Protein 2NM1 (pdb70)

B-factor: mean 44.45, std 19.65, range [18.78, 128.47]

Organism: Clostridium botulinum (NCBI:txid1491)

Foldseek 3Di:
DLLLPQWQFWWFDDDQDTFTPNVLGKDKDAFPLWDADNVQKIKFAQDPRRKMKIQGRVVDDFDQFAQFKKKKWKKFFFADDPVCVVQQQAWKKWFKDFDDCLFEWTWIDRRQKIKIKGAFPVRDIDMKIDGFAFADQDGLHHRAIWMWMWTDDCFWIFIAILLHTDIIDGDVVGDHGDHRGMMMGHIGTPDDNGGMMMMGTIIMGSHGDDSVSSNVVSQVSLDDQAAAFSRSHFDFAFAWWFKAFLQQRQWGWAQDDPAQFTFIDGFDKDDPDDPRHIYTDGPDHWIKGWAFVVSPGHGAFGKIWIWTDDDPAIWTWKDFQDDPDQKDTIGIGHDDDDDGIFGIWTKHDLASGRDNWIWTWTDPDSPDPDTDFTWFKDKAWPADPPGIDIGITGMGGNVVVVQSPDPPGDSNDRRIMHIHHDDPSYDDDD/DPCVVVVVVVVCVVVVD

Secondary structure (DSSP, 8-state):
-GGGTTEEEEEEE-SSSEEE-SSS--EEEE-TT-EE-TTSEEEE-SSTT--EEEE--TT----SSS--EEEEEEEEPPPPPGGGHHHHHH-EEEEEEEEETTEEEEEEEETTEEEEEEE-TT--EEEEEEE--SSSSS-SSTTS-EEEEEEE-SSEEEEEETTEEEEEEE-TT-------S-EEEEEEES--TT--EEEEEEEEESS---HHHHHHHHHHHH--SB-B-TTSSBP-TT-EEEEEETTSTTEEEEEPTTSSSEEEEEPPB--S--TT---B-SS-SPPEEEEE------BTT-EEEEEEEETTEEEEEEEETT--SSEEEPEEEES---SSEE--EEEE---SS--S-BEEEEES-SSS--EEEEEEEEEEE---SSS--EEEEEEEESHHHHHTTSSS--TT-TT-EEEE---TT-----/--THHHHHHHHHHHHH-

CATH classification: 2.60.120.200 (+1 more: 2.80.10.50)

Nearest PDB structures (foldseek):
  2nm1-assembly1_A  TM=1.002E+00  e=5.262E-87  Clostridium botulinum
  6g5k-assembly2_B  TM=9.980E-01  e=2.219E-78  Clostridium botulinum
  5vmr-assembly1_A  TM=9.948E-01  e=4.485E-78  Clostridium botulinum
  6g5k-assembly1_A  TM=9.969E-01  e=3.031E-77  Clostridium botulinum
  6uc6-assembly2_B  TM=9.987E-01  e=1.023E-75  Clostridium botulinum

InterPro domains:
  IPR000395 Botulinum/Tetanus toxin, catalytic chain [PF01742] (3-417)
  IPR000395 Botulinum/Tetanus toxin, catalytic chain [PR00760] (7-23)
  IPR000395 Botulinum/Tetanus toxin, catalytic chain [PR00760] (34-50)
  IPR000395 Botulinum/Tetanus toxin, catalytic chain [PR00760] (73-89)
  IPR000395 Botulinum/Tetanus toxin, catalytic chain [PR00760] (98-120)
  IPR000395 Botulinum/Tetanus toxin, catalytic chain [PR00760] (220-232)
  IPR000395 Botulinum/Tetanus toxin, catalytic chain [PR00760] (265-281)
  IPR011065 Kunitz inhibitor STI-like superfamily [SSF50386] (1082-1291)
  IPR012500 Clostridium neurotoxin, translocation [PF07952] (536-842)
  IPR012928 Clostridium neurotoxin, receptor binding N-terminal [PF07953] (872-1066)
  IPR013104 Clostridium neurotoxin, receptor-binding C-terminal [PF07951] (1075-1291)
  IPR013320 Concanavalin A-like lectin/glucanase domain superfamily [SSF49899] (860-1066)
  IPR036248 Clostridium neurotoxin, translocation domain [G3DSA:1.20.1120.10] (441-856)
  IPR036248 Clostridium neurotoxin, translocation domain [SSF58091] (536-861)

Radius of gyration: 25.24 Å; Cα contacts (8 Å, |Δi|>4): 1074; chains: 2; bounding box: 46×74×64 Å

GO terms:
  GO:0008270 zinc ion binding (F, IDA)
  GO:0005576 extracellular region (C, EXP)
  GO:0004222 metalloendopeptidase activity (F, EXP)
  GO:0008320 transmembrane protein transporter activity (F, EXP)
  GO:0005515 protein binding (F, IPI)

Solvent-accessible surface area: 20984 Å² total; per-residue (Å²): 122,83,22,89,77,75,18,3,1,11,2,56,61,108,119,110,65,8,66,9,96,17,72,102,64,14,117,26,64,34,77,141,18,13,99,26,31,105,84,28,14,3,24,0,35,41,58,83,66,0,51,0,69,0,32,16,42,110,131,22,144,50,62,116,128,54,25,25,2,0,0,0,0,19,0,12,2,14,12,4,85,23,143,21,13,86,95,33,45,119,35,71,15,21,0,0,46,0,69,84,118,124,0,0,2,53,0,0,0,73,3,16,53,4,13,2,11,1,34,2,93,109,49,98,65,63,49,4,81,17,87,8,73,15,124,85,35,18,10,117,55,7,0,7,14,2,0,0,0,2,0,0,29,96,59,26,2,35,2,12,4,48,3,135,78,66,25,73,32,68,5,133,84,22,169,109,13,31,7,38,8,72,0,41,0,52,7,80,46,108,40,85,212,77,36,14,0,27,0,34,39,0,2,4,1,45,28,59,7,62,76,76,18,0,66,64,3,34,82,83,26,16,160,13,94,48,6,41,1,3,1,9,25,12,0,43,2,59,75,92,1,16,5,11,1,30,33,52,96,36,21,36,5,87,33,44,172,118,15,2,0,0,27,14,59,97,3,62,73,24,96,89,152,23,133,102,3,30,6,35,25,3,33,36,22,25,92,1,9,0,68,99,49,135,122,67,48,0,82,66,86,33,52,0,37,0,0,0,71,17,161,164,87,40,20,23,0,2,1,44,54,138,22,202,106,86,27,8,16,0,0,0,0,10,80,29,140,36,121,56,10,22,35,6,0,13,0,26,40,51,13,130,85,42,32,44,8,2,0,0,1,0,13,91,48,63,150,33,130,74,77,21,0,0,0,0,20,48,142,8,129,67,78,36,182,128,162,93,116,87,52,46,0,0,0,1,5,70,110,24,32,92,22,9,153,152,139,124,16,53,91,150,11,11,0,1,2,16,0,0,6,139,27,108,2,11,41,30,75,152,212,84,73,12,47,120,16,33,88,89,0,40,85,23,27,123,177

Structure (mmCIF, N/CA/C/O backbone):
data_2NM1
#
_entry.id   2NM1
#
_cell.length_a   55.820
_cell.length_b   97.520
_cell.length_c   113.570
_cell.angle_alpha   90.00
_cell.angle_beta   90.00
_cell.angle_gamma   90.00
#
_symmetry.space_group_name_H-M   'P 21 21 21'
#
loop_
_entity.id
_entity.type
_entity.pdbx_description
1 polymer 'Botulinum neurotoxin type B'
2 polymer Synaptotagmin-2
3 water water
#
loop_
_atom_site.group_PDB
_atom_site.id
_atom_site.type_symbol
_atom_site.label_atom_id
_atom_site.label_alt_id
_atom_site.label_comp_id
_atom_site.label_asym_id
_atom_site.label_entity_id
_atom_site.label_seq_id
_atom_site.pdbx_PDB_ins_code
_atom_site.Cartn_x
_atom_site.Cartn_y
_atom_site.Cartn_z
_atom_site.occupancy
_atom_site.B_iso_or_equiv
_atom_site.auth_seq_id
_atom_site.auth_comp_id
_atom_site.auth_asym_id
_atom_site.auth_atom_id
_atom_site.pdbx_PDB_model_num
ATOM 1 N N . SER A 1 1 ? 16.857 -25.871 11.278 1.00 111.60 858 SER A N 1
ATOM 2 C CA . SER A 1 1 ? 16.314 -27.166 11.788 1.00 111.24 858 SER A CA 1
ATOM 3 C C . SER A 1 1 ? 16.085 -27.079 13.296 1.00 110.74 858 SER A C 1
ATOM 4 O O . SER A 1 1 ? 15.783 -28.080 13.947 1.00 109.72 858 SER A O 1
ATOM 7 N N . GLU A 1 2 ? 16.230 -25.871 13.836 1.00 110.97 859 GLU A N 1
ATOM 8 C CA . GLU A 1 2 ? 16.053 -25.616 15.266 1.00 110.57 859 GLU A CA 1
ATOM 9 C C . GLU A 1 2 ? 14.713 -26.131 15.792 1.00 109.67 859 GLU A C 1
ATOM 10 O O . GLU A 1 2 ? 14.655 -26.778 16.846 1.00 108.53 859 GLU A O 1
ATOM 16 N N . ILE A 1 3 ? 13.639 -25.849 15.056 1.00 106.31 860 ILE A N 1
ATOM 17 C CA . ILE A 1 3 ? 12.305 -26.277 15.469 1.00 102.37 860 ILE A CA 1
ATOM 18 C C . ILE A 1 3 ? 11.970 -27.721 15.086 1.00 97.37 860 ILE A C 1
ATOM 19 O O . ILE A 1 3 ? 10.797 -28.090 15.018 1.00 98.58 860 ILE A O 1
ATOM 24 N N . LEU A 1 4 ? 13.001 -28.529 14.836 1.00 92.49 861 LEU A N 1
ATOM 25 C CA . LEU A 1 4 ? 12.821 -29.941 14.491 1.00 82.21 861 LEU A CA 1
ATOM 26 C C . LEU A 1 4 ? 13.664 -30.833 15.409 1.00 77.28 861 LEU A C 1
ATOM 27 O O . LEU A 1 4 ? 13.754 -32.048 15.214 1.00 74.93 861 LEU A O 1
ATOM 32 N N . ASN A 1 5 ? 14.280 -30.216 16.413 1.00 73.78 862 ASN A N 1
ATOM 33 C CA . ASN A 1 5 ? 15.101 -30.945 17.370 1.00 68.04 862 ASN A CA 1
ATOM 34 C C . ASN A 1 5 ? 14.213 -31.533 18.457 1.00 61.95 862 ASN A C 1
ATOM 35 O O . ASN A 1 5 ? 13.289 -30.869 18.934 1.00 56.08 862 ASN A O 1
ATOM 40 N N . ASN A 1 6 ? 14.497 -32.777 18.835 1.00 48.08 863 ASN A N 1
ATOM 41 C CA . ASN A 1 6 ? 13.759 -33.460 19.888 1.00 43.63 863 ASN A CA 1
ATOM 42 C C . ASN A 1 6 ? 12.298 -33.689 19.548 1.00 41.37 863 ASN A C 1
ATOM 43 O O . ASN A 1 6 ? 11.497 -33.970 20.439 1.00 39.95 863 ASN A O 1
ATOM 48 N N . ILE A 1 7 ? 11.931 -33.555 18.282 1.00 36.17 864 ILE A N 1
ATOM 49 C CA . ILE A 1 7 ? 10.539 -33.774 17.932 1.00 40.35 864 ILE A CA 1
ATOM 50 C C . ILE A 1 7 ? 10.291 -35.279 17.921 1.00 34.68 864 ILE A C 1
ATOM 51 O O . ILE A 1 7 ? 11.069 -36.029 17.339 1.00 35.69 864 ILE A O 1
ATOM 56 N N . ILE A 1 8 ? 9.233 -35.732 18.588 1.00 30.64 865 ILE A N 1
ATOM 57 C CA . ILE A 1 8 ? 8.938 -37.167 18.623 1.00 30.83 865 ILE A CA 1
ATOM 58 C C . ILE A 1 8 ? 7.581 -37.509 18.009 1.00 37.26 865 ILE A C 1
ATOM 59 O O . ILE A 1 8 ? 7.231 -38.687 17.877 1.00 36.13 865 ILE A O 1
ATOM 64 N N . LEU A 1 9 ? 6.814 -36.477 17.665 1.00 32.82 866 LEU A N 1
ATOM 65 C CA . LEU A 1 9 ? 5.533 -36.645 16.981 1.00 31.13 866 LEU A CA 1
ATOM 66 C C . LEU A 1 9 ? 5.278 -35.348 16.214 1.00 33.21 866 LEU A C 1
ATOM 67 O O . LEU A 1 9 ? 5.325 -34.255 16.793 1.00 31.50 866 LEU A O 1
ATOM 72 N N . ASN A 1 10 ? 5.032 -35.476 14.907 1.00 35.50 867 ASN A N 1
ATOM 73 C CA . ASN A 1 10 ? 4.771 -34.318 14.038 1.00 32.42 867 ASN A CA 1
ATOM 74 C C . ASN A 1 10 ? 3.647 -34.676 13.054 1.00 30.69 867 ASN A C 1
ATOM 75 O O . ASN A 1 10 ? 3.906 -35.189 11.959 1.00 26.42 867 ASN A O 1
ATOM 80 N N . LEU A 1 11 ? 2.401 -34.422 13.443 1.00 31.05 868 LEU A N 1
ATOM 81 C CA . LEU A 1 11 ? 1.263 -34.759 12.589 1.00 29.86 868 LEU A CA 1
ATOM 82 C C . LEU A 1 11 ? 1.044 -33.730 11.482 1.00 28.36 868 LEU A C 1
ATOM 83 O O . LEU A 1 11 ? 0.828 -32.548 11.748 1.00 30.11 868 LEU A O 1
ATOM 88 N N . ARG A 1 12 ? 1.094 -34.200 10.240 1.00 28.54 869 ARG A N 1
ATOM 89 C CA . ARG A 1 12 ? 0.932 -33.351 9.076 1.00 27.01 869 ARG A CA 1
ATOM 90 C C . ARG A 1 12 ? -0.016 -33.936 8.044 1.00 28.53 869 ARG A C 1
ATOM 91 O O . ARG A 1 12 ? -0.175 -35.157 7.942 1.00 29.36 869 ARG A O 1
ATOM 99 N N . TYR A 1 13 ? -0.647 -33.048 7.280 1.00 25.64 870 TYR A N 1
ATOM 100 C CA . TYR A 1 13 ? -1.557 -33.471 6.242 1.00 28.76 870 TYR A CA 1
ATOM 101 C C . TYR A 1 13 ? -0.770 -34.109 5.114 1.00 34.49 870 TYR A C 1
ATOM 102 O O . TYR A 1 13 ? 0.333 -33.659 4.795 1.00 37.14 870 TYR A O 1
ATOM 111 N N . LYS A 1 14 ? -1.356 -35.138 4.511 1.00 35.07 871 LYS A N 1
ATOM 112 C CA . LYS A 1 14 ? -0.774 -35.818 3.361 1.00 38.05 871 LYS A CA 1
ATOM 113 C C . LYS A 1 14 ? -1.836 -36.732 2.724 1.00 36.60 871 LYS A C 1
ATOM 114 O O . LYS A 1 14 ? -2.367 -37.616 3.378 1.00 39.05 871 LYS A O 1
ATOM 120 N N . ASP A 1 15 ? -2.157 -36.492 1.452 1.00 43.96 872 ASP A N 1
ATOM 121 C CA . ASP A 1 15 ? -3.144 -37.297 0.710 1.00 39.98 872 ASP A CA 1
ATOM 122 C C . ASP A 1 15 ? -4.449 -37.499 1.445 1.00 42.69 872 ASP A C 1
ATOM 123 O O . ASP A 1 15 ? -4.840 -38.633 1.713 1.00 50.98 872 ASP A O 1
ATOM 128 N N . ASN A 1 16 ? -5.139 -36.411 1.743 1.00 40.84 873 ASN A N 1
ATOM 129 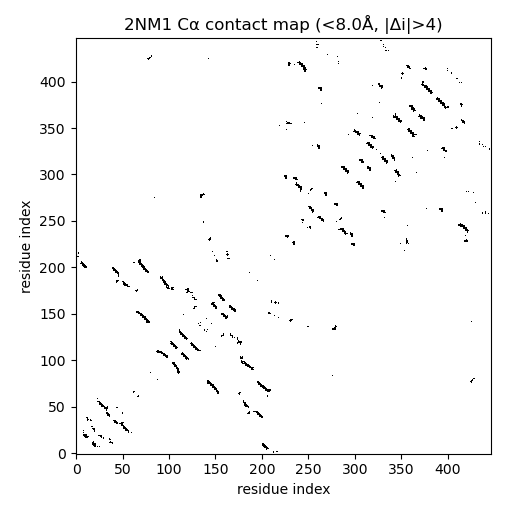C CA . ASN A 1 16 ? -6.385 -36.490 2.483 1.00 42.82 873 ASN A CA 1
ATOM 130 C C . ASN A 1 16 ? -6.211 -37.363 3.714 1.00 42.79 873 ASN A C 1
ATOM 131 O O . ASN A 1 16 ? -7.060 -38.205 4.001 1.00 37.89 873 ASN A O 1
ATOM 136 N N . ASN A 1 17 ? -5.119 -37.168 4.445 1.00 38.56 874 ASN A N 1
ATOM 137 C CA . ASN A 1 17 ? -4.893 -37.958 5.644 1.00 39.07 874 ASN A CA 1
ATOM 138 C C . ASN A 1 17 ? -3.916 -37.231 6.560 1.00 34.94 874 ASN A C 1
ATOM 139 O O . ASN A 1 17 ? -3.334 -36.214 6.183 1.00 36.91 874 ASN A O 1
ATOM 144 N N . LEU A 1 18 ? -3.780 -37.726 7.778 1.00 27.17 875 LEU A N 1
ATOM 145 C CA . LEU A 1 18 ? -2.841 -37.148 8.720 1.00 32.07 875 LEU A CA 1
ATOM 146 C C . LEU A 1 18 ? -1.794 -38.215 8.946 1.00 33.51 875 LEU A C 1
ATOM 147 O O . LEU A 1 18 ? -2.123 -39.386 9.118 1.00 32.90 875 LEU A O 1
ATOM 152 N N . ILE A 1 19 ? -0.534 -37.808 8.948 1.00 29.96 876 ILE A N 1
ATOM 153 C CA . ILE A 1 19 ? 0.555 -38.758 9.113 1.00 29.63 876 ILE A CA 1
ATOM 154 C C . ILE A 1 19 ? 1.637 -38.200 10.043 1.00 31.18 876 ILE A C 1
ATOM 155 O O . ILE A 1 19 ? 1.838 -36.980 10.118 1.00 28.02 876 ILE A O 1
ATOM 160 N N . ASP A 1 20 ? 2.287 -39.095 10.784 1.00 26.10 877 ASP A N 1
ATOM 161 C CA . ASP A 1 20 ? 3.366 -38.688 11.662 1.00 32.39 877 ASP A CA 1
ATOM 162 C C . ASP A 1 20 ? 4.644 -38.581 10.838 1.00 31.82 877 ASP A C 1
ATOM 163 O O . ASP A 1 20 ? 5.132 -39.575 10.290 1.00 34.76 877 ASP A O 1
ATOM 168 N N . LEU A 1 21 ? 5.191 -37.374 10.757 1.00 34.06 878 LEU A N 1
ATOM 169 C CA . LEU A 1 21 ? 6.409 -37.128 9.993 1.00 28.02 878 LEU A CA 1
ATOM 170 C C . LEU A 1 21 ? 7.625 -36.911 10.867 1.00 28.79 878 LEU A C 1
ATOM 171 O O . LEU A 1 21 ? 8.644 -36.388 10.408 1.00 33.49 878 LEU A O 1
ATOM 176 N N . SER A 1 22 ? 7.518 -37.315 12.123 1.00 28.34 879 SER A N 1
ATOM 177 C CA . SER A 1 22 ? 8.613 -37.172 13.090 1.00 37.66 879 SER A CA 1
ATOM 178 C C . SER A 1 22 ? 9.847 -37.979 12.692 1.00 36.06 879 SER A C 1
ATOM 179 O O . SER A 1 22 ? 10.965 -37.648 13.079 1.00 38.11 879 SER A O 1
ATOM 182 N N . GLY A 1 23 ? 9.630 -39.057 11.949 1.00 35.80 880 GLY A N 1
ATOM 183 C CA . GLY A 1 23 ? 10.734 -39.916 11.578 1.00 36.80 880 GLY A CA 1
ATOM 184 C C . GLY A 1 23 ? 10.711 -41.166 12.457 1.00 39.92 880 GLY A C 1
ATOM 185 O O . GLY A 1 23 ? 11.588 -42.016 12.355 1.00 34.02 880 GLY A O 1
ATOM 186 N N . TYR A 1 24 ? 9.711 -41.274 13.331 1.00 35.17 881 TYR A N 1
ATOM 187 C CA . TYR A 1 24 ? 9.601 -42.439 14.203 1.00 32.48 881 TYR A CA 1
ATOM 188 C C . TYR A 1 24 ? 8.474 -43.366 13.791 1.00 24.29 881 TYR A C 1
ATOM 189 O O . TYR A 1 24 ? 8.286 -44.412 14.386 1.00 29.40 881 TYR A O 1
ATOM 198 N N . GLY A 1 25 ? 7.720 -42.964 12.772 1.00 29.03 882 GLY A N 1
ATOM 199 C CA . GLY A 1 25 ? 6.655 -43.803 12.231 1.00 34.58 882 GLY A CA 1
ATOM 200 C C . GLY A 1 25 ? 5.456 -44.225 13.056 1.00 31.21 882 GLY A C 1
ATOM 201 O O . GLY A 1 25 ? 4.985 -45.356 12.944 1.00 34.91 882 GLY A O 1
ATOM 202 N N . ALA A 1 26 ? 4.942 -43.320 13.870 1.00 29.89 883 ALA A N 1
ATOM 203 C CA . ALA A 1 26 ? 3.776 -43.620 14.682 1.00 25.31 883 ALA A CA 1
ATOM 204 C C . ALA A 1 26 ? 2.581 -43.887 13.774 1.00 31.19 883 ALA A C 1
ATOM 205 O O . ALA A 1 26 ? 2.486 -43.339 12.664 1.00 33.83 883 ALA A O 1
ATOM 207 N N . LYS A 1 27 ? 1.677 -44.742 14.235 1.00 27.96 884 LYS A N 1
ATOM 208 C CA . LYS A 1 27 ? 0.483 -45.058 13.471 1.00 32.66 884 LYS A CA 1
ATOM 209 C C . LYS A 1 27 ? -0.596 -44.035 13.830 1.00 31.40 884 LYS A C 1
ATOM 210 O O . LYS A 1 27 ? -0.827 -43.734 15.012 1.00 30.07 884 LYS A O 1
ATOM 216 N N . VAL A 1 28 ? -1.257 -43.515 12.800 1.00 32.15 885 VAL A N 1
ATOM 217 C CA . VAL A 1 28 ? -2.302 -42.523 12.976 1.00 30.97 885 VAL A CA 1
ATOM 218 C C . VAL A 1 28 ? -3.572 -43.000 12.302 1.00 35.90 885 VAL A C 1
ATOM 219 O O . VAL A 1 28 ? -3.572 -43.317 11.110 1.00 35.32 885 VAL A O 1
ATOM 223 N N . GLU A 1 29 ? -4.656 -43.054 13.066 1.00 31.99 886 GLU A N 1
ATOM 224 C CA . GLU A 1 29 ? -5.933 -43.485 12.523 1.00 33.98 886 GLU A CA 1
ATOM 225 C C . GLU A 1 29 ? -6.934 -42.354 12.661 1.00 27.60 886 GLU A C 1
ATOM 226 O O . GLU A 1 29 ? -7.397 -42.058 13.758 1.00 29.16 886 GLU A O 1
ATOM 232 N N . VAL A 1 30 ? -7.241 -41.710 11.540 1.00 31.08 887 VAL A N 1
ATOM 233 C CA . VAL A 1 30 ? -8.211 -40.616 11.492 1.00 30.91 887 VAL A CA 1
ATOM 234 C C . VAL A 1 30 ? -9.545 -41.222 11.055 1.00 31.75 887 VAL A C 1
ATOM 235 O O . VAL A 1 30 ? 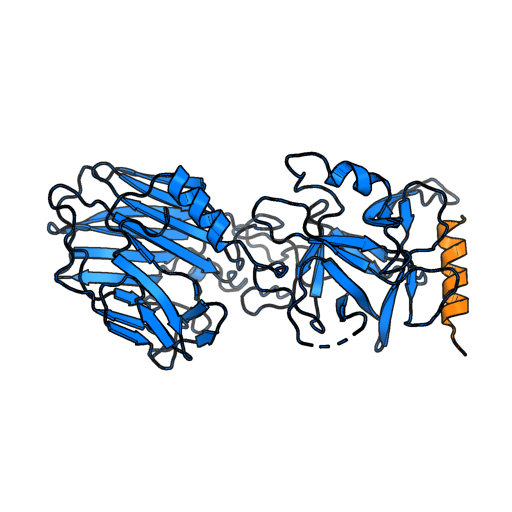-9.632 -41.821 9.984 1.00 30.54 887 VAL A O 1
ATOM 239 N N . TYR A 1 31 ? -10.571 -41.096 11.890 1.00 33.81 888 TYR A N 1
ATOM 240 C CA . TYR A 1 31 ? -11.882 -41.638 11.553 1.00 36.59 888 TYR A CA 1
ATOM 241 C C . TYR A 1 31 ? -12.677 -40.658 10.696 1.00 39.53 888 TYR A C 1
ATOM 242 O O . TYR A 1 31 ? -12.385 -39.453 10.671 1.00 36.15 888 TYR A O 1
ATOM 251 N N . ASP A 1 32 ? -13.678 -41.192 9.997 1.00 38.95 889 ASP A N 1
ATOM 252 C CA . ASP A 1 32 ? -14.521 -40.427 9.069 1.00 40.82 889 ASP A CA 1
ATOM 253 C C . ASP A 1 32 ? -15.209 -39.167 9.594 1.00 37.17 889 ASP A C 1
ATOM 254 O O . ASP A 1 32 ? -15.678 -38.359 8.805 1.00 37.32 889 ASP A O 1
ATOM 259 N N . GLY A 1 33 ? -15.284 -38.991 10.907 1.00 37.46 890 GLY A N 1
ATOM 260 C CA . GLY A 1 33 ? -15.926 -37.794 11.433 1.00 35.25 890 GLY A CA 1
ATOM 261 C C . GLY A 1 33 ? -14.991 -36.595 11.558 1.00 39.52 890 GLY A C 1
ATOM 262 O O . GLY A 1 33 ? -15.413 -35.525 12.005 1.00 38.83 890 GLY A O 1
ATOM 263 N N . VAL A 1 34 ? -13.728 -36.757 11.168 1.00 33.87 891 VAL A N 1
ATOM 264 C CA . VAL A 1 34 ? -12.761 -35.657 11.261 1.00 32.96 891 VAL A CA 1
ATOM 265 C C . VAL A 1 34 ? -12.605 -34.929 9.923 1.00 35.61 891 VAL A C 1
ATOM 266 O O . VAL A 1 34 ? -12.212 -35.530 8.923 1.00 34.74 891 VAL A O 1
ATOM 270 N N . GLU A 1 35 ? -12.899 -33.635 9.881 1.00 25.82 892 GLU A N 1
ATOM 271 C CA . GLU A 1 35 ? -12.733 -32.933 8.615 1.00 34.27 892 GLU A CA 1
ATOM 272 C C . GLU A 1 35 ? -11.274 -32.470 8.506 1.00 33.88 892 GLU A C 1
ATOM 273 O O . GLU A 1 35 ? -10.729 -31.915 9.458 1.00 37.11 892 GLU A O 1
ATOM 279 N N . LEU A 1 36 ? -10.653 -32.721 7.355 1.00 34.96 893 LEU A N 1
ATOM 280 C CA . LEU A 1 36 ? -9.265 -32.334 7.080 1.00 36.34 893 LEU A CA 1
ATOM 281 C C . LEU A 1 36 ? -9.152 -31.554 5.782 1.00 38.47 893 LEU A C 1
ATOM 282 O O . LEU A 1 36 ? -9.858 -31.846 4.835 1.00 39.48 893 LEU A O 1
ATOM 287 N N . ASN A 1 37 ? -8.256 -30.578 5.727 1.00 34.70 894 ASN A N 1
ATOM 288 C CA . ASN A 1 37 ? -8.023 -29.871 4.473 1.00 36.57 894 ASN A CA 1
ATOM 289 C C . ASN A 1 37 ? -6.492 -29.748 4.261 1.00 39.19 894 ASN A C 1
ATOM 290 O O . ASN A 1 37 ? -5.695 -29.976 5.190 1.00 33.31 894 ASN A O 1
ATOM 295 N N . ASP A 1 38 ? -6.093 -29.397 3.045 1.00 32.27 895 ASP A N 1
ATOM 296 C CA . ASP A 1 38 ? -4.686 -29.285 2.711 1.00 34.00 895 ASP A CA 1
ATOM 297 C C . ASP A 1 38 ? -3.975 -28.075 3.303 1.00 31.97 895 ASP A C 1
ATOM 298 O O . ASP A 1 38 ? -2.818 -27.808 2.989 1.00 39.29 895 ASP A O 1
ATOM 303 N N . LYS A 1 39 ? -4.661 -27.340 4.167 1.00 28.85 896 LYS A N 1
ATOM 304 C CA . LYS A 1 39 ? -4.030 -26.228 4.854 1.00 27.29 896 LYS A CA 1
ATOM 305 C C . LYS A 1 39 ? -3.624 -26.766 6.231 1.00 28.06 896 LYS A C 1
ATOM 306 O O . LYS A 1 39 ? -3.354 -25.997 7.139 1.00 26.54 896 LYS A O 1
ATOM 312 N N . ASN A 1 40 ? -3.595 -28.096 6.374 1.00 25.42 897 ASN A N 1
ATOM 313 C CA . ASN A 1 40 ? -3.221 -28.742 7.637 1.00 31.11 897 ASN A CA 1
ATOM 314 C C . ASN A 1 40 ? -4.175 -28.492 8.815 1.00 30.10 897 ASN A C 1
ATOM 315 O O . ASN A 1 40 ? -3.797 -28.657 9.975 1.00 35.09 897 ASN A O 1
ATOM 320 N N . GLN A 1 41 ? -5.399 -28.084 8.525 1.00 29.28 898 GLN A N 1
ATOM 321 C CA . GLN A 1 41 ? -6.357 -27.841 9.590 1.00 28.03 898 GLN A CA 1
ATOM 322 C C . GLN A 1 41 ? -7.260 -29.069 9.738 1.00 31.66 898 GLN A C 1
ATOM 323 O O . GLN A 1 41 ? -7.610 -29.711 8.748 1.00 30.78 898 GLN A O 1
ATOM 329 N N . PHE A 1 42 ? -7.609 -29.427 10.968 1.00 27.55 899 PHE A N 1
ATOM 330 C CA . PHE A 1 42 ? -8.533 -30.537 11.154 1.00 28.03 899 PHE A CA 1
ATOM 331 C C . PHE A 1 42 ? -9.582 -30.154 12.209 1.00 28.61 899 PHE A C 1
ATOM 332 O O . PHE A 1 42 ? -9.304 -29.423 13.162 1.00 25.91 899 PHE A O 1
ATOM 340 N N . LYS A 1 43 ? -10.794 -30.639 12.006 1.00 27.31 900 LYS A N 1
ATOM 341 C CA . LYS A 1 43 ? -11.916 -30.286 12.865 1.00 27.81 900 LYS A CA 1
ATOM 342 C C . LYS A 1 43 ? -12.473 -31.465 13.657 1.00 27.76 900 LYS A C 1
ATOM 343 O O . LYS A 1 43 ? -12.770 -32.526 13.097 1.00 31.56 900 LYS A O 1
ATOM 349 N N . LEU A 1 44 ? -12.607 -31.281 14.961 1.00 23.19 901 LEU A N 1
ATOM 350 C CA . LEU A 1 44 ? -13.175 -32.311 15.821 1.00 24.57 901 LEU A CA 1
ATOM 351 C C . LEU A 1 44 ? -14.569 -31.818 16.165 1.00 25.99 901 LEU A C 1
ATOM 352 O O . LEU A 1 44 ? -14.720 -30.688 16.654 1.00 28.66 901 LEU A O 1
ATOM 357 N N . THR A 1 45 ? -15.580 -32.645 15.901 1.00 32.84 902 THR A N 1
ATOM 358 C CA . THR A 1 45 ? -16.982 -32.297 16.193 1.00 31.02 902 THR A CA 1
ATOM 359 C C . THR A 1 45 ? -17.499 -33.185 17.314 1.00 32.81 902 THR A C 1
ATOM 360 O O . THR A 1 45 ? -16.740 -33.926 17.925 1.00 37.25 902 THR A O 1
ATOM 364 N N . SER A 1 46 ? -18.802 -33.122 17.569 1.00 39.89 903 SER A N 1
ATOM 365 C CA . SER A 1 46 ? -19.413 -33.939 18.614 1.00 40.51 903 SER A CA 1
ATOM 366 C C . SER A 1 46 ? -19.796 -35.334 18.121 1.00 40.56 903 SER A C 1
ATOM 367 O O . SER A 1 46 ? -20.269 -36.145 18.894 1.00 45.14 903 SER A O 1
ATOM 370 N N . SER A 1 47 ? -19.608 -35.628 16.842 1.00 35.62 904 SER A N 1
ATOM 371 C CA . SER A 1 47 ? -19.959 -36.958 16.372 1.00 33.92 904 SER A CA 1
ATOM 372 C C . SER A 1 47 ? -19.046 -38.013 16.994 1.00 42.87 904 SER A C 1
ATOM 373 O O . SER A 1 47 ? -17.858 -37.774 17.258 1.00 41.11 904 SER A O 1
ATOM 376 N N . ALA A 1 48 ? -19.611 -39.192 17.220 1.00 41.86 905 ALA A N 1
ATOM 377 C CA . ALA A 1 48 ? -18.877 -40.278 17.839 1.00 47.18 905 ALA A CA 1
ATOM 378 C C . ALA A 1 48 ? -17.665 -40.706 17.016 1.00 38.36 905 ALA A C 1
ATOM 379 O O . ALA A 1 48 ? -16.665 -41.149 17.566 1.00 42.73 905 ALA A O 1
ATOM 381 N N . ASN A 1 49 ? -17.753 -40.566 15.702 1.00 39.93 906 ASN A N 1
ATOM 382 C CA . ASN A 1 49 ? -16.651 -40.957 14.837 1.00 31.82 906 ASN A CA 1
ATOM 383 C C . ASN A 1 49 ? -15.720 -39.784 14.490 1.00 37.62 906 ASN A C 1
ATOM 384 O O . ASN A 1 49 ? -14.892 -39.889 13.582 1.00 35.63 906 ASN A O 1
ATOM 389 N N . SER A 1 50 ? -15.873 -38.669 15.201 1.00 33.09 907 SER A N 1
ATOM 390 C CA . SER A 1 50 ? -15.015 -37.510 14.980 1.00 33.67 907 SER A CA 1
ATOM 391 C C . SER A 1 50 ? -13.841 -37.650 15.953 1.00 33.90 907 SER A C 1
ATOM 392 O O . SER A 1 50 ? -13.807 -37.038 17.030 1.00 28.62 907 SER A O 1
ATOM 395 N N . LYS A 1 51 ? -12.881 -38.483 15.571 1.00 31.47 908 LYS A N 1
ATOM 396 C CA . LYS A 1 51 ? -11.743 -38.731 16.438 1.00 33.29 908 LYS A CA 1
ATOM 397 C C . LYS A 1 51 ? -10.510 -39.206 15.684 1.00 33.06 908 LYS A C 1
ATOM 398 O O . LYS A 1 51 ? -10.574 -39.681 14.541 1.00 32.70 908 LYS A O 1
ATOM 404 N N . ILE A 1 52 ? -9.375 -39.062 16.346 1.00 32.14 909 ILE A N 1
ATOM 405 C CA . ILE A 1 52 ? -8.117 -39.490 15.787 1.00 30.46 909 ILE A CA 1
ATOM 406 C C . ILE A 1 52 ? -7.407 -40.297 16.854 1.00 31.50 909 ILE A C 1
ATOM 407 O O . ILE A 1 52 ? -7.362 -39.887 18.019 1.00 27.75 909 ILE A O 1
ATOM 412 N N . ARG A 1 53 ? -6.840 -41.429 16.445 1.00 29.51 910 ARG A N 1
ATOM 413 C CA . ARG A 1 53 ? -6.111 -42.295 17.365 1.00 29.69 910 ARG A CA 1
ATOM 414 C C . ARG A 1 53 ? -4.649 -42.382 16.928 1.00 27.46 910 ARG A C 1
ATOM 415 O O . ARG A 1 53 ? -4.358 -42.738 15.793 1.00 27.45 910 ARG A O 1
ATOM 423 N N . VAL A 1 54 ? -3.739 -42.055 17.834 1.00 26.82 911 VAL A N 1
ATOM 424 C CA . VAL A 1 54 ? -2.322 -42.122 17.531 1.00 30.98 911 VAL A CA 1
ATOM 425 C C . VAL A 1 54 ? -1.684 -43.149 18.462 1.00 30.56 911 VAL A C 1
ATOM 426 O O . VAL A 1 54 ? -1.832 -43.072 19.671 1.00 35.55 911 VAL A O 1
ATOM 430 N N . THR A 1 55 ? -1.015 -44.134 17.881 1.00 31.35 912 THR A N 1
ATOM 431 C CA . THR A 1 55 ? -0.320 -45.149 18.661 1.00 34.92 912 THR A CA 1
ATOM 432 C C . THR A 1 55 ? 1.163 -44.796 18.520 1.00 28.78 912 THR A C 1
ATOM 433 O O . THR A 1 55 ? 1.735 -44.847 17.429 1.00 36.11 912 THR A O 1
ATOM 437 N N . GLN A 1 56 ? 1.778 -44.418 19.629 1.00 33.77 913 GLN A N 1
ATOM 438 C CA . GLN A 1 56 ? 3.177 -43.999 19.632 1.00 30.50 913 GLN A CA 1
ATOM 439 C C . GLN A 1 56 ? 4.199 -45.129 19.537 1.00 33.46 913 GLN A C 1
ATOM 440 O O . GLN A 1 56 ? 3.951 -46.252 19.976 1.00 33.09 913 GLN A O 1
ATOM 446 N N . ASN A 1 57 ? 5.341 -44.813 18.940 1.00 27.56 914 ASN A N 1
ATOM 447 C CA . ASN A 1 57 ? 6.447 -45.751 18.805 1.00 37.73 914 ASN A CA 1
ATOM 448 C C . ASN A 1 57 ? 6.983 -45.957 20.211 1.00 31.39 914 ASN A C 1
ATOM 449 O O . ASN A 1 57 ? 7.561 -45.034 20.789 1.00 38.67 914 ASN A O 1
ATOM 454 N N . GLN A 1 58 ? 6.795 -47.151 20.761 1.00 37.22 915 GLN A N 1
ATOM 455 C CA . GLN A 1 58 ? 7.254 -47.448 22.125 1.00 40.20 915 GLN A CA 1
ATOM 456 C C . GLN A 1 58 ? 8.768 -47.426 22.353 1.00 41.64 915 GLN A C 1
ATOM 457 O O . GLN A 1 58 ? 9.221 -47.378 23.497 1.00 40.35 915 GLN A O 1
ATOM 463 N N . ASN A 1 59 ? 9.553 -47.455 21.282 1.00 43.02 916 ASN A N 1
ATOM 464 C CA . ASN A 1 59 ? 11.006 -47.440 21.433 1.00 40.81 916 ASN A CA 1
ATOM 465 C C . ASN A 1 59 ? 11.550 -46.063 21.747 1.00 41.96 916 ASN A C 1
ATOM 466 O O . ASN A 1 59 ? 12.722 -45.923 22.076 1.00 47.69 916 ASN A O 1
ATOM 471 N N . ILE A 1 60 ? 10.709 -45.042 21.639 1.00 43.84 917 ILE A N 1
ATOM 472 C CA . ILE A 1 60 ? 11.157 -43.691 21.930 1.00 47.70 917 ILE A CA 1
ATOM 473 C C . ILE A 1 60 ? 11.504 -43.576 23.417 1.00 47.70 917 ILE A C 1
ATOM 474 O O . ILE A 1 60 ? 10.805 -44.107 24.267 1.00 44.29 917 ILE A O 1
ATOM 479 N N . ILE A 1 61 ? 12.584 -42.871 23.725 1.00 51.38 918 ILE A N 1
ATOM 480 C CA . ILE A 1 61 ? 13.011 -42.715 25.107 1.00 56.12 918 ILE A CA 1
ATOM 481 C C . ILE A 1 61 ? 12.677 -41.343 25.685 1.00 56.89 918 ILE A C 1
ATOM 482 O O . ILE A 1 61 ? 12.890 -40.313 25.047 1.00 62.83 918 ILE A O 1
ATOM 487 N N . PHE A 1 62 ? 12.164 -41.345 26.910 1.00 60.34 919 PHE A N 1
ATOM 488 C CA . PHE A 1 62 ? 11.792 -40.120 27.611 1.00 62.27 919 PHE A CA 1
ATOM 489 C C . PHE A 1 62 ? 12.712 -39.886 28.806 1.00 67.79 919 PHE A C 1
ATOM 490 O O . PHE A 1 62 ? 13.426 -40.797 29.235 1.00 69.62 919 PHE A O 1
ATOM 498 N N . ASN A 1 63 ? 12.704 -38.671 29.347 1.00 67.70 920 ASN A N 1
ATOM 499 C CA . ASN A 1 63 ? 13.555 -38.386 30.492 1.00 65.31 920 ASN A CA 1
ATOM 500 C C . ASN A 1 63 ? 13.065 -39.234 31.663 1.00 66.15 920 ASN A C 1
ATOM 501 O O . ASN A 1 63 ? 11.879 -39.225 31.999 1.00 57.75 920 ASN A O 1
ATOM 506 N N . SER A 1 64 ? 13.989 -39.970 32.275 1.00 64.34 921 SER A N 1
ATOM 507 C CA . SER A 1 64 ? 13.668 -40.849 33.391 1.00 61.43 921 SER A CA 1
ATOM 508 C C . SER A 1 64 ? 13.710 -40.158 34.757 1.00 60.90 921 SER A C 1
ATOM 509 O O . SER A 1 64 ? 13.086 -40.614 35.714 1.00 56.04 921 SER A O 1
ATOM 512 N N . VAL A 1 65 ? 14.443 -39.057 34.848 1.00 63.08 922 VAL A N 1
ATOM 513 C CA . VAL A 1 65 ? 14.547 -38.312 36.100 1.00 65.67 922 VAL A CA 1
ATOM 514 C C . VAL A 1 65 ? 13.287 -37.479 36.324 1.00 65.70 922 VAL A C 1
ATOM 515 O O . VAL A 1 65 ? 12.658 -37.557 37.381 1.00 69.06 922 VAL A O 1
ATOM 519 N N . PHE A 1 66 ? 12.923 -36.674 35.333 1.00 61.94 923 PHE A N 1
ATOM 520 C CA . PHE A 1 66 ? 11.727 -35.847 35.440 1.00 57.69 923 PHE A CA 1
ATOM 521 C C . PHE A 1 66 ? 10.998 -35.788 34.109 1.00 51.45 923 PHE A C 1
ATOM 522 O O . PHE A 1 66 ? 11.531 -36.205 33.077 1.00 49.08 923 PHE A O 1
ATOM 530 N N . LEU A 1 67 ? 9.775 -35.271 34.146 1.00 48.90 924 LEU A N 1
ATOM 531 C CA . LEU A 1 67 ? 8.963 -35.133 32.951 1.00 53.28 924 LEU A CA 1
ATOM 532 C C . LEU A 1 67 ? 9.535 -33.959 32.158 1.00 55.67 924 LEU A C 1
ATOM 533 O O . LEU A 1 67 ? 9.333 -32.800 32.519 1.00 62.15 924 LEU A O 1
ATOM 538 N N . ASP A 1 68 ? 10.255 -34.263 31.082 1.00 54.18 925 ASP A N 1
ATOM 539 C CA . ASP A 1 68 ? 10.880 -33.228 30.266 1.00 52.56 925 ASP A CA 1
ATOM 540 C C . ASP A 1 68 ? 10.374 -33.193 28.822 1.00 52.39 925 ASP A C 1
ATOM 541 O O . ASP A 1 68 ? 11.041 -33.682 27.899 1.00 49.64 925 ASP A O 1
ATOM 546 N N . PHE A 1 69 ? 9.196 -32.618 28.612 1.00 37.56 926 PHE A N 1
ATOM 547 C CA . PHE A 1 69 ? 8.675 -32.590 27.263 1.00 40.04 926 PHE A CA 1
ATOM 548 C C . PHE A 1 69 ? 7.763 -31.418 26.941 1.00 33.80 926 PHE A C 1
ATOM 549 O O . PHE A 1 69 ? 7.379 -30.650 27.813 1.00 31.21 926 PHE A O 1
ATOM 557 N N . SER A 1 70 ? 7.429 -31.284 25.666 1.00 30.83 927 SER A N 1
ATOM 558 C CA . SER A 1 70 ? 6.616 -30.166 25.222 1.00 31.31 927 SER A CA 1
ATOM 559 C C . SER A 1 70 ? 5.607 -30.545 24.151 1.00 27.30 927 SER A C 1
ATOM 560 O O . SER A 1 70 ? 5.833 -31.452 23.354 1.00 27.58 927 SER A O 1
ATOM 563 N N . VAL A 1 71 ? 4.499 -29.819 24.136 1.00 29.66 928 VAL A N 1
ATOM 564 C CA . VAL A 1 71 ? 3.451 -30.017 23.151 1.00 29.43 928 VAL A CA 1
ATOM 565 C C . VAL A 1 71 ? 3.121 -28.669 22.534 1.00 28.63 928 VAL A C 1
ATOM 566 O O . VAL A 1 71 ? 3.042 -27.675 23.237 1.00 26.11 928 VAL A O 1
ATOM 570 N N . SER A 1 72 ? 2.952 -28.632 21.216 1.00 30.02 929 SER A N 1
ATOM 571 C CA . SER A 1 72 ? 2.595 -27.396 20.541 1.00 29.47 929 SER A CA 1
ATOM 572 C C . SER A 1 72 ? 1.586 -27.665 19.434 1.00 27.38 929 SER A C 1
ATOM 573 O O . SER A 1 72 ? 1.560 -28.759 18.842 1.00 24.05 929 SER A O 1
ATOM 576 N N . PHE A 1 73 ? 0.758 -26.656 19.161 1.00 23.76 930 PHE A N 1
ATOM 577 C CA . PHE A 1 73 ? -0.278 -26.754 18.134 1.00 25.15 930 PHE A CA 1
ATOM 578 C C . PHE A 1 73 ? -1.000 -25.424 18.009 1.00 26.87 930 PHE A C 1
ATOM 579 O O . PHE A 1 73 ? -0.874 -24.554 18.871 1.00 26.77 930 PHE A O 1
ATOM 587 N N . TRP A 1 74 ? -1.735 -25.259 16.920 1.00 26.30 931 TRP A N 1
ATOM 588 C CA . TRP A 1 74 ? -2.514 -24.054 16.718 1.00 23.12 931 TRP A CA 1
ATOM 589 C C . TRP A 1 74 ? -3.942 -24.493 16.948 1.00 26.87 931 TRP A C 1
ATOM 590 O O . TRP A 1 74 ? -4.301 -25.638 16.653 1.00 24.33 931 TRP A O 1
ATOM 601 N N . ILE A 1 75 ? -4.763 -23.594 17.462 1.00 22.28 932 ILE A N 1
ATOM 602 C CA . ILE A 1 75 ? -6.145 -23.958 17.720 1.00 26.31 932 ILE A CA 1
ATOM 603 C C . ILE A 1 75 ? -7.101 -22.810 17.413 1.00 23.67 932 ILE A C 1
ATOM 604 O O . ILE A 1 75 ? -6.717 -21.639 17.384 1.00 22.05 932 ILE A O 1
ATOM 609 N N . ARG A 1 76 ? -8.349 -23.150 17.148 1.00 23.02 933 ARG A N 1
ATOM 610 C CA . ARG A 1 76 ? -9.329 -22.107 16.906 1.00 27.04 933 ARG A CA 1
ATOM 611 C C . ARG A 1 76 ? -10.604 -22.571 17.590 1.00 27.65 933 ARG A C 1
ATOM 612 O O . ARG A 1 76 ? -11.233 -23.547 17.163 1.00 23.68 933 ARG A O 1
ATOM 620 N N . ILE A 1 77 ? -10.955 -21.872 18.672 1.00 27.49 934 ILE A N 1
ATOM 621 C CA . ILE A 1 77 ? -12.125 -22.213 19.495 1.00 23.73 934 ILE A CA 1
ATOM 622 C C . ILE A 1 77 ? -13.309 -21.296 19.215 1.00 25.66 934 ILE A C 1
ATOM 623 O O . ILE A 1 77 ? -13.201 -20.074 19.323 1.00 27.42 934 ILE A O 1
ATOM 628 N N . PRO A 1 78 ? -14.463 -21.877 18.842 1.00 26.99 935 PRO A N 1
ATOM 629 C CA . PRO A 1 78 ? -15.606 -21.006 18.559 1.00 25.15 935 PRO A CA 1
ATOM 630 C C . PRO A 1 78 ? -16.152 -20.170 19.724 1.00 29.01 935 PRO A C 1
ATOM 631 O O . PRO A 1 78 ? -15.953 -20.453 20.912 1.00 28.79 935 PRO A O 1
ATOM 635 N N . LYS A 1 79 ? -16.796 -19.087 19.347 1.00 29.58 936 LYS A N 1
ATOM 636 C CA . LYS A 1 79 ? -17.411 -18.201 20.295 1.00 33.31 936 LYS A CA 1
ATOM 637 C C . LYS A 1 79 ? -18.521 -18.961 21.024 1.00 26.40 936 LYS A C 1
ATOM 638 O O . LYS A 1 79 ? -19.107 -19.904 20.495 1.00 25.79 936 LYS A O 1
ATOM 644 N N . TYR A 1 80 ? -18.797 -18.534 22.243 1.00 28.93 937 TYR A N 1
ATOM 645 C CA . TYR A 1 80 ? -19.876 -19.096 23.044 1.00 32.16 937 TYR A CA 1
ATOM 646 C C . TYR A 1 80 ? -21.215 -18.741 22.382 1.00 29.89 937 TYR A C 1
ATOM 647 O O . TYR A 1 80 ? -21.299 -17.797 21.595 1.00 29.59 937 TYR A O 1
ATOM 656 N N . LYS A 1 81 ? -22.256 -19.502 22.701 1.00 39.49 938 LYS A N 1
ATOM 657 C CA . LYS A 1 81 ? -23.594 -19.193 22.203 1.00 40.29 938 LYS A CA 1
ATOM 658 C C . LYS A 1 81 ? -24.199 -18.216 23.235 1.00 41.48 938 LYS A C 1
ATOM 659 O O . LYS A 1 81 ? -24.162 -18.472 24.446 1.00 42.51 938 LYS A O 1
ATOM 665 N N . ASN A 1 82 ? -24.729 -17.093 22.769 1.00 42.01 939 ASN A N 1
ATOM 666 C CA . ASN A 1 82 ? -25.331 -16.109 23.670 1.00 46.86 939 ASN A CA 1
ATOM 667 C C . ASN A 1 82 ? -26.401 -16.691 24.585 1.00 45.22 939 ASN A C 1
ATOM 668 O O . ASN A 1 82 ? -26.518 -16.294 25.739 1.00 48.05 939 ASN A O 1
ATOM 673 N N . ASP A 1 83 ? -27.167 -17.647 24.080 1.00 46.25 940 ASP A N 1
ATOM 674 C CA . ASP A 1 83 ? -28.206 -18.268 24.887 1.00 51.53 940 ASP A CA 1
ATOM 675 C C . ASP A 1 83 ? -27.733 -19.581 25.519 1.00 54.53 940 ASP A C 1
ATOM 676 O O . ASP A 1 83 ? -28.549 -20.458 25.822 1.00 54.68 940 ASP A O 1
ATOM 681 N N . GLY A 1 84 ? -26.422 -19.722 25.709 1.00 49.35 941 GLY A N 1
ATOM 682 C CA . GLY A 1 84 ? -25.892 -20.933 26.309 1.00 30.75 941 GLY A CA 1
ATOM 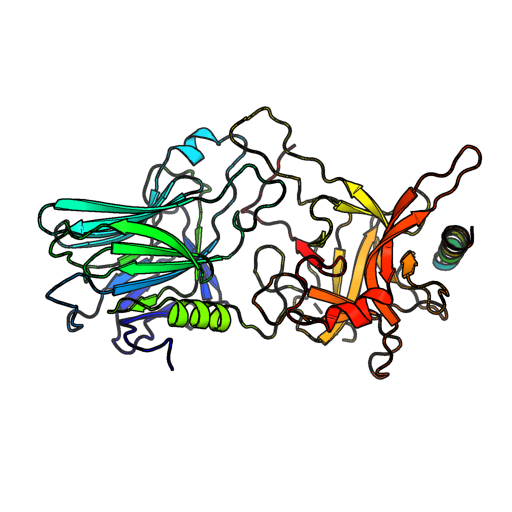683 C C . GLY A 1 84 ? -24.660 -20.612 27.117 1.00 38.22 941 GLY A C 1
ATOM 684 O O . GLY A 1 84 ? -23.776 -21.444 27.293 1.00 43.92 941 GLY A O 1
ATOM 685 N N . ILE A 1 85 ? -24.605 -19.385 27.609 1.00 41.29 942 ILE A N 1
ATOM 686 C CA . ILE A 1 85 ? -23.477 -18.915 28.394 1.00 48.11 942 ILE A CA 1
ATOM 687 C C . ILE A 1 85 ? -23.122 -19.804 29.587 1.00 49.78 942 ILE A C 1
ATOM 688 O O . ILE A 1 85 ? -21.953 -20.110 29.809 1.00 48.26 942 ILE A O 1
ATOM 693 N N . GLN A 1 86 ? -24.122 -20.216 30.358 1.00 50.13 943 GLN A N 1
ATOM 694 C CA . GLN A 1 86 ? -23.857 -21.039 31.529 1.00 46.14 943 GLN A CA 1
ATOM 695 C C . GLN A 1 86 ? -23.110 -22.330 31.240 1.00 41.60 943 GLN A C 1
ATOM 696 O O . GLN A 1 86 ? -22.097 -22.613 31.873 1.00 40.51 943 GLN A O 1
ATOM 702 N N . ASN A 1 87 ? -23.602 -23.117 30.294 1.00 40.30 944 ASN A N 1
ATOM 703 C CA . ASN A 1 87 ? -22.929 -24.364 29.969 1.00 49.40 944 ASN A CA 1
ATOM 704 C C . ASN A 1 87 ? -21.507 -24.095 29.479 1.00 50.72 944 ASN A C 1
ATOM 705 O O . ASN A 1 87 ? -20.584 -24.845 29.787 1.00 45.23 944 ASN A O 1
ATOM 710 N N . TYR A 1 88 ? -21.346 -23.018 28.714 1.00 47.49 945 TYR A N 1
ATOM 711 C CA . TYR A 1 88 ? -20.043 -22.638 28.172 1.00 39.33 945 TYR A CA 1
ATOM 712 C C . TYR A 1 88 ? -19.076 -22.470 29.342 1.00 41.77 945 TYR A C 1
ATOM 713 O O . TYR A 1 88 ? -18.019 -23.103 29.399 1.00 34.40 945 TYR A O 1
ATOM 722 N N . ILE A 1 89 ? -19.467 -21.623 30.283 1.00 42.85 946 ILE A N 1
ATOM 723 C CA . ILE A 1 89 ? -18.664 -21.330 31.461 1.00 43.17 946 ILE A CA 1
ATOM 724 C C . ILE A 1 89 ? -18.377 -22.505 32.388 1.00 38.96 946 ILE A C 1
ATOM 725 O O . ILE A 1 89 ? -17.315 -22.568 32.990 1.00 42.53 946 ILE A O 1
ATOM 730 N N . HIS A 1 90 ? -19.312 -23.436 32.500 1.00 41.33 947 HIS A N 1
ATOM 731 C CA . HIS A 1 90 ? -19.153 -24.547 33.425 1.00 43.01 947 HIS A CA 1
ATOM 732 C C . HIS A 1 90 ? -18.792 -25.912 32.903 1.00 47.22 947 HIS A C 1
ATOM 733 O O . HIS A 1 90 ? -18.140 -26.675 33.611 1.00 47.33 947 HIS A O 1
ATOM 740 N N . ASN A 1 91 ? -19.199 -26.241 31.682 1.00 44.78 948 ASN A N 1
ATOM 741 C CA . ASN A 1 91 ? -18.910 -27.567 31.166 1.00 38.94 948 ASN A CA 1
ATOM 742 C C . ASN A 1 91 ? -17.526 -27.740 30.562 1.00 45.34 948 ASN A C 1
ATOM 743 O O . ASN A 1 91 ? -17.196 -27.164 29.525 1.00 42.23 948 ASN A O 1
ATOM 748 N N . GLU A 1 92 ? -16.710 -28.537 31.237 1.00 43.61 949 GLU A N 1
ATOM 749 C CA . GLU A 1 92 ? -15.361 -28.800 30.776 1.00 38.49 949 GLU A CA 1
ATOM 750 C C . GLU A 1 92 ? -15.368 -30.022 29.903 1.00 43.38 949 GLU A C 1
ATOM 751 O O . GLU A 1 92 ? -16.053 -31.004 30.206 1.00 39.79 949 GLU A O 1
ATOM 757 N N . TYR A 1 93 ? -14.608 -29.970 28.815 1.00 34.90 950 TYR A N 1
ATOM 758 C CA . TYR A 1 93 ? -14.524 -31.121 27.933 1.00 35.51 950 TYR A CA 1
ATOM 759 C C . TYR A 1 93 ? -13.082 -31.374 27.492 1.00 33.73 950 TYR A C 1
ATOM 760 O O . TYR A 1 93 ? -12.319 -30.441 27.248 1.00 36.56 950 TYR A O 1
ATOM 769 N N . THR A 1 94 ? -12.711 -32.646 27.445 1.00 31.31 951 THR A N 1
ATOM 770 C CA . THR A 1 94 ? -11.384 -33.052 27.031 1.00 32.54 951 THR A CA 1
ATOM 771 C C . THR A 1 94 ? -11.332 -33.004 25.511 1.00 32.08 951 THR A C 1
ATOM 772 O O . THR A 1 94 ? -12.329 -33.297 24.839 1.00 35.05 951 THR A O 1
ATOM 776 N N . ILE A 1 95 ? -10.199 -32.596 24.962 1.00 30.35 952 ILE A N 1
ATOM 777 C CA . ILE A 1 95 ? -10.099 -32.570 23.507 1.00 30.89 952 ILE A CA 1
ATOM 778 C C . ILE A 1 95 ? -9.015 -33.519 23.047 1.00 27.65 952 ILE A C 1
ATOM 779 O O . ILE A 1 95 ? -9.144 -34.131 21.993 1.00 31.92 952 ILE A O 1
ATOM 784 N N . ILE A 1 96 ? -7.959 -33.643 23.852 1.00 28.88 953 ILE A N 1
ATOM 785 C CA . ILE A 1 96 ? -6.850 -34.555 23.578 1.00 29.15 953 ILE A CA 1
ATOM 786 C C . ILE A 1 96 ? -6.496 -35.274 24.891 1.00 34.16 953 ILE A C 1
ATOM 787 O O . ILE A 1 96 ? -6.242 -34.636 25.911 1.00 31.55 953 ILE A O 1
ATOM 792 N N . ASN A 1 97 ? -6.440 -36.601 24.834 1.00 30.04 954 ASN A N 1
ATOM 793 C CA . ASN A 1 97 ? -6.170 -37.410 26.010 1.00 36.17 954 ASN A CA 1
ATOM 794 C C . ASN A 1 97 ? -5.107 -38.499 25.767 1.00 32.89 954 ASN A C 1
ATOM 795 O O . ASN A 1 97 ? -5.242 -39.300 24.849 1.00 27.45 954 ASN A O 1
ATOM 800 N N . CYS A 1 98 ? -4.055 -38.523 26.587 1.00 35.18 955 CYS A N 1
ATOM 801 C CA . CYS A 1 98 ? -3.008 -39.550 26.440 1.00 36.42 955 CYS A CA 1
ATOM 802 C C . CYS A 1 98 ? -2.759 -40.206 27.808 1.00 35.05 955 CYS A C 1
ATOM 803 O O . CYS A 1 98 ? -1.879 -39.795 28.574 1.00 32.72 955 CYS A O 1
ATOM 806 N N . MET A 1 99 ? -3.552 -41.228 28.110 1.00 31.81 956 MET A N 1
ATOM 807 C CA . MET A 1 99 ? -3.447 -41.918 29.387 1.00 35.42 956 MET A CA 1
ATOM 808 C C . MET A 1 99 ? -3.017 -43.378 29.287 1.00 35.96 956 MET A C 1
ATOM 809 O O . MET A 1 99 ? -3.412 -44.105 28.377 1.00 36.25 956 MET A O 1
ATOM 814 N N . LYS A 1 100 ? -2.218 -43.810 30.248 1.00 36.79 957 LYS A N 1
ATOM 815 C CA . LYS A 1 100 ? -1.783 -45.198 30.290 1.00 41.93 957 LYS A CA 1
ATOM 816 C C . LYS A 1 100 ? -1.710 -45.577 31.766 1.00 43.31 957 LYS A C 1
ATOM 817 O O . LYS A 1 100 ? -1.053 -44.895 32.564 1.00 38.98 957 LYS A O 1
ATOM 823 N N . ASN A 1 101 ? -2.428 -46.639 32.120 1.00 39.25 958 ASN A N 1
ATOM 824 C CA . ASN A 1 101 ? -2.490 -47.121 33.492 1.00 36.50 958 ASN A CA 1
ATOM 825 C C . ASN A 1 101 ? -2.831 -45.996 34.456 1.00 39.80 958 ASN A C 1
ATOM 826 O O . ASN A 1 101 ? -2.286 -45.915 35.559 1.00 39.88 958 ASN A O 1
ATOM 831 N N . ASN A 1 102 ? -3.735 -45.126 34.016 1.00 34.31 959 ASN A N 1
ATOM 832 C CA . ASN A 1 102 ? -4.223 -44.005 34.814 1.00 34.75 959 ASN A CA 1
ATOM 833 C C . ASN A 1 102 ? -3.218 -42.896 35.048 1.00 37.48 959 ASN A C 1
ATOM 834 O O . ASN A 1 102 ? -3.353 -42.101 35.978 1.00 36.17 959 ASN A O 1
ATOM 839 N N . SER A 1 103 ? -2.197 -42.859 34.213 1.00 36.64 960 SER A N 1
ATOM 840 C CA . SER A 1 103 ? -1.183 -41.835 34.303 1.00 32.12 960 SER A CA 1
ATOM 841 C C . SER A 1 103 ? -1.035 -41.253 32.898 1.00 32.85 960 SER A C 1
ATOM 842 O O . SER A 1 103 ? -1.243 -41.950 31.901 1.00 33.85 960 SER A O 1
ATOM 845 N N . GLY A 1 104 ? -0.692 -39.975 32.812 1.00 31.49 961 GLY A N 1
ATOM 846 C CA . GLY A 1 104 ? -0.548 -39.364 31.507 1.00 27.25 961 GLY A CA 1
ATOM 847 C C . GLY A 1 104 ? -0.883 -37.883 31.527 1.00 33.23 961 GLY A C 1
ATOM 848 O O . GLY A 1 104 ? -0.794 -37.214 32.563 1.00 23.62 961 GLY A O 1
ATOM 849 N N . TRP A 1 105 ? -1.272 -37.371 30.369 1.00 30.14 962 TRP A N 1
ATOM 850 C CA . TRP A 1 105 ? -1.596 -35.965 30.249 1.00 31.50 962 TRP A CA 1
ATOM 851 C C . TRP A 1 105 ? -2.837 -35.791 29.406 1.00 25.68 962 TRP A C 1
ATOM 852 O O . TRP A 1 105 ? -3.250 -36.692 28.689 1.00 29.34 962 TRP A O 1
ATOM 863 N N . LYS A 1 106 ? -3.428 -34.617 29.498 1.00 26.88 963 LYS A N 1
ATOM 864 C CA . LYS A 1 106 ? -4.604 -34.317 28.705 1.00 37.59 963 LYS A CA 1
ATOM 865 C C . LYS A 1 106 ? -4.764 -32.823 28.533 1.00 33.11 963 LYS A C 1
ATOM 866 O O . LYS A 1 106 ? -4.306 -32.020 29.358 1.00 28.63 963 LYS A O 1
ATOM 872 N N . ILE A 1 107 ? -5.404 -32.469 27.431 1.00 30.37 964 ILE A N 1
ATOM 873 C CA . ILE A 1 107 ? -5.669 -31.081 27.131 1.00 33.80 964 ILE A CA 1
ATOM 874 C C . ILE A 1 107 ? -7.186 -31.009 27.114 1.00 30.56 964 ILE A C 1
ATOM 875 O O . ILE A 1 107 ? -7.861 -31.823 26.472 1.00 28.39 964 ILE A O 1
ATOM 880 N N . SER A 1 108 ? -7.723 -30.063 27.867 1.00 26.91 965 SER A N 1
ATOM 881 C CA . SER A 1 108 ? -9.159 -29.916 27.928 1.00 29.33 965 SER A CA 1
ATOM 882 C C . SER A 1 108 ? -9.540 -28.452 27.816 1.00 30.45 965 SER A C 1
ATOM 883 O O . SER A 1 108 ? -8.679 -27.564 27.856 1.00 28.20 965 SER A O 1
ATOM 886 N N . ILE A 1 109 ? -10.837 -28.216 27.670 1.00 28.56 966 ILE A N 1
ATOM 887 C CA . ILE A 1 109 ? -11.363 -26.881 27.530 1.00 33.14 966 ILE A CA 1
ATOM 888 C C . ILE A 1 109 ? -12.609 -26.640 28.382 1.00 30.43 966 ILE A C 1
ATOM 889 O O . ILE A 1 109 ? -13.499 -27.480 28.452 1.00 32.40 966 ILE A O 1
ATOM 894 N N . ARG A 1 110 ? -12.653 -25.500 29.049 1.00 29.30 967 ARG A N 1
ATOM 895 C CA . ARG A 1 110 ? -13.852 -25.136 29.790 1.00 38.02 967 ARG A CA 1
ATOM 896 C C . ARG A 1 110 ? -14.163 -23.693 29.389 1.00 32.42 967 ARG A C 1
ATOM 897 O O . ARG A 1 110 ?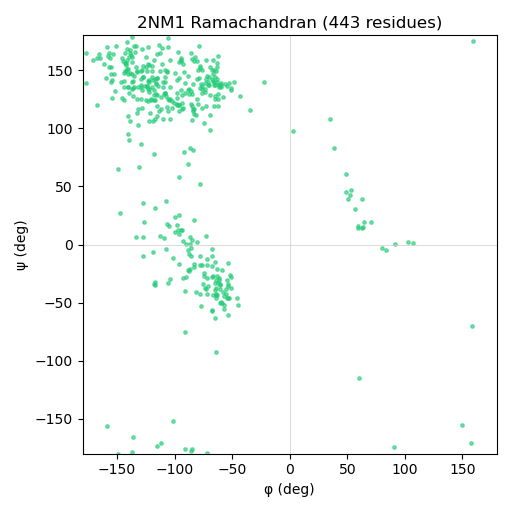 -13.497 -22.764 29.838 1.00 29.26 967 ARG A O 1
ATOM 905 N N . GLY A 1 111 ? -15.146 -23.517 28.515 1.00 31.37 968 GLY A N 1
ATOM 906 C CA . GLY A 1 111 ? -15.494 -22.173 28.081 1.00 38.16 968 GLY A CA 1
ATOM 907 C C . GLY A 1 111 ? -14.331 -21.460 27.405 1.00 35.15 968 GLY A C 1
ATOM 908 O O . GLY A 1 111 ? -13.861 -21.891 26.345 1.00 38.48 968 GLY A O 1
ATOM 909 N N . ASN A 1 112 ? -13.855 -20.388 28.030 1.00 32.25 969 ASN A N 1
ATOM 910 C CA . ASN A 1 112 ? -12.750 -19.567 27.507 1.00 31.16 969 ASN A CA 1
ATOM 911 C C . ASN A 1 112 ? -11.392 -19.878 28.146 1.00 31.94 969 ASN A C 1
ATOM 912 O O . ASN A 1 112 ? -10.488 -19.046 28.140 1.00 33.11 969 ASN A O 1
ATOM 917 N N . ARG A 1 113 ? -11.256 -21.083 28.675 1.00 28.60 970 ARG A N 1
ATOM 918 C CA . ARG A 1 113 ? -10.025 -21.513 29.309 1.00 34.77 970 ARG A CA 1
ATOM 919 C C . ARG A 1 113 ? -9.517 -22.800 28.643 1.00 33.37 970 ARG A C 1
ATOM 920 O O . ARG A 1 113 ? -10.308 -23.699 28.360 1.00 32.15 970 ARG A O 1
ATOM 928 N N . ILE A 1 114 ? -8.211 -22.867 28.380 1.00 29.38 971 ILE A N 1
ATOM 929 C CA . ILE A 1 114 ? -7.575 -24.055 27.787 1.00 36.96 971 ILE A CA 1
ATOM 930 C C . ILE A 1 114 ? -6.763 -24.621 28.942 1.00 33.31 971 ILE A C 1
ATOM 931 O O . ILE A 1 114 ? -5.992 -23.892 29.555 1.00 37.24 971 ILE A O 1
ATOM 936 N N . ILE A 1 115 ? -6.919 -25.912 29.215 1.00 33.33 972 ILE A N 1
ATOM 937 C CA . ILE A 1 115 ? -6.277 -26.561 30.361 1.00 28.40 972 ILE A CA 1
ATOM 938 C C . ILE A 1 115 ? -5.355 -27.752 30.063 1.00 31.38 972 ILE A C 1
ATOM 939 O O . ILE A 1 115 ? -5.708 -28.653 29.298 1.00 31.67 972 ILE A O 1
ATOM 944 N N . TRP A 1 116 ? -4.182 -27.746 30.694 1.00 35.39 973 TRP A N 1
ATOM 945 C CA . TRP A 1 116 ? -3.186 -28.822 30.567 1.00 31.92 973 TRP A CA 1
ATOM 946 C C . TRP A 1 116 ? -3.127 -29.505 31.923 1.00 32.39 973 TRP A C 1
ATOM 947 O O . TRP A 1 116 ? -2.942 -28.843 32.943 1.00 32.91 973 TRP A O 1
ATOM 958 N N . THR A 1 117 ? -3.298 -30.825 31.924 1.00 34.13 974 THR A N 1
ATOM 959 C CA . THR A 1 117 ? -3.317 -31.616 33.148 1.00 31.15 974 THR A CA 1
ATOM 960 C C . THR A 1 117 ? -2.382 -32.821 33.100 1.00 33.08 974 THR A C 1
ATOM 961 O O . THR A 1 117 ? -2.338 -33.565 32.106 1.00 32.42 974 THR A O 1
ATOM 965 N N . LEU A 1 118 ? -1.656 -33.012 34.200 1.00 37.17 975 LEU A N 1
ATOM 966 C CA . LEU A 1 118 ? -0.712 -34.122 34.361 1.00 37.40 975 LEU A CA 1
ATOM 967 C C . LEU A 1 118 ? -1.131 -34.983 35.546 1.00 37.75 975 LEU A C 1
ATOM 968 O O . LEU A 1 118 ? -1.479 -34.472 36.619 1.00 40.64 975 LEU A O 1
ATOM 973 N N . ILE A 1 119 ? -1.088 -36.291 35.355 1.00 36.48 976 ILE A N 1
ATOM 974 C CA . ILE A 1 119 ? -1.437 -37.231 36.413 1.00 36.41 976 ILE A CA 1
ATOM 975 C C . ILE A 1 119 ? -0.278 -38.218 36.511 1.00 36.07 976 ILE A C 1
ATOM 976 O O . ILE A 1 119 ? 0.011 -38.925 35.542 1.00 33.07 976 ILE A O 1
ATOM 981 N N . ASP A 1 120 ? 0.402 -38.258 37.661 1.00 40.45 977 ASP A N 1
ATOM 982 C CA . ASP A 1 120 ? 1.533 -39.177 37.791 1.00 38.77 977 ASP A CA 1
ATOM 983 C C . ASP A 1 120 ? 1.106 -40.578 38.218 1.00 34.06 977 ASP A C 1
ATOM 984 O O . ASP A 1 120 ? -0.084 -40.858 38.343 1.00 34.22 977 ASP A O 1
ATOM 989 N N . ILE A 1 121 ? 2.071 -41.470 38.407 1.00 41.20 978 ILE A N 1
ATOM 990 C CA . ILE A 1 121 ? 1.752 -42.848 38.777 1.00 41.63 978 ILE A CA 1
ATOM 991 C C . ILE A 1 121 ? 1.152 -43.027 40.160 1.00 38.17 978 ILE A C 1
ATOM 992 O O . ILE A 1 121 ? 0.558 -44.058 40.433 1.00 42.37 978 ILE A O 1
ATOM 997 N N . ASN A 1 122 ? 1.310 -42.034 41.031 1.00 37.36 979 ASN A N 1
ATOM 998 C CA . ASN A 1 122 ? 0.729 -42.093 42.371 1.00 38.86 979 ASN A CA 1
ATOM 999 C C . ASN A 1 122 ? -0.692 -41.538 42.344 1.00 45.35 979 ASN A C 1
ATOM 1000 O O . ASN A 1 122 ? -1.402 -41.565 43.352 1.00 41.04 979 ASN A O 1
ATOM 1005 N N . GLY A 1 123 ? -1.101 -41.024 41.189 1.00 37.83 980 GLY A N 1
ATOM 1006 C CA . GLY A 1 123 ? -2.440 -40.491 41.076 1.00 43.02 980 GLY A CA 1
ATOM 1007 C C . GLY A 1 123 ? -2.512 -39.013 41.391 1.00 38.54 980 GLY A C 1
ATOM 1008 O O . GLY A 1 123 ? -3.583 -38.420 41.356 1.00 42.07 980 GLY A O 1
ATOM 1009 N N . LYS A 1 124 ? -1.374 -38.416 41.707 1.00 33.79 981 LYS A N 1
ATOM 1010 C CA . LYS A 1 124 ? -1.337 -37.000 42.006 1.00 33.70 981 LYS A CA 1
ATOM 1011 C C . LYS A 1 124 ? -1.547 -36.205 40.705 1.00 44.01 981 LYS A C 1
ATOM 1012 O O . LYS A 1 124 ? -1.089 -36.606 39.626 1.00 37.53 981 LYS A O 1
ATOM 1018 N N . THR A 1 125 ? -2.235 -35.075 40.822 1.00 41.79 982 THR A N 1
ATOM 1019 C CA . THR A 1 125 ? -2.545 -34.251 39.670 1.00 49.84 982 THR A CA 1
ATOM 1020 C C . THR A 1 125 ? -2.156 -32.795 39.789 1.00 41.31 982 THR A C 1
ATOM 1021 O O . THR A 1 125 ? -2.064 -32.240 40.877 1.00 46.44 982 THR A O 1
ATOM 1025 N N . LYS A 1 126 ? -1.924 -32.185 38.641 1.00 39.36 983 LYS A N 1
ATOM 1026 C CA . LYS A 1 126 ? -1.569 -30.773 38.577 1.00 43.53 983 LYS A CA 1
ATOM 1027 C C . LYS A 1 126 ? -2.031 -30.250 37.231 1.00 36.93 983 LYS A C 1
ATOM 1028 O O . LYS A 1 126 ? -2.019 -30.973 36.231 1.00 34.88 983 LYS A O 1
ATOM 1034 N N . SER A 1 127 ? -2.441 -28.993 37.206 1.00 38.59 984 SER A N 1
ATOM 1035 C CA . SER A 1 127 ? -2.869 -28.389 35.962 1.00 35.90 984 SER A CA 1
ATOM 1036 C C . SER A 1 127 ? -2.359 -26.965 35.855 1.00 33.59 984 SER A C 1
ATOM 1037 O O . SER A 1 127 ? -1.953 -26.354 36.844 1.00 41.14 984 SER A O 1
ATOM 1040 N N . VAL A 1 128 ? -2.360 -26.460 34.630 1.00 35.71 985 VAL A N 1
ATOM 1041 C CA . VAL A 1 128 ? -1.982 -25.086 34.342 1.00 36.29 985 VAL A CA 1
ATOM 1042 C C . VAL A 1 128 ? -2.889 -24.718 33.163 1.00 39.98 985 VAL A C 1
ATOM 1043 O O . VAL A 1 128 ? -3.128 -25.551 32.271 1.00 30.25 985 VAL A O 1
ATOM 1047 N N . PHE A 1 129 ? -3.416 -23.495 33.168 1.00 34.47 986 PHE A N 1
ATOM 1048 C CA . PHE A 1 129 ? -4.332 -23.086 32.111 1.00 38.56 986 PHE A CA 1
ATOM 1049 C C . PHE A 1 129 ? -4.151 -21.664 31.581 1.00 36.93 986 PHE A C 1
ATOM 1050 O O . PHE A 1 129 ? -3.440 -20.850 32.163 1.00 37.05 986 PHE A O 1
ATOM 1058 N N . PHE A 1 130 ? -4.801 -21.386 30.453 1.00 37.06 987 PHE A N 1
ATOM 1059 C CA . PHE A 1 130 ? -4.775 -20.060 29.842 1.00 29.13 987 PHE A CA 1
ATOM 1060 C C . PHE A 1 130 ? -6.217 -19.672 29.585 1.00 29.39 987 PHE A C 1
ATOM 1061 O O . PHE A 1 130 ? -6.960 -20.399 28.932 1.00 30.63 987 PHE A O 1
ATOM 1069 N N . GLU A 1 131 ? -6.614 -18.518 30.096 1.00 33.86 988 GLU A N 1
ATOM 1070 C CA . GLU A 1 131 ? -7.986 -18.060 29.928 1.00 36.43 988 GLU A CA 1
ATOM 1071 C C . GLU A 1 131 ? -7.980 -16.707 29.230 1.00 37.74 988 GLU A C 1
ATOM 1072 O O . GLU A 1 131 ? -7.217 -15.813 29.598 1.00 31.51 988 GLU A O 1
ATOM 1078 N N . TYR A 1 132 ? -8.799 -16.555 28.199 1.00 33.12 989 TYR A N 1
ATOM 1079 C CA . TYR A 1 132 ? -8.844 -15.263 27.524 1.00 37.15 989 TYR A CA 1
ATOM 1080 C C . TYR A 1 132 ? -10.138 -14.566 27.880 1.00 28.52 989 TYR A C 1
ATOM 1081 O O . TYR A 1 132 ? -11.144 -15.200 28.119 1.00 35.18 989 TYR A O 1
ATOM 1090 N N . ASN A 1 133 ? -10.087 -13.251 27.913 1.00 33.67 990 ASN A N 1
ATOM 1091 C CA . ASN A 1 133 ? -11.225 -12.435 28.264 1.00 36.53 990 ASN A CA 1
ATOM 1092 C C . ASN A 1 133 ? -12.401 -12.565 27.300 1.00 38.88 990 ASN A C 1
ATOM 1093 O O . ASN A 1 133 ? -12.206 -12.640 26.077 1.00 38.47 990 ASN A O 1
ATOM 1098 N N . ILE A 1 134 ? -13.620 -12.601 27.846 1.00 35.02 991 ILE A N 1
ATOM 1099 C CA . ILE A 1 134 ? -14.824 -12.658 27.011 1.00 31.63 991 ILE A CA 1
ATOM 1100 C C . ILE A 1 134 ? -15.735 -11.420 27.178 1.00 31.18 991 ILE A C 1
ATOM 1101 O O . ILE A 1 134 ? -16.956 -11.503 27.040 1.00 33.86 991 ILE A O 1
ATOM 1106 N N . ARG A 1 135 ? -15.128 -10.271 27.454 1.00 30.81 992 ARG A N 1
ATOM 1107 C CA . ARG A 1 135 ? -15.880 -9.036 27.612 1.00 37.48 992 ARG A CA 1
ATOM 1108 C C . ARG A 1 135 ? -15.259 -7.865 26.856 1.00 43.58 992 ARG A C 1
ATOM 1109 O O . ARG A 1 135 ? -15.717 -6.720 26.961 1.00 49.98 992 ARG A O 1
ATOM 1117 N N . GLU A 1 136 ? -14.229 -8.150 26.069 1.00 40.19 993 GLU A N 1
ATOM 1118 C CA . GLU A 1 136 ? -13.582 -7.105 25.284 1.00 43.98 993 GLU A CA 1
ATOM 1119 C C . GLU A 1 136 ? -14.414 -6.765 24.055 1.00 39.66 993 GLU A C 1
ATOM 1120 O O . GLU A 1 136 ? -15.171 -7.606 23.561 1.00 35.09 993 GLU A O 1
ATOM 1126 N N . ASP A 1 137 ? -14.270 -5.537 23.564 1.00 34.26 994 ASP A N 1
ATOM 1127 C CA . ASP A 1 137 ? -14.995 -5.125 22.369 1.00 38.35 994 ASP A CA 1
ATOM 1128 C C . ASP A 1 137 ? -14.598 -6.067 21.233 1.00 36.73 994 ASP A C 1
ATOM 1129 O O . ASP A 1 137 ? -15.458 -6.635 20.552 1.00 38.42 994 ASP A O 1
ATOM 1134 N N . ILE A 1 138 ? -13.291 -6.231 21.049 1.00 32.49 995 ILE A N 1
ATOM 1135 C CA . ILE A 1 138 ? -12.750 -7.107 20.010 1.00 38.70 995 ILE A CA 1
ATOM 1136 C C . ILE A 1 138 ? -11.676 -8.021 20.608 1.00 36.15 995 ILE A C 1
ATOM 1137 O O . ILE A 1 138 ? -10.633 -7.553 21.069 1.00 32.54 995 ILE A O 1
ATOM 1142 N N . SER A 1 139 ? -11.918 -9.323 20.587 1.00 35.30 996 SER A N 1
ATOM 1143 C CA . SER A 1 139 ? -10.941 -10.255 21.137 1.00 33.47 996 SER A CA 1
ATOM 1144 C C . SER A 1 139 ? -9.900 -10.715 20.117 1.00 30.38 996 SER A C 1
ATOM 1145 O O . SER A 1 139 ? -10.204 -10.881 18.941 1.00 33.74 996 SER A O 1
ATOM 1148 N N . GLU A 1 140 ? -8.673 -10.921 20.579 1.00 32.66 997 GLU A N 1
ATOM 1149 C CA . GLU A 1 140 ? -7.597 -11.422 19.724 1.00 32.41 997 GLU A CA 1
ATOM 1150 C C . GLU A 1 140 ? -7.633 -12.955 19.674 1.00 32.98 997 GLU A C 1
ATOM 1151 O O . GLU A 1 140 ? -6.945 -13.548 18.856 1.00 33.14 997 GLU A O 1
ATOM 1157 N N . TYR A 1 141 ? -8.442 -13.587 20.531 1.00 27.36 998 TYR A N 1
ATOM 1158 C CA . TYR A 1 141 ? -8.489 -15.048 20.598 1.00 29.90 998 TYR A CA 1
ATOM 1159 C C . TYR A 1 141 ? -9.790 -15.781 20.249 1.00 31.86 998 TYR A C 1
ATOM 1160 O O . TYR A 1 141 ? -9.751 -16.897 19.740 1.00 28.83 998 TYR A O 1
ATOM 1169 N N . ILE A 1 142 ? -10.938 -15.175 20.521 1.00 27.65 999 ILE A N 1
ATOM 1170 C CA . ILE A 1 142 ? -12.195 -15.853 20.254 1.00 25.00 999 ILE A CA 1
ATOM 1171 C C . ILE A 1 142 ? -12.416 -16.183 18.781 1.00 27.08 999 ILE A C 1
ATOM 1172 O O . ILE A 1 142 ? -12.471 -15.293 17.920 1.00 29.88 999 ILE A O 1
ATOM 1177 N N . ASN A 1 143 ? -12.548 -17.482 18.507 1.00 27.02 1000 ASN A N 1
ATOM 1178 C CA . ASN A 1 143 ? -12.770 -17.999 17.155 1.00 28.43 1000 ASN A CA 1
ATOM 1179 C C . ASN A 1 143 ? -11.647 -17.633 16.161 1.00 26.07 1000 ASN A C 1
ATOM 1180 O O . ASN A 1 143 ? -11.824 -17.727 14.947 1.00 28.81 1000 ASN A O 1
ATOM 1185 N N . ARG A 1 144 ? -10.498 -17.213 16.677 1.00 26.09 1001 ARG A N 1
ATOM 1186 C CA . ARG A 1 144 ? -9.370 -16.859 15.818 1.00 29.44 1001 ARG A CA 1
ATOM 1187 C C . ARG A 1 144 ? -8.210 -17.823 16.063 1.00 27.55 1001 ARG A C 1
ATOM 1188 O O . ARG A 1 144 ? -7.986 -18.258 17.191 1.00 24.11 1001 ARG A O 1
ATOM 1196 N N . TRP A 1 145 ? -7.485 -18.174 15.004 1.00 25.87 1002 TRP A N 1
ATOM 1197 C CA . TRP A 1 145 ? -6.362 -19.091 15.159 1.00 26.35 1002 TRP A CA 1
ATOM 1198 C C . TRP A 1 145 ? -5.268 -18.520 16.066 1.00 27.69 1002 TRP A C 1
ATOM 1199 O O . TRP A 1 145 ? -4.843 -17.376 15.885 1.00 25.40 1002 TRP A O 1
ATOM 1210 N N . PHE A 1 146 ? -4.837 -19.289 17.059 1.00 24.67 1003 PHE A N 1
ATOM 1211 C CA . PHE A 1 146 ? -3.722 -18.846 17.895 1.00 26.86 1003 PHE A CA 1
ATOM 1212 C C . PHE A 1 146 ? -2.824 -20.037 18.228 1.00 24.70 1003 PHE A C 1
ATOM 1213 O O . PHE A 1 146 ? -3.242 -21.193 18.132 1.00 25.56 1003 PHE A O 1
ATOM 1221 N N . PHE A 1 147 ? -1.582 -19.728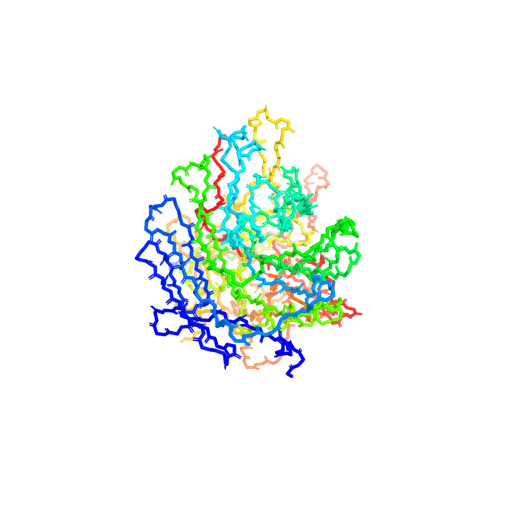 18.581 1.00 26.88 1004 PHE A N 1
ATOM 1222 C CA . PHE A 1 147 ? -0.531 -20.710 18.828 1.00 24.70 1004 PHE A CA 1
ATOM 1223 C C . PHE A 1 147 ? -0.303 -21.073 20.291 1.00 27.01 1004 PHE A C 1
ATOM 1224 O O . PHE A 1 147 ? -0.071 -20.216 21.128 1.00 28.58 1004 PHE A O 1
ATOM 1232 N N . VAL A 1 148 ? -0.355 -22.360 20.585 1.00 28.03 1005 VAL A N 1
ATOM 1233 C CA . VAL A 1 148 ? -0.177 -22.825 21.948 1.00 26.76 1005 VAL A CA 1
ATOM 1234 C C . VAL A 1 148 ? 1.055 -23.708 22.055 1.00 28.06 1005 VAL A C 1
ATOM 1235 O O . VAL A 1 148 ? 1.372 -24.472 21.137 1.00 25.73 1005 VAL A O 1
ATOM 1239 N N . THR A 1 149 ? 1.760 -23.573 23.168 1.00 26.95 1006 THR A N 1
ATOM 1240 C CA . THR A 1 149 ? 2.916 -24.407 23.444 1.00 29.45 1006 THR A CA 1
ATOM 1241 C C . THR A 1 149 ? 2.934 -24.639 24.948 1.00 34.51 1006 THR A C 1
ATOM 1242 O O . THR A 1 149 ? 2.877 -23.694 25.740 1.00 28.34 1006 THR A O 1
ATOM 1246 N N . ILE A 1 150 ? 2.978 -25.909 25.337 1.00 29.90 1007 ILE A N 1
ATOM 1247 C CA . ILE A 1 150 ? 3.028 -26.278 26.745 1.00 30.61 1007 ILE A CA 1
ATOM 1248 C C . ILE A 1 150 ? 4.378 -26.983 26.959 1.00 31.85 1007 ILE A C 1
ATOM 1249 O O . ILE A 1 150 ? 4.735 -27.881 26.196 1.00 31.42 1007 ILE A O 1
ATOM 1254 N N . THR A 1 151 ? 5.138 -26.556 27.964 1.00 31.80 1008 THR A N 1
ATOM 1255 C CA . THR A 1 151 ? 6.435 -27.176 28.240 1.00 29.37 1008 THR A CA 1
ATOM 1256 C C . THR A 1 151 ? 6.411 -27.643 29.685 1.00 34.23 1008 THR A C 1
ATOM 1257 O O . THR A 1 151 ? 5.736 -27.046 30.538 1.00 31.24 1008 THR A O 1
ATOM 1261 N N . ASN A 1 152 ? 7.135 -28.724 29.949 1.00 30.21 1009 ASN A N 1
ATOM 1262 C CA . ASN A 1 152 ? 7.209 -29.297 31.279 1.00 35.78 1009 ASN A CA 1
ATOM 1263 C C . ASN A 1 152 ? 8.672 -29.668 31.582 1.00 36.50 1009 ASN A C 1
ATOM 1264 O O . ASN A 1 152 ? 9.369 -30.235 30.729 1.00 35.92 1009 ASN A O 1
ATOM 1269 N N . ASN A 1 153 ? 9.140 -29.332 32.776 1.00 35.64 1010 ASN A N 1
ATOM 1270 C CA . ASN A 1 153 ? 10.481 -29.737 33.188 1.00 41.84 1010 ASN A CA 1
ATOM 1271 C C . ASN A 1 153 ? 10.343 -30.225 34.619 1.00 42.10 1010 ASN A C 1
ATOM 1272 O O . ASN A 1 153 ? 9.235 -30.468 35.086 1.00 45.95 1010 ASN A O 1
ATOM 1277 N N . LEU A 1 154 ? 11.456 -30.368 35.317 1.00 45.13 1011 LEU A N 1
ATOM 1278 C CA . LEU A 1 154 ? 11.421 -30.838 36.688 1.00 50.14 1011 LEU A CA 1
ATOM 1279 C C . LEU A 1 154 ? 10.557 -29.965 37.605 1.00 52.46 1011 LEU A C 1
ATOM 1280 O O . LEU A 1 154 ? 9.751 -30.474 38.386 1.00 47.60 1011 LEU A O 1
ATOM 1285 N N . ASN A 1 155 ? 10.706 -28.651 37.478 1.00 44.49 1012 ASN A N 1
ATOM 1286 C CA . ASN A 1 155 ? 10.008 -27.716 38.352 1.00 46.99 1012 ASN A CA 1
ATOM 1287 C C . ASN A 1 155 ? 8.636 -27.154 38.017 1.00 45.56 1012 ASN A C 1
ATOM 1288 O O . ASN A 1 155 ? 7.890 -26.797 38.931 1.00 38.30 1012 ASN A O 1
ATOM 1293 N N . ASN A 1 156 ? 8.291 -27.050 36.737 1.00 39.96 1013 ASN A N 1
ATOM 1294 C CA . ASN A 1 156 ? 6.980 -26.513 36.413 1.00 51.54 1013 ASN A CA 1
ATOM 1295 C C . ASN A 1 156 ? 6.463 -26.690 35.000 1.00 45.73 1013 ASN A C 1
ATOM 1296 O O . ASN A 1 156 ? 7.209 -27.019 34.080 1.00 37.55 1013 ASN A O 1
ATOM 1301 N N . ALA A 1 157 ? 5.154 -26.489 34.869 1.00 35.95 1014 ALA A N 1
ATOM 1302 C CA . ALA A 1 157 ? 4.463 -26.596 33.598 1.00 37.96 1014 ALA A CA 1
ATOM 1303 C C . ALA A 1 157 ? 4.096 -25.179 33.156 1.00 34.87 1014 ALA A C 1
ATOM 1304 O O . ALA A 1 157 ? 3.511 -24.409 33.912 1.00 37.29 1014 ALA A O 1
ATOM 1306 N N . LYS A 1 158 ? 4.464 -24.845 31.930 1.00 34.69 1015 LYS A N 1
ATOM 1307 C CA . LYS A 1 158 ? 4.210 -23.525 31.376 1.00 33.42 1015 LYS A CA 1
ATOM 1308 C C . LYS A 1 158 ? 3.332 -23.560 30.128 1.00 35.76 1015 LYS A C 1
ATOM 1309 O O . LYS A 1 158 ? 3.352 -24.528 29.361 1.00 32.05 1015 LYS A O 1
ATOM 1315 N N . ILE A 1 159 ? 2.560 -22.495 29.937 1.00 34.77 1016 ILE A N 1
ATOM 1316 C CA . ILE A 1 159 ? 1.738 -22.347 28.754 1.00 30.74 1016 ILE A CA 1
ATOM 1317 C C . ILE A 1 159 ? 2.138 -21.044 28.093 1.00 34.75 1016 ILE A C 1
ATOM 1318 O O . ILE A 1 159 ? 2.110 -19.967 28.719 1.00 31.62 1016 ILE A O 1
ATOM 1323 N N . TYR A 1 160 ? 2.530 -21.154 26.829 1.00 28.27 1017 TYR A N 1
ATOM 1324 C CA . TYR A 1 160 ? 2.927 -20.011 26.032 1.00 29.30 1017 TYR A CA 1
ATOM 1325 C C . TYR A 1 160 ? 1.835 -19.808 24.980 1.00 34.89 1017 TYR A C 1
ATOM 1326 O O . TYR A 1 160 ? 1.354 -20.777 24.374 1.00 28.76 1017 TYR A O 1
ATOM 1335 N N . ILE A 1 161 ? 1.430 -18.561 24.777 1.00 26.28 1018 ILE A N 1
ATOM 1336 C CA . ILE A 1 161 ? 0.428 -18.287 23.770 1.00 29.97 1018 ILE A CA 1
ATOM 1337 C C . ILE A 1 161 ? 1.073 -17.342 22.786 1.00 30.89 1018 ILE A C 1
ATOM 1338 O O . ILE A 1 161 ? 1.586 -16.285 23.167 1.00 30.36 1018 ILE A O 1
ATOM 1343 N N . ASN A 1 162 ? 1.072 -17.747 21.520 1.00 26.70 1019 ASN A N 1
ATOM 1344 C CA . ASN A 1 162 ? 1.669 -16.958 20.458 1.00 29.49 1019 ASN A CA 1
ATOM 1345 C C . ASN A 1 162 ? 3.111 -16.564 20.776 1.00 32.58 1019 ASN A C 1
ATOM 1346 O O . ASN A 1 162 ? 3.529 -15.426 20.547 1.00 32.43 1019 ASN A O 1
ATOM 1351 N N . GLY A 1 163 ? 3.863 -17.521 21.307 1.00 31.86 1020 GLY A N 1
ATOM 1352 C CA . GLY A 1 163 ? 5.261 -17.287 21.634 1.00 33.86 1020 GLY A CA 1
ATOM 1353 C C . GLY A 1 163 ? 5.552 -16.629 22.970 1.00 38.67 1020 GLY A C 1
ATOM 1354 O O . GLY A 1 163 ? 6.712 -16.516 23.357 1.00 39.12 1020 GLY A O 1
ATOM 1355 N N . LYS A 1 164 ? 4.520 -16.224 23.700 1.00 35.02 1021 LYS A N 1
ATOM 1356 C CA . LYS A 1 164 ? 4.750 -15.555 24.973 1.00 44.29 1021 LYS A CA 1
ATOM 1357 C C . LYS A 1 164 ? 4.223 -16.314 26.198 1.00 41.97 1021 LYS A C 1
ATOM 1358 O O . LYS A 1 164 ? 3.127 -16.893 26.174 1.00 39.88 1021 LYS A O 1
ATOM 1364 N N . LEU A 1 165 ? 5.015 -16.302 27.268 1.00 35.82 1022 LEU A N 1
ATOM 1365 C CA . LEU A 1 165 ? 4.643 -16.996 28.495 1.00 41.62 1022 LEU A CA 1
ATOM 1366 C C . LEU A 1 165 ? 3.400 -16.378 29.116 1.00 38.58 1022 LEU A C 1
ATOM 1367 O O . LEU A 1 165 ? 3.367 -15.179 29.375 1.00 39.98 1022 LEU A O 1
ATOM 1372 N N . GLU A 1 166 ? 2.389 -17.207 29.357 1.00 34.39 1023 GLU A N 1
ATOM 1373 C CA . GLU A 1 166 ? 1.128 -16.752 29.942 1.00 34.46 1023 GLU A CA 1
ATOM 1374 C C . GLU A 1 166 ? 0.816 -17.363 31.297 1.00 37.95 1023 GLU A C 1
ATOM 1375 O O . GLU A 1 166 ? 0.218 -16.713 32.150 1.00 44.02 1023 GLU A O 1
ATOM 1381 N N . SER A 1 167 ? 1.189 -18.621 31.492 1.00 44.21 1024 SER A N 1
ATOM 1382 C CA . SER A 1 167 ? 0.901 -19.297 32.757 1.00 40.24 1024 SER A CA 1
ATOM 1383 C C . SER A 1 167 ? 2.010 -20.243 33.144 1.00 39.89 1024 SER A C 1
ATOM 1384 O O . SER A 1 167 ? 2.771 -20.717 32.305 1.00 38.10 1024 SER A O 1
ATOM 1387 N N . ASN A 1 168 ? 2.058 -20.540 34.431 1.00 42.55 1025 ASN A N 1
ATOM 1388 C CA . ASN A 1 168 ? 3.046 -21.438 34.986 1.00 38.61 1025 ASN A CA 1
ATOM 1389 C C . ASN A 1 168 ? 2.506 -22.067 36.264 1.00 39.68 1025 ASN A C 1
ATOM 1390 O O . ASN A 1 168 ? 1.806 -21.426 37.034 1.00 42.20 1025 ASN A O 1
ATOM 1395 N N . THR A 1 169 ? 2.812 -23.341 36.464 1.00 40.57 1026 THR A N 1
ATOM 1396 C CA . THR A 1 169 ? 2.391 -24.067 37.654 1.00 36.13 1026 THR A CA 1
ATOM 1397 C C . THR A 1 169 ? 3.560 -24.916 38.150 1.00 40.23 1026 THR A C 1
ATOM 1398 O O . THR A 1 169 ? 4.224 -25.604 37.369 1.00 30.18 1026 THR A O 1
ATOM 1402 N N . ASP A 1 170 ? 3.807 -24.861 39.453 1.00 39.80 1027 ASP A N 1
ATOM 1403 C CA . ASP A 1 170 ? 4.880 -25.652 40.029 1.00 45.16 1027 ASP A CA 1
ATOM 1404 C C . ASP A 1 170 ? 4.454 -27.117 40.069 1.00 41.21 1027 ASP A C 1
ATOM 1405 O O . ASP A 1 170 ? 3.353 -27.440 40.515 1.00 37.36 1027 ASP A O 1
ATOM 1410 N N . ILE A 1 171 ? 5.325 -27.999 39.590 1.00 40.74 1028 ILE A N 1
ATOM 1411 C CA . ILE A 1 171 ? 5.028 -29.426 39.592 1.00 43.00 1028 ILE A CA 1
ATOM 1412 C C . ILE A 1 171 ? 6.124 -30.263 40.258 1.00 48.17 1028 ILE A C 1
ATOM 1413 O O . ILE A 1 171 ? 6.208 -31.472 40.033 1.00 48.87 1028 ILE A O 1
ATOM 1418 N N . LYS A 1 172 ? 6.959 -29.623 41.071 1.00 45.33 1029 LYS A N 1
ATOM 1419 C CA . LYS A 1 172 ? 8.040 -30.316 41.769 1.00 48.91 1029 LYS A CA 1
ATOM 1420 C C . LYS A 1 172 ? 7.511 -31.539 42.516 1.00 54.44 1029 LYS A C 1
ATOM 1421 O O . LYS A 1 172 ? 8.250 -32.488 42.759 1.00 55.43 1029 LYS A O 1
ATOM 1427 N N . ASP A 1 173 ? 6.231 -31.495 42.877 1.00 54.08 1030 ASP A N 1
ATOM 1428 C CA . ASP A 1 173 ? 5.554 -32.566 43.615 1.00 58.81 1030 ASP A CA 1
ATOM 1429 C C . ASP A 1 173 ? 5.227 -33.799 42.785 1.00 55.98 1030 ASP A C 1
ATOM 1430 O O . ASP A 1 173 ? 5.055 -34.899 43.312 1.00 53.95 1030 ASP A O 1
ATOM 1435 N N . ILE A 1 174 ? 5.104 -33.605 41.483 1.00 52.84 1031 ILE A N 1
ATOM 1436 C CA . ILE A 1 174 ? 4.757 -34.700 40.606 1.00 51.22 1031 ILE A CA 1
ATOM 1437 C C . ILE A 1 174 ? 5.918 -35.654 40.341 1.00 51.13 1031 ILE A C 1
ATOM 1438 O O . ILE A 1 174 ? 7.049 -35.243 40.086 1.00 48.17 1031 ILE A O 1
ATOM 1443 N N . ARG A 1 175 ? 5.633 -36.943 40.441 1.00 43.54 1032 ARG A N 1
ATOM 1444 C CA . ARG A 1 175 ? 6.648 -37.936 40.183 1.00 47.47 1032 ARG A CA 1
ATOM 1445 C C . ARG A 1 175 ? 6.424 -38.496 38.764 1.00 45.19 1032 ARG A C 1
ATOM 1446 O O . ARG A 1 175 ? 5.902 -37.777 37.908 1.00 41.57 1032 ARG A O 1
ATOM 1454 N N . GLU A 1 176 ? 6.809 -39.740 38.495 1.00 38.64 1033 GLU A N 1
ATOM 1455 C CA . GLU A 1 176 ? 6.660 -40.286 37.153 1.00 35.99 1033 GLU A CA 1
ATOM 1456 C C . GLU A 1 176 ? 5.283 -40.163 36.492 1.00 42.09 1033 GLU A C 1
ATOM 1457 O O . GLU A 1 176 ? 4.243 -40.478 37.085 1.00 39.26 1033 GLU A O 1
ATOM 1463 N N . VAL A 1 177 ? 5.300 -39.714 35.242 1.00 39.86 1034 VAL A N 1
ATOM 1464 C CA . VAL A 1 177 ? 4.086 -39.584 34.442 1.00 36.40 1034 VAL A CA 1
ATOM 1465 C C . VAL A 1 177 ? 4.265 -40.459 33.198 1.00 33.92 1034 VAL A C 1
ATOM 1466 O O . VAL A 1 177 ? 5.260 -40.332 32.485 1.00 36.37 1034 VAL A O 1
ATOM 1470 N N . ILE A 1 178 ? 3.329 -41.368 32.944 1.00 36.75 1035 ILE A N 1
ATOM 1471 C CA . ILE A 1 178 ? 3.439 -42.238 31.763 1.00 37.84 1035 ILE A CA 1
ATOM 1472 C C . ILE A 1 178 ? 2.932 -41.460 30.537 1.00 41.18 1035 ILE A C 1
ATOM 1473 O O . ILE A 1 178 ? 1.744 -41.180 30.416 1.00 41.89 1035 ILE A O 1
ATOM 1478 N N . ALA A 1 179 ? 3.839 -41.115 29.628 1.00 45.37 1036 ALA A N 1
ATOM 1479 C CA . ALA A 1 179 ? 3.474 -40.308 28.463 1.00 47.49 1036 ALA A CA 1
ATOM 1480 C C . ALA A 1 179 ? 3.462 -40.969 27.075 1.00 47.70 1036 ALA A C 1
ATOM 1481 O O . ALA A 1 179 ? 3.253 -40.282 26.067 1.00 45.35 1036 ALA A O 1
ATOM 1483 N N . ASN A 1 180 ? 3.665 -42.276 27.003 1.00 37.71 1037 ASN A N 1
ATOM 1484 C CA . ASN A 1 180 ? 3.681 -42.920 25.700 1.00 49.38 1037 ASN A CA 1
ATOM 1485 C C . ASN A 1 180 ? 2.430 -43.728 25.345 1.00 46.91 1037 ASN A C 1
ATOM 1486 O O . ASN A 1 180 ? 2.467 -44.532 24.414 1.00 47.49 1037 ASN A O 1
ATOM 1491 N N . GLY A 1 181 ? 1.331 -43.520 26.067 1.00 40.92 1038 GLY A N 1
ATOM 1492 C CA . GLY A 1 181 ? 0.107 -44.249 25.752 1.00 37.95 1038 GLY A CA 1
ATOM 1493 C C . GLY A 1 181 ? -0.509 -43.737 24.455 1.00 40.36 1038 GLY A C 1
ATOM 1494 O O . GLY A 1 181 ? 0.051 -42.831 23.828 1.00 37.74 1038 GLY A O 1
ATOM 1495 N N . GLU A 1 182 ? -1.645 -44.300 24.045 1.00 32.87 1039 GLU A N 1
ATOM 1496 C CA . GLU A 1 182 ? -2.315 -43.862 22.822 1.00 33.28 1039 GLU A CA 1
ATOM 1497 C C . GLU A 1 182 ? -2.784 -42.433 22.995 1.00 33.49 1039 GLU A C 1
ATOM 1498 O O . GLU A 1 182 ? -3.188 -42.043 24.079 1.00 32.12 1039 GLU A O 1
ATOM 1504 N N . ILE A 1 183 ? -2.737 -41.649 21.931 1.00 26.17 1040 ILE A N 1
ATOM 1505 C CA . ILE A 1 183 ? -3.236 -40.287 22.039 1.00 31.17 1040 ILE A CA 1
ATOM 1506 C C . ILE A 1 183 ? -4.594 -40.284 21.342 1.00 33.28 1040 ILE A C 1
ATOM 1507 O O . ILE A 1 183 ? -4.706 -40.697 20.192 1.00 34.39 1040 ILE A O 1
ATOM 1512 N N . ILE A 1 184 ? -5.626 -39.846 22.046 1.00 28.34 1041 ILE A N 1
ATOM 1513 C CA . ILE A 1 184 ? -6.955 -39.800 21.466 1.00 32.53 1041 ILE A CA 1
ATOM 1514 C C . ILE A 1 184 ? -7.400 -38.341 21.290 1.00 32.63 1041 ILE A C 1
ATOM 1515 O O . ILE A 1 184 ? -7.502 -37.584 22.263 1.00 32.97 1041 ILE A O 1
ATOM 1520 N N . PHE A 1 185 ? -7.613 -37.939 20.042 1.00 33.61 1042 PHE A N 1
ATOM 1521 C CA . PHE A 1 185 ? -8.092 -36.586 19.747 1.00 32.11 1042 PHE A CA 1
ATOM 1522 C C . PHE A 1 185 ? -9.599 -36.767 19.614 1.00 28.82 1042 PHE A C 1
ATOM 1523 O O . PHE A 1 185 ? -10.050 -37.437 18.688 1.00 31.05 1042 PHE A O 1
ATOM 1531 N N . LYS A 1 186 ? -10.369 -36.171 20.524 1.00 28.58 1043 LYS A N 1
ATOM 1532 C CA . LYS A 1 186 ? -11.824 -36.309 20.496 1.00 27.06 1043 LYS A CA 1
ATOM 1533 C C . LYS A 1 186 ? -12.459 -35.476 21.590 1.00 25.04 1043 LYS A C 1
ATOM 1534 O O . LYS A 1 186 ? -11.958 -35.446 22.707 1.00 29.29 1043 LYS A O 1
ATOM 1540 N N . LEU A 1 187 ? -13.565 -34.811 21.271 1.00 31.15 1044 LEU A N 1
ATOM 1541 C CA . LEU A 1 187 ? -14.270 -33.990 22.254 1.00 32.41 1044 LEU A CA 1
ATOM 1542 C C . LEU A 1 187 ? -14.969 -34.924 23.232 1.00 36.70 1044 LEU A C 1
ATOM 1543 O O . LEU A 1 187 ? -15.829 -35.713 22.843 1.00 40.85 1044 LEU A O 1
ATOM 1548 N N . ASP A 1 188 ? -14.610 -34.828 24.504 1.00 40.62 1045 ASP A N 1
ATOM 1549 C CA . ASP A 1 188 ? -15.205 -35.711 25.493 1.00 39.79 1045 ASP A CA 1
ATOM 1550 C C . ASP A 1 188 ? -15.681 -34.962 26.736 1.00 37.06 1045 ASP A C 1
ATOM 1551 O O . ASP A 1 188 ? -14.883 -34.414 27.496 1.00 38.67 1045 ASP A O 1
ATOM 1556 N N . GLY A 1 189 ? -16.991 -34.941 26.931 1.00 44.90 1046 GLY A N 1
ATOM 1557 C CA . GLY A 1 189 ? -17.563 -34.260 28.078 1.00 45.98 1046 GLY A CA 1
ATOM 1558 C C . GLY A 1 189 ? -19.001 -33.908 27.770 1.00 54.50 1046 GLY A C 1
ATOM 1559 O O . GLY A 1 189 ? -19.540 -34.350 26.752 1.00 54.20 1046 GLY A O 1
ATOM 1560 N N . ASP A 1 190 ? -19.633 -33.120 28.634 1.00 53.25 1047 ASP A N 1
ATOM 1561 C CA . ASP A 1 190 ? -21.012 -32.726 28.395 1.00 55.42 1047 ASP A CA 1
ATOM 1562 C C . ASP A 1 190 ? -20.992 -31.518 27.467 1.00 53.68 1047 ASP A C 1
ATOM 1563 O O . ASP A 1 190 ? -21.106 -30.368 27.899 1.00 57.50 1047 ASP A O 1
ATOM 1568 N N . ILE A 1 191 ? -20.842 -31.793 26.180 1.00 50.62 1048 ILE A N 1
ATOM 1569 C CA . ILE A 1 191 ? -20.762 -30.731 25.186 1.00 51.79 1048 ILE A CA 1
ATOM 1570 C C . ILE A 1 191 ? -22.042 -30.570 24.391 1.00 49.18 1048 ILE A C 1
ATOM 1571 O O . ILE A 1 191 ? -22.848 -31.487 24.292 1.00 55.41 1048 ILE A O 1
ATOM 1576 N N . ASP A 1 192 ? -22.218 -29.396 23.806 1.00 51.39 1049 ASP A N 1
ATOM 1577 C CA . ASP A 1 192 ? -23.377 -29.170 22.979 1.00 49.01 1049 ASP A CA 1
ATOM 1578 C C . ASP A 1 192 ? -23.145 -29.951 21.688 1.00 47.95 1049 ASP A C 1
ATOM 1579 O O . ASP A 1 192 ? -22.015 -30.288 21.345 1.00 50.53 1049 ASP A O 1
ATOM 1584 N N . ARG A 1 193 ? -24.230 -30.238 20.991 1.00 45.98 1050 ARG A N 1
ATOM 1585 C CA . ARG A 1 193 ? -24.214 -30.973 19.740 1.00 41.88 1050 ARG A CA 1
ATOM 1586 C C . ARG A 1 193 ? -23.509 -30.159 18.647 1.00 46.51 1050 ARG A C 1
ATOM 1587 O O . ARG A 1 193 ? -22.942 -30.719 17.710 1.00 47.36 1050 ARG A O 1
ATOM 1595 N N . THR A 1 194 ? -23.543 -28.837 18.778 1.00 41.95 1051 THR A N 1
ATOM 1596 C CA . THR A 1 194 ? -22.912 -27.949 17.809 1.00 43.13 1051 THR A CA 1
ATOM 1597 C C . THR A 1 194 ? -21.456 -27.606 18.145 1.00 39.75 1051 THR A C 1
ATOM 1598 O O . THR A 1 194 ? -20.822 -26.848 17.423 1.00 38.06 1051 THR A O 1
ATOM 1602 N N . GLN A 1 195 ? -20.935 -28.143 19.239 1.00 38.39 1052 GLN A N 1
ATOM 1603 C CA . GLN A 1 195 ? -19.560 -27.858 19.625 1.00 37.17 1052 GLN A CA 1
ATOM 1604 C C . GLN A 1 195 ? -18.535 -28.439 18.646 1.00 40.74 1052 GLN A C 1
ATOM 1605 O O . GLN A 1 195 ? -18.700 -29.540 18.115 1.00 35.03 1052 GLN A O 1
ATOM 1611 N N . PHE A 1 196 ? -17.484 -27.679 18.386 1.00 34.68 1053 PHE A N 1
ATOM 1612 C CA . PHE A 1 196 ? -16.428 -28.170 17.518 1.00 36.15 1053 PHE A CA 1
ATOM 1613 C C . PHE A 1 196 ? -15.154 -27.404 17.845 1.00 32.94 1053 PHE A C 1
ATOM 1614 O O . PHE A 1 196 ? -15.192 -26.397 18.554 1.00 28.29 1053 PHE A O 1
ATOM 1622 N N . ILE A 1 197 ? -14.031 -27.932 17.376 1.00 31.37 1054 ILE A N 1
ATOM 1623 C CA . ILE A 1 197 ? -12.727 -27.323 17.594 1.00 30.53 1054 ILE A CA 1
ATOM 1624 C C . ILE A 1 197 ? -11.891 -27.547 16.329 1.00 25.39 1054 ILE A C 1
ATOM 1625 O O . ILE A 1 197 ? -11.986 -28.604 15.735 1.00 26.31 1054 ILE A O 1
ATOM 1630 N N . TRP A 1 198 ? -11.110 -26.550 15.911 1.00 27.43 1055 TRP A N 1
ATOM 1631 C CA . TRP A 1 198 ? -10.179 -26.707 14.779 1.00 24.81 1055 TRP A CA 1
ATOM 1632 C C . TRP A 1 198 ? -8.745 -26.725 15.353 1.00 24.92 1055 TRP A C 1
ATOM 1633 O O . TRP A 1 198 ? -8.419 -25.968 16.265 1.00 25.39 1055 TRP A O 1
ATOM 1644 N N . MET A 1 199 ? -7.892 -27.587 14.820 1.00 24.42 1056 MET A N 1
ATOM 1645 C CA . MET A 1 199 ? -6.508 -27.657 15.274 1.00 25.34 1056 MET A CA 1
ATOM 1646 C C . MET A 1 199 ? -5.618 -27.772 14.064 1.00 23.78 1056 MET A C 1
ATOM 1647 O O . MET A 1 199 ? -6.076 -28.171 12.997 1.00 26.52 1056 MET A O 1
ATOM 1652 N N . LYS A 1 200 ? -4.341 -27.463 14.260 1.00 23.67 1057 LYS A N 1
ATOM 1653 C CA . LYS A 1 200 ? -3.355 -27.502 13.192 1.00 27.70 1057 LYS A CA 1
ATOM 1654 C C . LYS A 1 200 ? -1.940 -27.697 13.738 1.00 25.15 1057 LYS A C 1
ATOM 1655 O O . LYS A 1 200 ? -1.631 -27.227 14.831 1.00 24.32 1057 LYS A O 1
ATOM 1661 N N . TYR A 1 201 ? -1.099 -28.402 12.981 1.00 23.91 1058 TYR A N 1
ATOM 1662 C CA . TYR A 1 201 ? 0.306 -28.631 13.359 1.00 25.23 1058 TYR A CA 1
ATOM 1663 C C . TYR A 1 201 ? 0.590 -29.209 14.741 1.00 24.73 1058 TYR A C 1
ATOM 1664 O O . TYR A 1 201 ? 1.463 -28.708 15.457 1.00 26.21 1058 TYR A O 1
ATOM 1673 N N . PHE A 1 202 ? -0.119 -30.257 15.136 1.00 26.68 1059 PHE A N 1
ATOM 1674 C CA . PHE A 1 202 ? 0.134 -30.846 16.448 1.00 19.43 1059 PHE A CA 1
ATOM 1675 C C . PHE A 1 202 ? 1.502 -31.538 16.485 1.00 24.53 1059 PHE A C 1
ATOM 1676 O O . PHE A 1 202 ? 1.806 -32.377 15.640 1.00 28.05 1059 PHE A O 1
ATOM 1684 N N . SER A 1 203 ? 2.301 -31.203 17.492 1.00 27.06 1060 SER A N 1
ATOM 1685 C CA . SER A 1 203 ? 3.650 -31.737 17.631 1.00 32.85 1060 SER A CA 1
ATOM 1686 C C . SER A 1 203 ? 4.035 -31.999 19.088 1.00 30.57 1060 SER A C 1
ATOM 1687 O O . SER A 1 203 ? 3.587 -31.298 20.004 1.00 22.95 1060 SER A O 1
ATOM 1690 N N . ILE A 1 204 ? 4.889 -32.994 19.293 1.00 28.62 1061 ILE A N 1
ATOM 1691 C CA . ILE A 1 204 ? 5.355 -33.312 20.643 1.00 30.15 1061 ILE A CA 1
ATOM 1692 C C . ILE A 1 204 ? 6.876 -33.384 20.603 1.00 30.19 1061 ILE A C 1
ATOM 1693 O O . ILE A 1 204 ? 7.448 -33.835 19.616 1.00 27.51 1061 ILE A O 1
ATOM 1698 N N . PHE A 1 205 ? 7.521 -32.907 21.666 1.00 30.70 1062 PHE A N 1
ATOM 1699 C CA . PHE A 1 205 ? 8.980 -32.914 21.756 1.00 30.65 1062 PHE A CA 1
ATOM 1700 C C . PHE A 1 205 ? 9.372 -33.570 23.065 1.00 31.79 1062 PHE A C 1
ATOM 1701 O O . PHE A 1 205 ? 8.675 -33.407 24.067 1.00 35.71 1062 PHE A O 1
ATOM 1709 N N . ASN A 1 206 ? 10.474 -34.315 23.077 1.00 36.68 1063 ASN A N 1
ATOM 1710 C CA . ASN A 1 206 ? 10.905 -34.900 24.343 1.00 43.71 1063 ASN A CA 1
ATOM 1711 C C . ASN A 1 206 ? 11.966 -34.001 24.988 1.00 47.82 1063 ASN A C 1
ATOM 1712 O O . ASN A 1 206 ? 13.103 -34.397 25.259 1.00 48.59 1063 ASN A O 1
ATOM 1717 N N . THR A 1 207 ? 11.570 -32.760 25.215 1.00 43.93 1064 THR A N 1
ATOM 1718 C CA . THR A 1 207 ? 12.435 -31.803 25.854 1.00 42.86 1064 THR A CA 1
ATOM 1719 C C . THR A 1 207 ? 11.604 -30.573 26.155 1.00 41.56 1064 THR A C 1
ATOM 1720 O O . THR A 1 207 ? 10.559 -30.367 25.547 1.00 33.84 1064 THR A O 1
ATOM 1724 N N . GLU A 1 208 ? 12.069 -29.775 27.109 1.00 44.06 1065 GLU A N 1
ATOM 1725 C CA . GLU A 1 208 ? 11.395 -28.541 27.489 1.00 44.72 1065 GLU A CA 1
ATOM 1726 C C . GLU A 1 208 ? 11.886 -27.492 26.498 1.00 46.61 1065 GLU A C 1
ATOM 1727 O O . GLU A 1 208 ? 13.071 -27.178 26.480 1.00 48.99 1065 GLU A O 1
ATOM 1733 N N . LEU A 1 209 ? 10.991 -26.970 25.660 1.00 37.82 1066 LEU A N 1
ATOM 1734 C CA . LEU A 1 209 ? 11.375 -25.963 24.679 1.00 31.67 1066 LEU A CA 1
ATOM 1735 C C . LEU A 1 209 ? 11.646 -24.611 25.351 1.00 36.86 1066 LEU A C 1
ATOM 1736 O O . LEU A 1 209 ? 10.953 -24.222 26.302 1.00 34.67 1066 LEU A O 1
ATOM 1741 N N . SER A 1 210 ? 12.658 -23.901 24.856 1.00 34.91 1067 SER A N 1
ATOM 1742 C CA . SER A 1 210 ? 13.009 -22.579 25.383 1.00 39.76 1067 SER A CA 1
ATOM 1743 C C . SER A 1 210 ? 12.072 -21.532 24.787 1.00 36.13 1067 SER A C 1
ATOM 1744 O O . SER A 1 210 ? 11.482 -21.745 23.732 1.00 36.09 1067 SER A O 1
ATOM 1747 N N . GLN A 1 211 ? 11.941 -20.403 25.472 1.00 37.54 1068 GLN A N 1
ATOM 1748 C CA . GLN A 1 211 ? 11.081 -19.329 25.011 1.00 38.24 1068 GLN A CA 1
ATOM 1749 C C . GLN A 1 211 ? 11.519 -18.876 23.619 1.00 44.88 1068 GLN A C 1
ATOM 1750 O O . GLN A 1 211 ? 10.685 -18.604 22.744 1.00 41.01 1068 GLN A O 1
ATOM 1756 N N . SER A 1 212 ? 12.831 -18.803 23.423 1.00 40.88 1069 SER A N 1
ATOM 1757 C CA . SER A 1 212 ? 13.408 -18.402 22.149 1.00 39.41 1069 SER A CA 1
ATOM 1758 C C . SER A 1 212 ? 13.037 -19.395 21.055 1.00 39.08 1069 SER A C 1
ATOM 1759 O O . SER A 1 212 ? 12.708 -19.019 19.934 1.00 40.35 1069 SER A O 1
ATOM 1762 N N . ASN A 1 213 ? 13.118 -20.674 21.378 1.00 36.34 1070 ASN A N 1
ATOM 1763 C CA . ASN A 1 213 ? 12.774 -21.708 20.415 1.00 38.55 1070 ASN A CA 1
ATOM 1764 C C . ASN A 1 213 ? 11.278 -21.637 20.056 1.00 31.84 1070 ASN A C 1
ATOM 1765 O O . ASN A 1 213 ? 10.893 -21.791 18.901 1.00 37.49 1070 ASN A O 1
ATOM 1770 N N . ILE A 1 214 ? 10.452 -21.366 21.058 1.00 35.25 1071 ILE A N 1
ATOM 1771 C CA . ILE A 1 214 ? 9.008 -21.272 20.878 1.00 37.83 1071 ILE A CA 1
ATOM 1772 C C . ILE A 1 214 ? 8.588 -20.074 20.014 1.00 42.58 1071 ILE A C 1
ATOM 1773 O O . ILE A 1 214 ? 7.730 -20.197 19.130 1.00 36.88 1071 ILE A O 1
ATOM 1778 N N . GLU A 1 215 ? 9.201 -18.921 20.265 1.00 38.41 1072 GLU A N 1
ATOM 1779 C CA . GLU A 1 215 ? 8.878 -17.719 19.513 1.00 42.79 1072 GLU A CA 1
ATOM 1780 C C . GLU A 1 215 ? 9.258 -17.906 18.049 1.00 40.65 1072 GLU A C 1
ATOM 1781 O O . GLU A 1 215 ? 8.552 -17.456 17.146 1.00 42.18 1072 GLU A O 1
ATOM 1787 N N . GLU A 1 216 ? 10.372 -18.592 17.830 1.00 39.49 1073 GLU A N 1
ATOM 1788 C CA . GLU A 1 216 ? 10.868 -18.867 16.493 1.00 34.77 1073 GLU A CA 1
ATOM 1789 C C . GLU A 1 216 ? 9.887 -19.750 15.704 1.00 37.02 1073 GLU A C 1
ATOM 1790 O O . GLU A 1 216 ? 9.598 -19.487 14.533 1.00 35.95 1073 GLU A O 1
ATOM 1796 N N . ARG A 1 217 ? 9.393 -20.803 16.347 1.00 30.90 1074 ARG A N 1
ATOM 1797 C CA . ARG A 1 217 ? 8.436 -21.710 15.720 1.00 31.98 1074 ARG A CA 1
ATOM 1798 C C . ARG A 1 217 ? 7.113 -20.965 15.428 1.00 32.42 1074 ARG A C 1
ATOM 1799 O O . ARG A 1 217 ? 6.428 -21.255 14.447 1.00 34.71 1074 ARG A O 1
ATOM 1807 N N . TYR A 1 218 ? 6.757 -20.016 16.286 1.00 27.96 1075 TYR A N 1
ATOM 1808 C CA . TYR A 1 218 ? 5.544 -19.246 16.084 1.00 32.62 1075 TYR A CA 1
ATOM 1809 C C . TYR A 1 218 ? 5.643 -18.495 14.750 1.00 37.43 1075 TYR A C 1
ATOM 1810 O O . TYR A 1 218 ? 4.742 -18.571 13.900 1.00 32.26 1075 TYR A O 1
ATOM 1819 N N . LYS A 1 219 ? 6.762 -17.801 14.566 1.00 32.44 1076 LYS A N 1
ATOM 1820 C CA . LYS A 1 219 ? 6.990 -17.041 13.352 1.00 35.46 1076 LYS A CA 1
ATOM 1821 C C . LYS A 1 219 ? 7.080 -17.939 12.122 1.00 29.87 1076 LYS A C 1
ATOM 1822 O O . LYS A 1 219 ? 6.515 -17.621 11.084 1.00 32.47 1076 LYS A O 1
ATOM 1828 N N . ILE A 1 220 ? 7.782 -19.060 12.232 1.00 33.48 1077 ILE A N 1
ATOM 1829 C CA . ILE A 1 220 ? 7.913 -19.968 11.097 1.00 33.40 1077 ILE A CA 1
ATOM 1830 C C . ILE A 1 220 ? 6.565 -20.559 10.698 1.00 32.03 1077 ILE A C 1
ATOM 1831 O O . ILE A 1 220 ? 6.239 -20.636 9.519 1.00 32.25 1077 ILE A O 1
ATOM 1836 N N . GLN A 1 221 ? 5.771 -20.970 11.674 1.00 32.97 1078 GLN A N 1
ATOM 1837 C CA . GLN A 1 221 ? 4.479 -21.535 11.336 1.00 31.77 1078 GLN A CA 1
ATOM 1838 C C . GLN A 1 221 ? 3.446 -20.472 10.941 1.00 33.71 1078 GLN A C 1
ATOM 1839 O O . GLN A 1 221 ? 2.452 -20.815 10.323 1.00 33.71 1078 GLN A O 1
ATOM 1845 N N . SER A 1 222 ? 3.685 -19.200 11.284 1.00 32.58 1079 SER A N 1
ATOM 1846 C CA . SER A 1 222 ? 2.759 -18.102 10.921 1.00 31.38 1079 SER A CA 1
ATOM 1847 C C . SER A 1 222 ? 3.028 -17.624 9.504 1.00 34.63 1079 SER A C 1
ATOM 1848 O O . SER A 1 222 ? 2.203 -16.926 8.893 1.00 37.05 1079 SER A O 1
ATOM 1851 N N . TYR A 1 223 ? 4.193 -17.986 8.985 1.00 29.41 1080 TYR A N 1
ATOM 1852 C CA . TYR A 1 223 ? 4.582 -17.547 7.657 1.00 36.35 1080 TYR A CA 1
ATOM 1853 C C . TYR A 1 223 ? 3.812 -18.152 6.485 1.00 36.40 1080 TYR A C 1
ATOM 1854 O O . TYR A 1 223 ? 3.553 -19.347 6.458 1.00 40.71 1080 TYR A O 1
ATOM 1863 N N . SER A 1 224 ? 3.456 -17.310 5.517 1.00 37.29 1081 SER A N 1
ATOM 1864 C CA . SER A 1 224 ? 2.779 -17.765 4.300 1.00 38.51 1081 SER A CA 1
ATOM 1865 C C . SER A 1 224 ? 2.913 -16.698 3.214 1.00 40.80 1081 SER A C 1
ATOM 1866 O O . SER A 1 224 ? 3.104 -15.512 3.501 1.00 38.37 1081 SER A O 1
ATOM 1869 N N . GLU A 1 225 ? 2.815 -17.126 1.964 1.00 41.88 1082 GLU A N 1
ATOM 1870 C CA . GLU A 1 225 ? 2.908 -16.211 0.826 1.00 48.51 1082 GLU A CA 1
ATOM 1871 C C . GLU A 1 225 ? 1.612 -15.408 0.714 1.00 48.53 1082 GLU A C 1
ATOM 1872 O O . GLU A 1 225 ? 1.596 -14.272 0.203 1.00 43.57 1082 GLU A O 1
ATOM 1878 N N . TYR A 1 226 ? 0.526 -16.008 1.205 1.00 36.85 1083 TYR A N 1
ATOM 1879 C CA . TYR A 1 226 ? -0.782 -15.384 1.141 1.00 32.39 1083 TYR A CA 1
ATOM 1880 C C . TYR A 1 226 ? -1.208 -14.587 2.366 1.00 34.59 1083 TYR A C 1
ATOM 1881 O O . TYR A 1 226 ? -0.666 -14.734 3.466 1.00 27.81 1083 TYR A O 1
ATOM 1890 N N . LEU A 1 227 ? -2.185 -13.717 2.145 1.00 26.38 1084 LEU A N 1
ATOM 1891 C CA . LEU A 1 227 ? -2.734 -12.915 3.205 1.00 24.65 1084 LEU A CA 1
ATOM 1892 C C . LEU A 1 227 ? -3.761 -13.772 3.955 1.00 27.03 1084 LEU A C 1
ATOM 1893 O O . LEU A 1 227 ? -4.224 -14.809 3.459 1.00 23.70 1084 LEU A O 1
ATOM 1898 N N . LYS A 1 228 ? -4.086 -13.355 5.169 1.00 26.16 1085 LYS A N 1
ATOM 1899 C CA . LYS A 1 228 ? -5.043 -14.092 5.977 1.00 30.69 1085 LYS A CA 1
ATOM 1900 C C . LYS A 1 228 ? -6.249 -13.207 6.265 1.00 31.92 1085 LYS A C 1
ATOM 1901 O O . LYS A 1 228 ? -6.144 -11.982 6.159 1.00 22.97 1085 LYS A O 1
ATOM 1907 N N . ASP A 1 229 ? -7.391 -13.822 6.594 1.00 25.11 1086 ASP A N 1
ATOM 1908 C CA . ASP A 1 229 ? -8.565 -13.035 6.954 1.00 24.33 1086 ASP A CA 1
ATOM 1909 C C . ASP A 1 229 ? -8.536 -12.821 8.479 1.00 26.37 1086 ASP A C 1
ATOM 1910 O O . ASP A 1 229 ? -7.566 -13.213 9.143 1.00 22.10 1086 ASP A O 1
ATOM 1915 N N . PHE A 1 230 ? -9.575 -12.186 9.023 1.00 21.26 1087 PHE A N 1
ATOM 1916 C CA . PHE A 1 230 ? -9.660 -11.850 10.448 1.00 21.83 1087 PHE A CA 1
ATOM 1917 C C . PHE A 1 230 ? -9.498 -13.049 11.389 1.00 26.01 1087 PHE A C 1
ATOM 1918 O O . PHE A 1 230 ? -8.884 -12.921 12.452 1.00 25.56 1087 PHE A O 1
ATOM 1926 N N . TRP A 1 231 ? -10.053 -14.200 10.999 1.00 20.42 1088 TRP A N 1
ATOM 1927 C CA . TRP A 1 231 ? -9.983 -15.420 11.817 1.00 22.39 1088 TRP A CA 1
ATOM 1928 C C . TRP A 1 231 ? -8.608 -16.090 11.688 1.00 24.00 1088 TRP A C 1
ATOM 1929 O O . TRP A 1 231 ? -8.247 -16.938 12.490 1.00 25.68 1088 TRP A O 1
ATOM 1940 N N . GLY A 1 232 ? -7.856 -15.728 10.660 1.00 22.04 1089 GLY A N 1
ATOM 1941 C CA . GLY A 1 232 ? -6.544 -16.322 10.493 1.00 22.09 1089 GLY A CA 1
ATOM 1942 C C . GLY A 1 232 ? -6.473 -17.313 9.346 1.00 24.34 1089 GLY A C 1
ATOM 1943 O O . GLY A 1 232 ? -5.431 -17.917 9.134 1.00 25.70 1089 GLY A O 1
ATOM 1944 N N . ASN A 1 233 ? -7.575 -17.502 8.628 1.00 20.57 1090 ASN A N 1
ATOM 1945 C CA . ASN A 1 233 ? -7.598 -18.408 7.480 1.00 23.40 1090 ASN A CA 1
ATOM 1946 C C . ASN A 1 233 ? -7.115 -17.621 6.257 1.00 24.29 1090 ASN A C 1
ATOM 1947 O O . ASN A 1 233 ? -7.087 -16.385 6.279 1.00 24.59 1090 ASN A O 1
ATOM 1952 N N . PRO A 1 234 ? -6.765 -18.322 5.165 1.00 22.97 1091 PRO A N 1
ATOM 1953 C CA . PRO A 1 234 ? -6.286 -17.626 3.960 1.00 24.43 1091 PRO A CA 1
ATOM 1954 C C . PRO A 1 234 ? -7.325 -16.660 3.412 1.00 26.71 1091 PRO A C 1
ATOM 1955 O O . PRO A 1 234 ? -8.512 -16.969 3.380 1.00 27.60 1091 PRO A O 1
ATOM 1959 N N . LEU A 1 235 ? -6.866 -15.492 2.980 1.00 26.73 1092 LEU A N 1
ATOM 1960 C CA . LEU A 1 235 ? -7.737 -14.473 2.418 1.00 20.77 1092 LEU A CA 1
ATOM 1961 C C . LEU A 1 235 ? -8.069 -14.910 0.988 1.00 26.14 1092 LEU A C 1
ATOM 1962 O O . LEU A 1 235 ? -7.182 -15.374 0.263 1.00 24.82 1092 LEU A O 1
ATOM 1967 N N . MET A 1 236 ? -9.324 -14.754 0.573 1.00 23.58 1093 MET A N 1
ATOM 1968 C CA . MET A 1 236 ? -9.726 -15.198 -0.765 1.00 26.71 1093 MET A CA 1
ATOM 1969 C C . MET A 1 236 ? -10.339 -14.154 -1.688 1.00 30.43 1093 MET A C 1
ATOM 1970 O O . MET A 1 236 ? -10.906 -13.151 -1.232 1.00 22.35 1093 MET A O 1
ATOM 1975 N N . TYR A 1 237 ? -10.218 -14.414 -2.994 1.00 25.67 1094 TYR A N 1
ATOM 1976 C CA . TYR A 1 237 ? -10.833 -13.583 -4.019 1.00 24.71 1094 TYR A CA 1
ATOM 1977 C C . TYR A 1 237 ? -12.275 -14.091 -4.106 1.00 28.57 1094 TYR A C 1
ATOM 1978 O O . TYR A 1 237 ? -12.550 -15.220 -3.724 1.00 21.51 1094 TYR A O 1
ATOM 1987 N N . ASN A 1 238 ? -13.177 -13.255 -4.610 1.00 26.72 1095 ASN A N 1
ATOM 1988 C CA . ASN A 1 238 ? -14.573 -13.631 -4.808 1.00 30.83 1095 ASN A CA 1
ATOM 1989 C C . ASN A 1 238 ? -15.322 -14.123 -3.568 1.00 37.56 1095 ASN A C 1
ATOM 1990 O O . ASN A 1 238 ? -16.259 -14.928 -3.670 1.00 28.09 1095 ASN A O 1
ATOM 1995 N N . LYS A 1 239 ? -14.927 -13.612 -2.404 1.00 32.36 1096 LYS A N 1
ATOM 1996 C CA . LYS A 1 239 ? -15.558 -13.999 -1.152 1.00 29.05 1096 LYS A CA 1
ATOM 1997 C C . LYS A 1 239 ? -16.023 -12.737 -0.418 1.00 33.59 1096 LYS A C 1
ATOM 1998 O O . LYS A 1 239 ? -15.287 -11.739 -0.355 1.00 29.77 1096 LYS A O 1
ATOM 2004 N N . GLU A 1 240 ? -17.239 -12.777 0.132 1.00 29.82 1097 GLU A N 1
ATOM 2005 C CA . GLU A 1 240 ? -17.785 -11.622 0.844 1.00 27.68 1097 GLU A CA 1
ATOM 2006 C C . GLU A 1 240 ? -17.123 -11.443 2.193 1.00 29.00 1097 GLU A C 1
ATOM 2007 O O . GLU A 1 240 ? -16.971 -12.400 2.970 1.00 26.38 1097 GLU A O 1
ATOM 2013 N N . TYR A 1 241 ? -16.747 -10.203 2.470 1.00 22.36 1098 TYR A N 1
ATOM 2014 C CA . TYR A 1 241 ? -16.092 -9.870 3.721 1.00 27.34 1098 TYR A CA 1
ATOM 2015 C C . TYR A 1 241 ? -16.596 -8.537 4.263 1.00 29.91 1098 TYR A C 1
ATOM 2016 O O . TYR A 1 241 ? -16.914 -7.625 3.493 1.00 28.87 1098 TYR A O 1
ATOM 2025 N N . TYR A 1 242 ? -16.652 -8.430 5.588 1.00 28.03 1099 TYR A N 1
ATOM 2026 C CA . TYR A 1 242 ? -16.971 -7.157 6.241 1.00 24.21 1099 TYR A CA 1
ATOM 2027 C C . TYR A 1 242 ? -15.546 -6.628 6.490 1.00 29.50 1099 TYR A C 1
ATOM 2028 O O . TYR A 1 242 ? -14.592 -7.415 6.504 1.00 23.92 1099 TYR A O 1
ATOM 2037 N N . MET A 1 243 ? -15.376 -5.320 6.670 1.00 29.08 1100 MET A N 1
ATOM 2038 C CA . MET A 1 243 ? -14.037 -4.800 6.897 1.00 23.01 1100 MET A CA 1
ATOM 2039 C C . MET A 1 243 ? -13.806 -4.293 8.318 1.00 25.93 1100 MET A C 1
ATOM 2040 O O . MET A 1 243 ? -14.675 -3.662 8.916 1.00 30.28 1100 MET A O 1
ATOM 2045 N N . PHE A 1 244 ? -12.620 -4.580 8.845 1.00 28.47 1101 PHE A N 1
ATOM 2046 C CA . PHE A 1 244 ? -12.236 -4.205 10.210 1.00 26.43 1101 PHE A CA 1
ATOM 2047 C C . PHE A 1 244 ? -10.985 -3.365 10.141 1.00 31.53 1101 PHE A C 1
ATOM 2048 O O . PHE A 1 244 ? -10.068 -3.653 9.364 1.00 32.18 1101 PHE A O 1
ATOM 2056 N N . ASN A 1 245 ? -10.941 -2.329 10.964 1.00 30.96 1102 ASN A N 1
ATOM 2057 C CA . ASN A 1 245 ? -9.789 -1.449 10.985 1.00 31.45 1102 ASN A CA 1
ATOM 2058 C C . ASN A 1 245 ? -9.079 -1.540 12.342 1.00 29.59 1102 ASN A C 1
ATOM 2059 O O . ASN A 1 245 ? -9.658 -1.243 13.397 1.00 28.88 1102 ASN A O 1
ATOM 2064 N N . ALA A 1 246 ? -7.818 -1.953 12.296 1.00 31.85 1103 ALA A N 1
ATOM 2065 C CA . ALA A 1 246 ? -7.018 -2.133 13.499 1.00 36.62 1103 ALA A CA 1
ATOM 2066 C C . ALA A 1 246 ? -6.799 -0.868 14.313 1.00 42.77 1103 ALA A C 1
ATOM 2067 O O . ALA A 1 246 ? -6.635 -0.938 15.529 1.00 45.73 1103 ALA A O 1
ATOM 2069 N N . GLY A 1 247 ? -6.805 0.288 13.650 1.00 46.10 1104 GLY A N 1
ATOM 2070 C CA . GLY A 1 247 ? -6.599 1.546 14.347 1.00 32.51 1104 GLY A CA 1
ATOM 2071 C C . GLY A 1 247 ? -7.878 2.162 14.893 1.00 40.87 1104 GLY A C 1
ATOM 2072 O O . GLY A 1 247 ? -7.822 3.149 15.630 1.00 39.17 1104 GLY A O 1
ATOM 2073 N N . ASN A 1 248 ? -9.026 1.587 14.529 1.00 36.99 1105 ASN A N 1
ATOM 2074 C CA . ASN A 1 248 ? -10.341 2.064 14.971 1.00 29.01 1105 ASN A CA 1
ATOM 2075 C C . ASN A 1 248 ? -11.237 0.833 15.048 1.00 37.10 1105 ASN A C 1
ATOM 2076 O O . ASN A 1 248 ? -12.217 0.704 14.301 1.00 31.61 1105 ASN A O 1
ATOM 2081 N N . LYS A 1 249 ? -10.882 -0.064 15.959 1.00 31.81 1106 LYS A N 1
ATOM 2082 C CA . LYS A 1 249 ? -11.565 -1.330 16.140 1.00 34.56 1106 LYS A CA 1
ATOM 2083 C C . LYS A 1 249 ? -13.079 -1.295 16.294 1.00 32.48 1106 LYS A C 1
ATOM 2084 O O . LYS A 1 249 ? -13.749 -2.265 15.972 1.00 35.22 1106 LYS A O 1
ATOM 2090 N N . ASN A 1 250 ? -13.614 -0.200 16.817 1.00 33.02 1107 ASN A N 1
ATOM 2091 C CA . ASN A 1 250 ? -15.047 -0.086 17.013 1.00 36.64 1107 ASN A CA 1
ATOM 2092 C C . ASN A 1 250 ? -15.739 0.661 15.871 1.00 39.10 1107 ASN A C 1
ATOM 2093 O O . ASN A 1 250 ? -16.911 1.024 15.974 1.00 40.21 1107 ASN A O 1
ATOM 2098 N N . SER A 1 251 ? -15.018 0.872 14.779 1.00 31.93 1108 SER A N 1
ATOM 2099 C CA . SER A 1 251 ? -15.568 1.573 13.625 1.00 36.58 1108 SER A CA 1
ATOM 2100 C C . SER A 1 251 ? -15.836 0.660 12.429 1.00 38.35 1108 SER A C 1
ATOM 2101 O O . SER A 1 251 ? -15.149 -0.350 12.227 1.00 35.24 1108 SER A O 1
ATOM 2104 N N . TYR A 1 252 ? -16.838 1.023 11.638 1.00 36.74 1109 TYR A N 1
ATOM 2105 C CA . TYR A 1 252 ? -17.151 0.272 10.432 1.00 36.88 1109 TYR A CA 1
ATOM 2106 C C . TYR A 1 252 ? -17.595 1.228 9.323 1.00 35.32 1109 TYR A C 1
ATOM 2107 O O . TYR A 1 252 ? -18.056 2.348 9.584 1.00 30.84 1109 TYR A O 1
ATOM 2116 N N . ILE A 1 253 ? -17.428 0.773 8.085 1.00 33.89 1110 ILE A N 1
ATOM 2117 C CA . ILE A 1 253 ? -17.761 1.549 6.891 1.00 30.88 1110 ILE A CA 1
ATOM 2118 C C . ILE A 1 253 ? -19.209 1.371 6.424 1.00 35.03 1110 ILE A C 1
ATOM 2119 O O . ILE A 1 253 ? -19.727 0.249 6.324 1.00 33.94 1110 ILE A O 1
ATOM 2124 N N . LYS A 1 254 ? -19.846 2.497 6.133 1.00 36.87 1111 LYS A N 1
ATOM 2125 C CA . LYS A 1 254 ? -21.218 2.520 5.656 1.00 37.79 1111 LYS A CA 1
ATOM 2126 C C . LYS A 1 254 ? -21.333 3.563 4.559 1.00 38.08 1111 LYS A C 1
ATOM 2127 O O . LYS A 1 254 ? -20.902 4.698 4.731 1.00 37.43 1111 LYS A O 1
ATOM 2133 N N . LEU A 1 255 ? -21.915 3.178 3.430 1.00 37.66 1112 LEU A N 1
ATOM 2134 C CA . LEU A 1 255 ? -22.087 4.107 2.322 1.00 39.53 1112 LEU A CA 1
ATOM 2135 C C . LEU A 1 255 ? -22.986 5.238 2.814 1.00 35.60 1112 LEU A C 1
ATOM 2136 O O . LEU A 1 255 ? -24.074 5.002 3.331 1.00 35.27 1112 LEU A O 1
ATOM 2141 N N . LYS A 1 256 ? -22.515 6.468 2.682 1.00 39.38 1113 LYS A N 1
ATOM 2142 C CA . LYS A 1 256 ? -23.301 7.613 3.134 1.00 47.55 1113 LYS A CA 1
ATOM 2143 C C . LYS A 1 256 ? -24.589 7.771 2.322 1.00 48.93 1113 LYS A C 1
ATOM 2144 O O . LYS A 1 256 ? -24.593 7.627 1.100 1.00 39.27 1113 LYS A O 1
ATOM 2150 N N . LYS A 1 257 ? -25.681 8.056 3.021 1.00 51.69 1114 LYS A N 1
ATOM 2151 C CA . LYS A 1 257 ? -26.984 8.249 2.394 1.00 56.41 1114 LYS A CA 1
ATOM 2152 C C . LYS A 1 257 ? -26.933 9.381 1.361 1.00 54.93 1114 LYS A C 1
ATOM 2153 O O . LYS A 1 257 ? -26.496 10.492 1.658 1.00 57.30 1114 LYS A O 1
ATOM 2159 N N . ASP A 1 258 ? -27.366 9.097 0.142 1.00 60.01 1115 ASP A N 1
ATOM 2160 C CA . ASP A 1 258 ? -27.371 10.119 -0.903 1.00 69.70 1115 ASP A CA 1
ATOM 2161 C C . ASP A 1 258 ? -25.997 10.679 -1.292 1.00 68.61 1115 ASP A C 1
ATOM 2162 O O . ASP A 1 258 ? -25.918 11.721 -1.945 1.00 71.30 1115 ASP A O 1
ATOM 2167 N N . SER A 1 259 ? -24.915 10.023 -0.882 1.00 63.76 1116 SER A N 1
ATOM 2168 C CA . SER A 1 259 ? -23.585 10.485 -1.289 1.00 59.72 1116 SER A CA 1
ATOM 2169 C C . SER A 1 259 ? -22.680 9.280 -1.528 1.00 51.96 1116 SER A C 1
ATOM 2170 O O . SER A 1 259 ? -22.669 8.334 -0.739 1.00 53.69 1116 SER A O 1
ATOM 2173 N N . PRO A 1 260 ? -21.908 9.303 -2.627 1.00 46.09 1117 PRO A N 1
ATOM 2174 C CA . PRO A 1 260 ? -20.995 8.220 -3.006 1.00 35.36 1117 PRO A CA 1
ATOM 2175 C C . PRO A 1 260 ? -19.683 8.170 -2.228 1.00 36.22 1117 PRO A C 1
ATOM 2176 O O . PRO A 1 260 ? -18.606 8.124 -2.813 1.00 35.75 1117 PRO A O 1
ATOM 2180 N N . VAL A 1 261 ? -19.785 8.173 -0.904 1.00 39.83 1118 VAL A N 1
ATOM 2181 C CA . VAL A 1 261 ? -18.609 8.121 -0.045 1.00 34.29 1118 VAL A CA 1
ATOM 2182 C C . VAL A 1 261 ? -18.897 7.176 1.108 1.00 38.49 1118 VAL A C 1
ATOM 2183 O O . VAL A 1 261 ? -20.052 6.810 1.371 1.00 40.73 1118 VAL A O 1
ATOM 2187 N N . GLY A 1 262 ? -17.839 6.777 1.798 1.00 38.69 1119 GLY A N 1
ATOM 2188 C CA . GLY A 1 262 ? -18.008 5.878 2.916 1.00 34.84 1119 GLY A CA 1
ATOM 2189 C C . GLY A 1 262 ? -17.804 6.619 4.217 1.00 42.08 1119 GLY A C 1
ATOM 2190 O O . GLY A 1 262 ? -16.736 7.170 4.461 1.00 34.98 1119 GLY A O 1
ATOM 2191 N N . GLU A 1 263 ? -18.844 6.662 5.041 1.00 39.16 1120 GLU A N 1
ATOM 2192 C CA . GLU A 1 263 ? -18.734 7.302 6.336 1.00 40.72 1120 GLU A CA 1
ATOM 2193 C C . GLU A 1 263 ? -18.440 6.186 7.323 1.00 45.46 1120 GLU A C 1
ATOM 2194 O O . GLU A 1 263 ? -18.752 5.015 7.069 1.00 37.49 1120 GLU A O 1
ATOM 2200 N N . ILE A 1 264 ? -17.845 6.558 8.448 1.00 40.59 1121 ILE A N 1
ATOM 2201 C CA . ILE A 1 264 ? -17.469 5.605 9.477 1.00 36.44 1121 ILE A CA 1
ATOM 2202 C C . ILE A 1 264 ? -18.428 5.707 10.644 1.00 36.36 1121 ILE A C 1
ATOM 2203 O O . ILE A 1 264 ? -18.620 6.783 11.187 1.00 35.65 1121 ILE A O 1
ATOM 2208 N N . LEU A 1 265 ? -19.041 4.590 11.013 1.00 31.57 1122 LEU A N 1
ATOM 2209 C CA . LEU A 1 265 ? -19.972 4.566 12.125 1.00 31.46 1122 LEU A CA 1
ATOM 2210 C C . LEU A 1 265 ? -19.386 3.727 13.260 1.00 37.61 1122 LEU A C 1
ATOM 2211 O O . LEU A 1 265 ? -18.342 3.083 13.087 1.00 35.41 1122 LEU A O 1
ATOM 2216 N N . THR A 1 266 ? -20.043 3.753 14.417 1.00 39.29 1123 THR A N 1
ATOM 2217 C CA . THR A 1 266 ? -19.596 3.003 15.593 1.00 39.62 1123 THR A CA 1
ATOM 2218 C C . THR A 1 266 ? -20.267 1.644 15.705 1.00 37.97 1123 THR A C 1
ATOM 2219 O O . THR A 1 266 ? -21.488 1.524 15.574 1.00 39.63 1123 THR A O 1
ATOM 2223 N N . ARG A 1 267 ? -19.466 0.618 15.951 1.00 33.53 1124 ARG A N 1
ATOM 2224 C CA . ARG A 1 267 ? -19.998 -0.727 16.069 1.00 37.04 1124 ARG A CA 1
ATOM 2225 C C . ARG A 1 267 ? -20.979 -0.850 17.220 1.00 37.75 1124 ARG A C 1
ATOM 2226 O O . ARG A 1 267 ? -20.730 -0.349 18.305 1.00 39.70 1124 ARG A O 1
ATOM 2234 N N . SER A 1 268 ? -22.098 -1.513 16.972 1.00 34.29 1125 SER A N 1
ATOM 2235 C CA . SER A 1 268 ? -23.078 -1.754 18.010 1.00 43.01 1125 SER A CA 1
ATOM 2236 C C . SER A 1 268 ? -22.523 -2.928 18.823 1.00 49.37 1125 SER A C 1
ATOM 2237 O O . SER A 1 268 ? -21.536 -3.549 18.422 1.00 49.38 1125 SER A O 1
ATOM 2240 N N . LYS A 1 269 ? -23.139 -3.238 19.956 1.00 52.62 1126 LYS A N 1
ATOM 2241 C CA . LYS A 1 269 ? -22.646 -4.338 20.773 1.00 57.41 1126 LYS A CA 1
ATOM 2242 C C . LYS A 1 269 ? -23.736 -5.189 21.411 1.00 54.15 1126 LYS A C 1
ATOM 2243 O O . LYS A 1 269 ? -24.925 -4.886 21.312 1.00 52.45 1126 LYS A O 1
ATOM 2249 N N . TYR A 1 270 ? -23.295 -6.264 22.058 1.00 53.17 1127 TYR A N 1
ATOM 2250 C CA . TYR A 1 270 ? -24.162 -7.209 22.750 1.00 52.75 1127 TYR A CA 1
ATOM 2251 C C . TYR A 1 270 ? -25.238 -6.469 23.547 1.00 56.68 1127 TYR A C 1
ATOM 2252 O O . TYR A 1 270 ? -24.936 -5.572 24.337 1.00 51.79 1127 TYR A O 1
ATOM 2261 N N . ASN A 1 271 ? -26.491 -6.856 23.321 1.00 62.89 1128 ASN A N 1
ATOM 2262 C CA . ASN A 1 271 ? -27.639 -6.246 23.984 1.00 73.21 1128 ASN A CA 1
ATOM 2263 C C . ASN A 1 271 ? -27.975 -6.973 25.272 1.00 80.00 1128 ASN A C 1
ATOM 2264 O O . ASN A 1 271 ? -27.695 -6.477 26.365 1.00 84.81 1128 ASN A O 1
ATOM 2269 N N . GLN A 1 272 ? -28.576 -8.151 25.119 1.00 82.78 1129 GLN A N 1
ATOM 2270 C CA . GLN A 1 272 ? -28.988 -8.994 26.235 1.00 85.98 1129 GLN A CA 1
ATOM 2271 C C . GLN A 1 272 ? -28.184 -8.658 27.477 1.00 84.30 1129 GLN A C 1
ATOM 2272 O O . GLN A 1 272 ? -26.984 -8.410 27.401 1.00 86.11 1129 GLN A O 1
ATOM 2278 N N . ASN A 1 273 ? -28.841 -8.642 28.626 1.00 85.96 1130 ASN A N 1
ATOM 2279 C CA . ASN A 1 273 ? -28.136 -8.297 29.844 1.00 92.00 1130 ASN A CA 1
ATOM 2280 C C . ASN A 1 273 ? -27.456 -9.462 30.535 1.00 88.15 1130 ASN A C 1
ATOM 2281 O O . ASN A 1 273 ? -27.998 -10.061 31.467 1.00 82.07 1130 ASN A O 1
ATOM 2286 N N . SER A 1 274 ? -26.257 -9.778 30.054 1.00 82.49 1131 SER A N 1
ATOM 2287 C CA . SER A 1 274 ? -25.446 -10.835 30.631 1.00 73.95 1131 SER A CA 1
ATOM 2288 C C . SER A 1 274 ? -24.146 -10.158 31.049 1.00 72.22 1131 SER A C 1
ATOM 2289 O O . SER A 1 274 ? -23.387 -9.683 30.202 1.00 72.26 1131 SER A O 1
ATOM 2292 N N . LYS A 1 275 ? -23.909 -10.090 32.356 1.00 64.81 1132 LYS A N 1
ATOM 2293 C CA . LYS A 1 275 ? -22.709 -9.455 32.885 1.00 66.30 1132 LYS A CA 1
ATOM 2294 C C . LYS A 1 275 ? -21.493 -10.317 32.602 1.00 65.01 1132 LYS A C 1
ATOM 2295 O O . LYS A 1 275 ? -20.358 -9.873 32.754 1.00 66.64 1132 LYS A O 1
ATOM 2301 N N . TYR A 1 276 ? -21.738 -11.553 32.184 1.00 61.02 1133 TYR A N 1
ATOM 2302 C CA . TYR A 1 276 ? -20.653 -12.474 31.880 1.00 64.98 1133 TYR A CA 1
ATOM 2303 C C . TYR A 1 276 ? -19.954 -12.190 30.547 1.00 60.10 1133 TYR A C 1
ATOM 2304 O O . TYR A 1 276 ? -18.742 -12.376 30.432 1.00 51.37 1133 TYR A O 1
ATOM 2313 N N . ILE A 1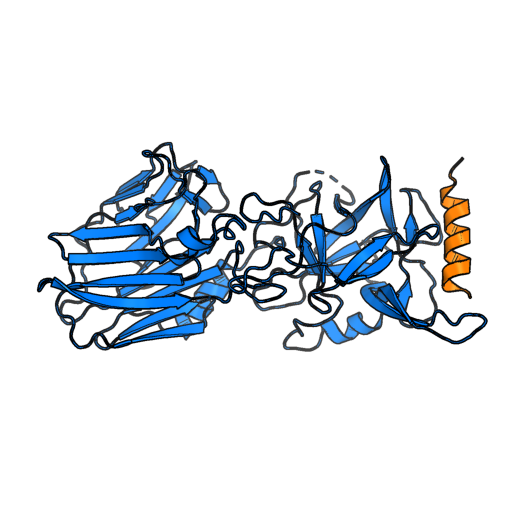 277 ? -20.713 -11.720 29.558 1.00 54.63 1134 ILE A N 1
ATOM 2314 C CA . ILE A 1 277 ? -20.161 -11.456 28.236 1.00 51.35 1134 ILE A CA 1
ATOM 2315 C C . ILE A 1 277 ? -20.423 -10.082 27.630 1.00 55.83 1134 ILE A C 1
ATOM 2316 O O . ILE A 1 277 ? -21.450 -9.450 27.896 1.00 49.43 1134 ILE A O 1
ATOM 2321 N N . ASN A 1 278 ? -19.468 -9.648 26.803 1.00 53.61 1135 ASN A N 1
ATOM 2322 C CA . ASN A 1 278 ? -19.542 -8.402 26.042 1.00 44.20 1135 ASN A CA 1
ATOM 2323 C C . ASN A 1 278 ? -18.654 -8.472 24.791 1.00 44.13 1135 ASN A C 1
ATOM 2324 O O . ASN A 1 278 ? -17.536 -9.000 24.827 1.00 38.91 1135 ASN A O 1
ATOM 2329 N N . TYR A 1 279 ? -19.162 -7.928 23.690 1.00 37.14 1136 TYR A N 1
ATOM 2330 C CA . TYR A 1 279 ? -18.432 -7.900 22.428 1.00 35.71 1136 TYR A CA 1
ATOM 2331 C C . TYR A 1 279 ? -19.123 -6.893 21.521 1.00 36.23 1136 TYR A C 1
ATOM 2332 O O . TYR A 1 279 ? -20.275 -6.522 21.772 1.00 33.97 1136 TYR A O 1
ATOM 2341 N N . ARG A 1 280 ? -18.402 -6.430 20.502 1.00 31.44 1137 ARG A N 1
ATOM 2342 C CA . ARG A 1 280 ? -18.940 -5.516 19.497 1.00 28.47 1137 ARG A CA 1
ATOM 2343 C C . ARG A 1 280 ? -19.280 -6.390 18.288 1.00 30.67 1137 ARG A C 1
ATOM 2344 O O . ARG A 1 280 ? -18.600 -7.399 18.028 1.00 28.97 1137 ARG A O 1
ATOM 2352 N N . ASP A 1 281 ? -20.316 -6.012 17.551 1.00 29.00 1138 ASP A N 1
ATOM 2353 C CA . ASP A 1 281 ? -20.735 -6.763 16.380 1.00 29.84 1138 ASP A CA 1
ATOM 2354 C C . ASP A 1 281 ? -19.691 -6.679 15.275 1.00 34.50 1138 ASP A C 1
ATOM 2355 O O . ASP A 1 281 ? -19.072 -5.616 15.060 1.00 29.63 1138 ASP A O 1
ATOM 2360 N N . LEU A 1 282 ? -19.524 -7.804 14.578 1.00 24.05 1139 LEU A N 1
ATOM 2361 C CA . LEU A 1 282 ? -18.561 -7.948 13.491 1.00 28.06 1139 LEU A CA 1
ATOM 2362 C C . LEU A 1 282 ? -19.206 -7.964 12.112 1.00 30.15 1139 LEU A C 1
ATOM 2363 O O . LEU A 1 282 ? -18.620 -7.512 11.131 1.00 30.77 1139 LEU A O 1
ATOM 2368 N N . TYR A 1 283 ? -20.407 -8.515 12.029 1.00 31.18 1140 TYR A N 1
ATOM 2369 C CA . TYR A 1 283 ? -21.084 -8.607 10.753 1.00 31.29 1140 TYR A CA 1
ATOM 2370 C C . TYR A 1 283 ? -21.903 -7.348 10.499 1.00 33.26 1140 TYR A C 1
ATOM 2371 O O . TYR A 1 283 ? -23.119 -7.395 10.503 1.00 38.28 1140 TYR A O 1
ATOM 2380 N N . ILE A 1 284 ? -21.231 -6.224 10.277 1.00 33.97 1141 ILE A N 1
ATOM 2381 C CA . ILE A 1 284 ? -21.918 -4.961 10.023 1.00 34.87 1141 ILE A CA 1
ATOM 2382 C C . ILE A 1 284 ? -21.133 -4.115 9.044 1.00 33.19 1141 ILE A C 1
ATOM 2383 O O . ILE A 1 284 ? -19.925 -4.316 8.866 1.00 34.33 1141 ILE A O 1
ATOM 2388 N N . GLY A 1 285 ? -21.822 -3.157 8.432 1.00 26.24 1142 GLY A N 1
ATOM 2389 C CA . GLY A 1 285 ? -21.196 -2.294 7.450 1.00 25.26 1142 GLY A CA 1
ATOM 2390 C C . GLY A 1 285 ? -21.365 -2.929 6.075 1.00 27.42 1142 GLY A C 1
ATOM 2391 O O . GLY A 1 285 ? -22.036 -3.950 5.946 1.00 26.57 1142 GLY A O 1
ATOM 2392 N N . GLU A 1 286 ? -20.757 -2.337 5.052 1.00 26.56 1143 GLU A N 1
ATOM 2393 C CA . GLU A 1 286 ? -20.869 -2.871 3.709 1.00 26.35 1143 GLU A CA 1
ATOM 2394 C C . GLU A 1 286 ? -20.161 -4.228 3.566 1.00 33.26 1143 GLU A C 1
ATOM 2395 O O . GLU A 1 286 ? -19.178 -4.523 4.261 1.00 29.57 1143 GLU A O 1
ATOM 2401 N N . LYS A 1 287 ? -20.687 -5.054 2.664 1.00 28.99 1144 LYS A N 1
ATOM 2402 C CA . LYS A 1 287 ? -20.111 -6.351 2.372 1.00 29.83 1144 LYS A CA 1
ATOM 2403 C C . LYS A 1 287 ? -19.181 -6.109 1.183 1.00 29.78 1144 LYS A C 1
ATOM 2404 O O . LYS A 1 287 ? -19.631 -5.726 0.104 1.00 29.17 1144 LYS A O 1
ATOM 2410 N N . PHE A 1 288 ? -17.891 -6.327 1.386 1.00 24.34 1145 PHE A N 1
ATOM 2411 C CA . PHE A 1 288 ? -16.912 -6.127 0.347 1.00 24.13 1145 PHE A CA 1
ATOM 2412 C C . PHE A 1 288 ? -16.570 -7.441 -0.356 1.00 27.84 1145 PHE A C 1
ATOM 2413 O O . PHE A 1 288 ? -16.895 -8.525 0.124 1.00 28.64 1145 PHE A O 1
ATOM 2421 N N . ILE A 1 289 ? -15.909 -7.337 -1.500 1.00 24.64 1146 ILE A N 1
ATOM 2422 C CA . ILE A 1 289 ? -15.482 -8.514 -2.215 1.00 24.97 1146 ILE A CA 1
ATOM 2423 C C . ILE A 1 289 ? -14.240 -8.141 -3.007 1.00 25.61 1146 ILE A C 1
ATOM 2424 O O . ILE A 1 289 ? -14.201 -7.114 -3.673 1.00 30.75 1146 ILE A O 1
ATOM 2429 N N . ILE A 1 290 ? -13.214 -8.970 -2.909 1.00 27.84 1147 ILE A N 1
ATOM 2430 C CA . ILE A 1 290 ? -11.953 -8.723 -3.598 1.00 26.40 1147 ILE A CA 1
ATOM 2431 C C . ILE A 1 290 ? -11.919 -9.437 -4.949 1.00 27.39 1147 ILE A C 1
ATOM 2432 O O . ILE A 1 290 ? -12.159 -10.638 -5.022 1.00 25.05 1147 ILE A O 1
ATOM 2437 N N . ARG A 1 291 ? -11.596 -8.685 -6.003 1.00 28.67 1148 ARG A N 1
ATOM 2438 C CA . ARG A 1 291 ? -11.523 -9.199 -7.367 1.00 29.07 1148 ARG A CA 1
ATOM 2439 C C . ARG A 1 291 ? -10.088 -9.090 -7.873 1.00 33.32 1148 ARG A C 1
ATOM 2440 O O . ARG A 1 291 ? -9.397 -8.086 -7.666 1.00 30.41 1148 ARG A O 1
ATOM 2448 N N . ARG A 1 292 ? -9.654 -10.134 -8.548 1.00 28.57 1149 ARG A N 1
ATOM 2449 C CA . ARG A 1 292 ? -8.329 -10.183 -9.106 1.00 32.16 1149 ARG A CA 1
ATOM 2450 C C . ARG A 1 292 ? -8.279 -9.198 -10.282 1.00 42.93 1149 ARG A C 1
ATOM 2451 O O . ARG A 1 292 ? -9.239 -9.074 -11.049 1.00 37.26 1149 ARG A O 1
ATOM 2459 N N . LYS A 1 293 ? -7.201 -8.432 -10.393 1.00 45.26 1150 LYS A N 1
ATOM 2460 C CA . LYS A 1 293 ? -7.093 -7.545 -11.546 1.00 48.78 1150 LYS A CA 1
ATOM 2461 C C . LYS A 1 293 ? -6.295 -8.406 -12.514 1.00 50.07 1150 LYS A C 1
ATOM 2462 O O . LYS A 1 293 ? -5.197 -8.864 -12.170 1.00 60.99 1150 LYS A O 1
ATOM 2468 N N . SER A 1 294 ? -6.857 -8.671 -13.687 1.00 48.72 1151 SER A N 1
ATOM 2469 C CA . SER A 1 294 ? -6.187 -9.480 -14.708 1.00 65.45 1151 SER A CA 1
ATOM 2470 C C . SER A 1 294 ? -7.207 -10.064 -15.684 1.00 68.89 1151 SER A C 1
ATOM 2471 O O . SER A 1 294 ? -6.985 -11.140 -16.257 1.00 79.50 1151 SER A O 1
ATOM 2474 N N . ASP A 1 301 ? -12.408 -18.431 -7.333 1.00 89.43 1158 ASP A N 1
ATOM 2475 C CA . ASP A 1 301 ? -12.042 -18.303 -5.932 1.00 87.06 1158 ASP A CA 1
ATOM 2476 C C . ASP A 1 301 ? -10.595 -18.678 -5.644 1.00 79.97 1158 ASP A C 1
ATOM 2477 O O . ASP A 1 301 ? -10.266 -19.860 -5.517 1.00 89.13 1158 ASP A O 1
ATOM 2482 N N . ASP A 1 302 ? -9.728 -17.676 -5.540 1.00 70.15 1159 ASP A N 1
ATOM 2483 C CA . ASP A 1 302 ? -8.332 -17.941 -5.237 1.00 52.48 1159 ASP A CA 1
ATOM 2484 C C . ASP A 1 302 ? -7.872 -17.387 -3.908 1.00 41.70 1159 ASP A C 1
ATOM 2485 O O . ASP A 1 302 ? -8.669 -16.847 -3.149 1.00 44.20 1159 ASP A O 1
ATOM 2490 N N . ILE A 1 303 ? -6.574 -17.494 -3.655 1.00 34.26 1160 ILE A N 1
ATOM 2491 C CA . ILE A 1 303 ? -5.990 -17.119 -2.372 1.00 45.22 1160 ILE A CA 1
ATOM 2492 C C . ILE A 1 303 ? -5.368 -15.736 -2.014 1.00 53.37 1160 ILE A C 1
ATOM 2493 O O . ILE A 1 303 ? -4.751 -15.588 -0.949 1.00 74.50 1160 ILE A O 1
ATOM 2498 N N . VAL A 1 304 ? -5.559 -14.714 -2.827 1.00 37.09 1161 VAL A N 1
ATOM 2499 C CA . VAL A 1 304 ? -4.950 -13.406 -2.556 1.00 35.18 1161 VAL A CA 1
ATOM 2500 C C . VAL A 1 304 ? -3.550 -13.460 -1.912 1.00 32.05 1161 VAL A C 1
ATOM 2501 O O . VAL A 1 304 ? -3.386 -13.797 -0.735 1.00 30.42 1161 VAL A O 1
ATOM 2505 N N . ARG A 1 305 ? -2.538 -13.116 -2.695 1.00 30.84 1162 ARG A N 1
ATOM 2506 C CA . ARG A 1 305 ? -1.161 -13.114 -2.207 1.00 28.23 1162 ARG A CA 1
ATOM 2507 C C . ARG A 1 305 ? -0.626 -11.709 -2.102 1.00 26.01 1162 ARG A C 1
ATOM 2508 O O . ARG A 1 305 ? -1.096 -10.795 -2.791 1.00 31.09 1162 ARG A O 1
ATOM 2516 N N . LYS A 1 306 ? 0.356 -11.536 -1.232 1.00 32.08 1163 LYS A N 1
ATOM 2517 C CA . LYS A 1 306 ? 0.996 -10.242 -1.046 1.00 31.41 1163 LYS A CA 1
ATOM 2518 C C . LYS A 1 306 ? 1.463 -9.718 -2.397 1.00 30.61 1163 LYS A C 1
ATOM 2519 O O . LYS A 1 306 ? 1.949 -10.477 -3.230 1.00 27.61 1163 LYS A O 1
ATOM 2525 N N . GLU A 1 307 ? 1.278 -8.418 -2.606 1.00 33.14 1164 GLU A N 1
ATOM 2526 C CA . GLU A 1 307 ? 1.680 -7.729 -3.833 1.00 34.41 1164 GLU A CA 1
ATOM 2527 C C . GLU A 1 307 ? 0.741 -7.887 -5.013 1.00 36.63 1164 GLU A C 1
ATOM 2528 O O . GLU A 1 307 ? 0.989 -7.294 -6.058 1.00 40.80 1164 GLU A O 1
ATOM 2534 N N . ASP A 1 308 ? -0.328 -8.671 -4.859 1.00 34.58 1165 ASP A N 1
ATOM 2535 C CA . ASP A 1 308 ? -1.301 -8.863 -5.945 1.00 32.84 1165 ASP A CA 1
ATOM 2536 C C . ASP A 1 308 ? -2.016 -7.560 -6.242 1.00 32.89 1165 ASP A C 1
ATOM 2537 O O . ASP A 1 308 ? -2.197 -6.752 -5.340 1.00 31.58 1165 ASP A O 1
ATOM 2542 N N . TYR A 1 309 ? -2.431 -7.360 -7.496 1.00 29.46 1166 TYR A N 1
ATOM 2543 C CA . TYR A 1 309 ? -3.192 -6.158 -7.852 1.00 33.12 1166 TYR A CA 1
ATOM 2544 C C . TYR A 1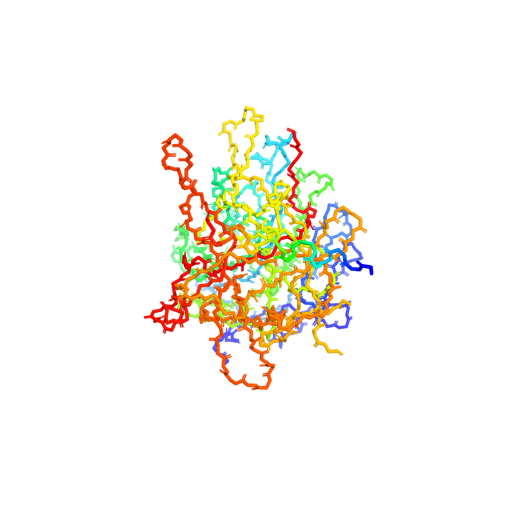 309 ? -4.659 -6.552 -7.851 1.00 28.71 1166 TYR A C 1
ATOM 2545 O O . TYR A 1 309 ? -5.049 -7.544 -8.452 1.00 27.33 1166 TYR A O 1
ATOM 2554 N N . ILE A 1 310 ? -5.477 -5.766 -7.172 1.00 29.04 1167 ILE A N 1
ATOM 2555 C CA . ILE A 1 310 ? -6.868 -6.122 -7.030 1.00 25.23 1167 ILE A CA 1
ATOM 2556 C C . ILE A 1 310 ? -7.783 -4.940 -7.218 1.00 32.15 1167 ILE A C 1
ATOM 2557 O O . ILE A 1 310 ? -7.331 -3.819 -7.436 1.00 28.95 1167 ILE A O 1
ATOM 2562 N N . TYR A 1 311 ? -9.082 -5.230 -7.125 1.00 25.69 1168 TYR A N 1
ATOM 2563 C CA . TYR A 1 311 ? -10.124 -4.226 -7.157 1.00 26.84 1168 TYR A CA 1
ATOM 2564 C C . TYR A 1 311 ? -10.837 -4.539 -5.848 1.00 26.09 1168 TYR A C 1
ATOM 2565 O O . TYR A 1 311 ? -11.038 -5.709 -5.513 1.00 28.04 1168 TYR A O 1
ATOM 2574 N N . LEU A 1 312 ? -11.181 -3.505 -5.095 1.00 29.20 1169 LEU A N 1
ATOM 2575 C CA . LEU A 1 312 ? -11.902 -3.680 -3.846 1.00 30.26 1169 LEU A CA 1
ATOM 2576 C C . LEU A 1 312 ? -13.320 -3.262 -4.181 1.00 28.09 1169 LEU A C 1
ATOM 2577 O O . LEU A 1 312 ? -13.597 -2.080 -4.366 1.00 27.14 1169 LEU A O 1
ATOM 2582 N N . ASP A 1 313 ? -14.213 -4.238 -4.251 1.00 30.28 1170 ASP A N 1
ATOM 2583 C CA . ASP A 1 313 ? -15.597 -3.971 -4.597 1.00 26.90 1170 ASP A CA 1
ATOM 2584 C C . ASP A 1 313 ? -16.484 -4.203 -3.393 1.00 27.30 1170 ASP A C 1
ATOM 2585 O O . ASP A 1 313 ? -16.045 -4.728 -2.375 1.00 30.84 1170 ASP A O 1
ATOM 2590 N N . PHE A 1 314 ? -17.731 -3.780 -3.500 1.00 25.18 1171 PHE A N 1
ATOM 2591 C CA . PHE A 1 314 ? -18.683 -3.990 -2.433 1.00 29.73 1171 PHE A CA 1
ATOM 2592 C C . PHE A 1 314 ? -20.084 -4.021 -3.036 1.00 31.69 1171 PHE A C 1
ATOM 2593 O O . PHE A 1 314 ? -20.309 -3.569 -4.160 1.00 31.23 1171 PHE A O 1
ATOM 2601 N N . PHE A 1 315 ? -21.030 -4.528 -2.273 1.00 28.22 1172 PHE A N 1
ATOM 2602 C CA . PHE A 1 315 ? -22.386 -4.636 -2.755 1.00 30.34 1172 PHE A CA 1
ATOM 2603 C C . PHE A 1 315 ? -23.321 -3.503 -2.370 1.00 31.96 1172 PHE A C 1
ATOM 2604 O O . PHE A 1 315 ? -23.561 -3.219 -1.196 1.00 29.78 1172 PHE A O 1
ATOM 2612 N N . ASN A 1 316 ? -23.845 -2.848 -3.393 1.00 36.94 1173 ASN A N 1
ATOM 2613 C CA . ASN A 1 316 ? -24.777 -1.762 -3.184 1.00 39.30 1173 ASN A CA 1
ATOM 2614 C C . ASN A 1 316 ? -26.080 -2.063 -3.905 1.00 39.02 1173 ASN A C 1
ATOM 2615 O O . ASN A 1 316 ? -26.143 -2.010 -5.127 1.00 40.39 1173 ASN A O 1
ATOM 2620 N N . LEU A 1 317 ? -27.106 -2.413 -3.142 1.00 46.85 1174 LEU A N 1
ATOM 2621 C CA . LEU A 1 317 ? -28.429 -2.694 -3.711 1.00 58.73 1174 LEU A CA 1
ATOM 2622 C C . LEU A 1 317 ? -28.410 -3.430 -5.053 1.00 57.51 1174 LEU A C 1
ATOM 2623 O O . LEU A 1 317 ? -28.511 -2.814 -6.130 1.00 59.12 1174 LEU A O 1
ATOM 2628 N N . ASN A 1 318 ? -28.280 -4.743 -4.977 1.00 40.17 1175 ASN A N 1
ATOM 2629 C CA . ASN A 1 318 ? -28.286 -5.593 -6.148 1.00 44.21 1175 ASN A CA 1
ATOM 2630 C C . ASN A 1 318 ? -27.220 -5.362 -7.216 1.00 31.04 1175 ASN A C 1
ATOM 2631 O O . ASN A 1 318 ? -27.327 -5.886 -8.317 1.00 31.90 1175 ASN A O 1
ATOM 2636 N N . GLN A 1 319 ? -26.185 -4.601 -6.901 1.00 28.80 1176 GLN A N 1
ATOM 2637 C CA . GLN A 1 319 ? -25.150 -4.363 -7.898 1.00 33.23 1176 GLN A CA 1
ATOM 2638 C C . GLN A 1 319 ? -23.776 -4.302 -7.265 1.00 28.04 1176 GLN A C 1
ATOM 2639 O O . GLN A 1 319 ? -23.633 -3.851 -6.128 1.00 32.17 1176 GLN A O 1
ATOM 2645 N N . GLU A 1 320 ? -22.762 -4.753 -7.997 1.00 30.80 1177 GLU A N 1
ATOM 2646 C CA . GLU A 1 320 ? -21.409 -4.717 -7.471 1.00 26.40 1177 GLU A CA 1
ATOM 2647 C C . GLU A 1 320 ? -20.806 -3.355 -7.769 1.00 29.48 1177 GLU A C 1
ATOM 2648 O O . GLU A 1 320 ? -20.728 -2.948 -8.932 1.00 33.22 1177 GLU A O 1
ATOM 2654 N N . TRP A 1 321 ? -20.405 -2.641 -6.719 1.00 30.53 1178 TRP A N 1
ATOM 2655 C CA . TRP A 1 321 ? -19.791 -1.329 -6.876 1.00 33.25 1178 TRP A CA 1
ATOM 2656 C C . TRP A 1 321 ? -18.294 -1.439 -6.623 1.00 34.44 1178 TRP A C 1
ATOM 2657 O O . TRP A 1 321 ? -17.800 -2.518 -6.333 1.00 30.47 1178 TRP A O 1
ATOM 2668 N N . ARG A 1 322 ? -17.576 -0.332 -6.767 1.00 34.85 1179 ARG A N 1
ATOM 2669 C CA . ARG A 1 322 ? -16.127 -0.344 -6.606 1.00 34.38 1179 ARG A CA 1
ATOM 2670 C C . ARG A 1 322 ? -15.596 0.838 -5.800 1.00 28.29 1179 ARG A C 1
ATOM 2671 O O . ARG A 1 322 ? -16.237 1.877 -5.711 1.00 30.31 1179 ARG A O 1
ATOM 2679 N N . VAL A 1 323 ? -14.417 0.660 -5.216 1.00 30.61 1180 VAL A N 1
ATOM 2680 C CA . VAL A 1 323 ? -13.773 1.698 -4.423 1.00 28.02 1180 VAL A CA 1
ATOM 2681 C C . VAL A 1 323 ? -12.698 2.369 -5.263 1.00 28.50 1180 VAL A C 1
ATOM 2682 O O . VAL A 1 323 ? -11.775 1.716 -5.749 1.00 29.45 1180 VAL A O 1
ATOM 2686 N N . TYR A 1 324 ? -12.827 3.677 -5.427 1.00 32.50 1181 TYR A N 1
ATOM 2687 C CA . TYR A 1 324 ? -11.885 4.454 -6.242 1.00 38.78 1181 TYR A CA 1
ATOM 2688 C C . TYR A 1 324 ? -11.273 5.617 -5.464 1.00 35.48 1181 TYR A C 1
ATOM 2689 O O . TYR A 1 324 ? -11.811 6.052 -4.447 1.00 32.27 1181 TYR A O 1
ATOM 2698 N N . THR A 1 325 ? -10.156 6.123 -5.975 1.00 37.85 1182 THR A N 1
ATOM 2699 C CA . THR A 1 325 ? -9.539 7.322 -5.409 1.00 41.75 1182 THR A CA 1
ATOM 2700 C C . THR A 1 325 ? -9.444 8.343 -6.549 1.00 39.41 1182 THR A C 1
ATOM 2701 O O . THR A 1 325 ? -9.056 8.011 -7.667 1.00 36.23 1182 THR A O 1
ATOM 2705 N N . TYR A 1 326 ? -9.836 9.575 -6.273 1.00 41.49 1183 TYR A N 1
ATOM 2706 C CA . TYR A 1 326 ? -9.722 10.627 -7.268 1.00 36.27 1183 TYR A CA 1
ATOM 2707 C C . TYR A 1 326 ? -8.219 10.717 -7.551 1.00 39.90 1183 TYR A C 1
ATOM 2708 O O . TYR A 1 326 ? -7.401 10.626 -6.630 1.00 42.13 1183 TYR A O 1
ATOM 2717 N N . LYS A 1 327 ? -7.853 10.853 -8.822 1.00 42.17 1184 LYS A N 1
ATOM 2718 C CA . LYS A 1 327 ? -6.447 10.939 -9.213 1.00 44.64 1184 LYS A CA 1
ATOM 2719 C C . LYS A 1 327 ? -5.763 12.258 -8.844 1.00 51.25 1184 LYS A C 1
ATOM 2720 O O . LYS A 1 327 ? -4.538 12.320 -8.826 1.00 55.84 1184 LYS A O 1
ATOM 2726 N N . TYR A 1 328 ? -6.525 13.311 -8.560 1.00 46.87 1185 TYR A N 1
ATOM 2727 C CA . TYR A 1 328 ? -5.882 14.589 -8.275 1.00 53.51 1185 TYR A CA 1
ATOM 2728 C C . TYR A 1 328 ? -6.271 15.306 -6.993 1.00 55.52 1185 TYR A C 1
ATOM 2729 O O . TYR A 1 328 ? -6.347 16.531 -6.992 1.00 48.39 1185 TYR A O 1
ATOM 2738 N N . PHE A 1 329 ? -6.535 14.580 -5.909 1.00 50.88 1186 PHE A N 1
ATOM 2739 C CA . PHE A 1 329 ? -6.883 15.272 -4.673 1.00 51.86 1186 PHE A CA 1
ATOM 2740 C C . PHE A 1 329 ? -5.634 16.081 -4.310 1.00 55.41 1186 PHE A C 1
ATOM 2741 O O . PHE A 1 329 ? -4.516 15.614 -4.519 1.00 55.93 1186 PHE A O 1
ATOM 2749 N N . LYS A 1 330 ? -5.806 17.287 -3.778 1.00 62.52 1187 LYS A N 1
ATOM 2750 C CA . LYS A 1 330 ? -4.636 18.102 -3.466 1.00 70.73 1187 LYS A CA 1
ATOM 2751 C C . LYS A 1 330 ? -4.202 18.146 -2.003 1.00 70.12 1187 LYS A C 1
ATOM 2752 O O . LYS A 1 330 ? -3.109 18.632 -1.691 1.00 68.81 1187 LYS A O 1
ATOM 2758 N N . LYS A 1 331 ? -5.046 17.643 -1.108 1.00 65.72 1188 LYS A N 1
ATOM 2759 C CA . LYS A 1 331 ? -4.706 17.620 0.307 1.00 63.22 1188 LYS A CA 1
ATOM 2760 C C . LYS A 1 331 ? -3.885 16.368 0.599 1.00 63.34 1188 LYS A C 1
ATOM 2761 O O . LYS A 1 331 ? -3.554 15.604 -0.308 1.00 62.42 1188 LYS A O 1
ATOM 2767 N N . GLU A 1 332 ? -3.563 16.163 1.869 1.00 60.35 1189 GLU A N 1
ATOM 2768 C CA . GLU A 1 332 ? -2.770 15.016 2.283 1.00 61.45 1189 GLU A CA 1
ATOM 2769 C C . GLU A 1 332 ? -3.574 13.720 2.164 1.00 58.52 1189 GLU A C 1
ATOM 2770 O O . GLU A 1 332 ? -3.034 12.662 1.834 1.00 53.76 1189 GLU A O 1
ATOM 2776 N N . GLU A 1 333 ? -4.866 13.815 2.454 1.00 55.40 1190 GLU A N 1
ATOM 2777 C CA . GLU A 1 333 ? -5.760 12.674 2.375 1.00 61.37 1190 GLU A CA 1
ATOM 2778 C C . GLU A 1 333 ? -7.106 13.136 1.834 1.00 59.73 1190 GLU A C 1
ATOM 2779 O O . GLU A 1 333 ? -7.460 14.304 1.963 1.00 62.87 1190 GLU A O 1
ATOM 2785 N N . GLU A 1 334 ? -7.846 12.222 1.215 1.00 59.47 1191 GLU A N 1
ATOM 2786 C CA . GLU A 1 334 ? -9.156 12.548 0.659 1.00 51.52 1191 GLU A CA 1
ATOM 2787 C C . GLU A 1 334 ? -10.168 11.417 0.822 1.00 43.81 1191 GLU A C 1
ATOM 2788 O O . GLU A 1 334 ? -9.807 10.287 1.113 1.00 42.12 1191 GLU A O 1
ATOM 2794 N N . LYS A 1 335 ? -11.441 11.741 0.636 1.00 43.96 1192 LYS A N 1
ATOM 2795 C CA . LYS A 1 335 ? -12.511 10.760 0.730 1.00 43.18 1192 LYS A CA 1
ATOM 2796 C C . LYS A 1 335 ? -12.454 9.884 -0.514 1.00 42.25 1192 LYS A C 1
ATOM 2797 O O . LYS A 1 335 ? -12.207 10.388 -1.609 1.00 36.49 1192 LYS A O 1
ATOM 2803 N N . LEU A 1 336 ? -12.656 8.578 -0.337 1.00 33.70 1193 LEU A N 1
ATOM 2804 C CA . LEU A 1 336 ? -12.655 7.644 -1.461 1.00 36.73 1193 LEU A CA 1
ATOM 2805 C C . LEU A 1 336 ? -13.985 7.751 -2.196 1.00 34.06 1193 LEU A C 1
ATOM 2806 O O . LEU A 1 336 ? -15.014 8.092 -1.606 1.00 30.76 1193 LEU A O 1
ATOM 2811 N N . PHE A 1 337 ? -13.957 7.463 -3.489 1.00 34.83 1194 PHE A N 1
ATOM 2812 C CA . PHE A 1 337 ? -15.167 7.511 -4.310 1.00 35.17 1194 PHE A CA 1
ATOM 2813 C C . PHE A 1 337 ? -15.703 6.076 -4.421 1.00 31.85 1194 PHE A C 1
ATOM 2814 O O . PHE A 1 337 ? -14.995 5.188 -4.876 1.00 32.08 1194 PHE A O 1
ATOM 2822 N N . LEU A 1 338 ? -16.937 5.858 -3.968 1.00 32.04 1195 LEU A N 1
ATOM 2823 C CA . LEU A 1 338 ? -17.577 4.543 -4.015 1.00 33.84 1195 LEU A CA 1
ATOM 2824 C C . LEU A 1 338 ? -18.689 4.597 -5.040 1.00 36.19 1195 LEU A C 1
ATOM 2825 O O . LEU A 1 338 ? -19.746 5.189 -4.785 1.00 36.72 1195 LEU A O 1
ATOM 2830 N N . ALA A 1 339 ? -18.469 3.941 -6.180 1.00 37.91 1196 ALA A N 1
ATOM 2831 C CA . ALA A 1 339 ? -19.431 3.983 -7.279 1.00 35.37 1196 ALA A CA 1
ATOM 2832 C C . ALA A 1 339 ? -19.472 2.722 -8.150 1.00 36.97 1196 ALA A C 1
ATOM 2833 O O . ALA A 1 339 ? -18.745 1.759 -7.912 1.00 36.17 1196 ALA A O 1
ATOM 2835 N N . PRO A 1 340 ? -20.341 2.719 -9.176 1.00 35.65 1197 PRO A N 1
ATOM 2836 C CA . PRO A 1 340 ? -20.436 1.552 -10.053 1.00 33.08 1197 PRO A CA 1
ATOM 2837 C C . PRO A 1 340 ? -19.129 1.306 -10.785 1.00 34.57 1197 PRO A C 1
ATOM 2838 O O . PRO A 1 340 ? -18.261 2.186 -10.864 1.00 33.31 1197 PRO A O 1
ATOM 2842 N N . ILE A 1 341 ? -18.998 0.098 -11.302 1.00 29.82 1198 ILE A N 1
ATOM 2843 C CA . ILE A 1 341 ? -17.822 -0.301 -12.056 1.00 35.99 1198 ILE A CA 1
ATOM 2844 C C . ILE A 1 341 ? -17.902 0.335 -13.454 1.00 49.48 1198 ILE A C 1
ATOM 2845 O O . ILE A 1 341 ? -18.833 0.059 -14.228 1.00 39.71 1198 ILE A O 1
ATOM 2850 N N . SER A 1 342 ? -16.935 1.191 -13.767 1.00 42.21 1199 SER A N 1
ATOM 2851 C CA . SER A 1 342 ? -16.914 1.845 -15.060 1.00 44.04 1199 SER A CA 1
ATOM 2852 C C . SER A 1 342 ? -15.563 2.513 -15.254 1.00 45.57 1199 SER A C 1
ATOM 2853 O O . SER A 1 342 ? -14.836 2.748 -14.286 1.00 43.23 1199 SER A O 1
ATOM 2856 N N . ASP A 1 343 ? -15.225 2.803 -16.505 1.00 47.73 1200 ASP A N 1
ATOM 2857 C CA . ASP A 1 343 ? -13.956 3.441 -16.825 1.00 48.96 1200 ASP A CA 1
ATOM 2858 C C . ASP A 1 343 ? -14.028 4.927 -16.565 1.00 51.32 1200 ASP A C 1
ATOM 2859 O O . ASP A 1 343 ? -15.089 5.544 -16.686 1.00 57.99 1200 ASP A O 1
ATOM 2864 N N . SER A 1 344 ? -12.885 5.502 -16.216 1.00 58.11 1201 SER A N 1
ATOM 2865 C CA . SER A 1 344 ? -12.809 6.923 -15.906 1.00 57.34 1201 SER A CA 1
ATOM 2866 C C . SER A 1 344 ? -11.406 7.459 -16.122 1.00 54.85 1201 SER A C 1
ATOM 2867 O O . SER A 1 344 ? -10.425 6.725 -16.019 1.00 57.60 1201 SER A O 1
ATOM 2870 N N . ASP A 1 345 ? -11.318 8.750 -16.413 1.00 56.51 1202 ASP A N 1
ATOM 2871 C CA . ASP A 1 345 ? -10.029 9.394 -16.626 1.00 57.84 1202 ASP A CA 1
ATOM 2872 C C . ASP A 1 345 ? -9.532 9.993 -15.313 1.00 52.93 1202 ASP A C 1
ATOM 2873 O O . ASP A 1 345 ? -8.331 10.094 -15.079 1.00 59.53 1202 ASP A O 1
ATOM 2878 N N . GLU A 1 346 ? -10.465 10.377 -14.451 1.00 47.64 1203 GLU A N 1
ATOM 2879 C CA . GLU A 1 346 ? -10.115 11.017 -13.190 1.00 49.47 1203 GLU A CA 1
ATOM 2880 C C . GLU A 1 346 ? -10.093 10.183 -11.910 1.00 51.08 1203 GLU A C 1
ATOM 2881 O O . GLU A 1 346 ? -9.996 10.741 -10.816 1.00 44.92 1203 GLU A O 1
ATOM 2887 N N . PHE A 1 347 ? -10.173 8.860 -12.034 1.00 45.34 1204 PHE A N 1
ATOM 2888 C CA . PHE A 1 347 ? -10.150 8.000 -10.858 1.00 37.00 1204 PHE A CA 1
ATOM 2889 C C . PHE A 1 347 ? -9.267 6.785 -11.030 1.00 40.31 1204 PHE A C 1
ATOM 2890 O O . PHE A 1 347 ? -9.223 6.194 -12.106 1.00 38.52 1204 PHE A O 1
ATOM 2898 N N . TYR A 1 348 ? -8.552 6.426 -9.966 1.00 38.31 1205 TYR A N 1
ATOM 2899 C CA . TYR A 1 348 ? -7.717 5.227 -9.960 1.00 39.10 1205 TYR A CA 1
ATOM 2900 C C . TYR A 1 348 ? -8.562 4.117 -9.319 1.00 39.26 1205 TYR A C 1
ATOM 2901 O O . TYR A 1 348 ? -9.311 4.373 -8.374 1.00 36.50 1205 TYR A O 1
ATOM 2910 N N . ASN A 1 349 ? -8.434 2.889 -9.813 1.00 38.17 1206 ASN A N 1
ATOM 2911 C CA . ASN A 1 349 ? -9.205 1.784 -9.256 1.00 37.69 1206 ASN A CA 1
ATOM 2912 C C . ASN A 1 349 ? -8.334 0.588 -8.864 1.00 40.59 1206 ASN A C 1
ATOM 2913 O O . ASN A 1 349 ? -8.797 -0.342 -8.204 1.00 39.72 1206 ASN A O 1
ATOM 2918 N N . THR A 1 350 ? -7.071 0.618 -9.260 1.00 34.08 1207 THR A N 1
ATOM 2919 C CA . THR A 1 350 ? -6.162 -0.473 -8.959 1.00 35.74 1207 THR A CA 1
ATOM 2920 C C . THR A 1 350 ? -5.523 -0.342 -7.589 1.00 40.18 1207 THR A C 1
ATOM 2921 O O . THR A 1 350 ? -4.956 0.693 -7.235 1.00 33.28 1207 THR A O 1
ATOM 2925 N N . ILE A 1 351 ? -5.605 -1.416 -6.817 1.00 38.45 1208 ILE A N 1
ATOM 2926 C CA . ILE A 1 351 ? -5.032 -1.411 -5.487 1.00 28.27 1208 ILE A CA 1
ATOM 2927 C C . ILE A 1 351 ? -4.050 -2.553 -5.399 1.00 33.56 1208 ILE A C 1
ATOM 2928 O O . ILE A 1 351 ? -4.278 -3.620 -5.976 1.00 33.01 1208 ILE A O 1
ATOM 2933 N N . GLN A 1 352 ? -2.930 -2.325 -4.728 1.00 28.68 1209 GLN A N 1
ATOM 2934 C CA . GLN A 1 352 ? -1.996 -3.417 -4.536 1.00 32.31 1209 GLN A CA 1
ATOM 2935 C C . GLN A 1 352 ? -2.155 -3.732 -3.051 1.00 33.81 1209 GLN A C 1
ATOM 2936 O O . GLN A 1 352 ? -2.149 -2.832 -2.216 1.00 33.70 1209 GLN A O 1
ATOM 2942 N N . ILE A 1 353 ? -2.347 -5.005 -2.728 1.00 32.17 1210 ILE A N 1
ATOM 2943 C CA . ILE A 1 353 ? -2.530 -5.385 -1.343 1.00 33.81 1210 ILE A CA 1
ATOM 2944 C C . ILE A 1 353 ? -1.155 -5.725 -0.754 1.00 37.46 1210 ILE A C 1
ATOM 2945 O O . ILE A 1 353 ? -0.382 -6.478 -1.353 1.00 34.86 1210 ILE A O 1
ATOM 2950 N N . LYS A 1 354 ? -0.852 -5.146 0.408 1.00 30.64 1211 LYS A N 1
ATOM 2951 C CA . LYS A 1 354 ? 0.453 -5.329 1.025 1.00 29.71 1211 LYS A CA 1
ATOM 2952 C C . LYS A 1 354 ? 0.442 -5.890 2.431 1.00 35.07 1211 LYS A C 1
ATOM 2953 O O . LYS A 1 354 ? -0.588 -5.962 3.096 1.00 35.69 1211 LYS A O 1
ATOM 2959 N N . GLU A 1 355 ? 1.636 -6.240 2.886 1.00 36.22 1212 GLU A N 1
ATOM 2960 C CA . GLU A 1 355 ? 1.848 -6.718 4.234 1.00 43.94 1212 GLU A CA 1
ATOM 2961 C C . GLU A 1 355 ? 3.168 -6.088 4.687 1.00 40.87 1212 GLU A C 1
ATOM 2962 O O . GLU A 1 355 ? 4.245 -6.617 4.411 1.00 41.14 1212 GLU A O 1
ATOM 2968 N N . TYR A 1 356 ? 3.081 -4.960 5.378 1.00 33.08 1213 TYR A N 1
ATOM 2969 C CA . TYR A 1 356 ? 4.272 -4.254 5.826 1.00 34.14 1213 TYR A CA 1
ATOM 2970 C C . TYR A 1 356 ? 4.818 -4.722 7.158 1.0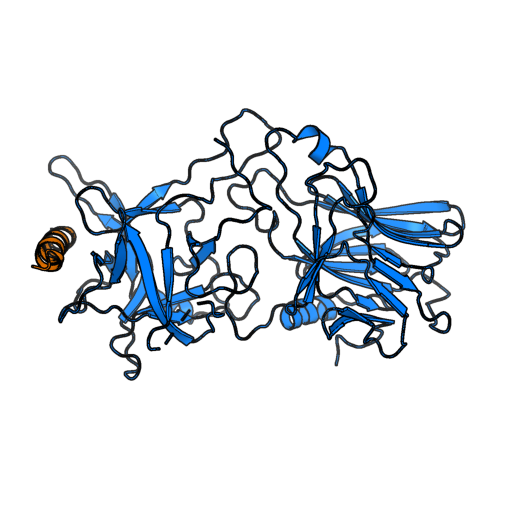0 33.15 1213 TYR A C 1
ATOM 2971 O O . TYR A 1 356 ? 5.975 -4.479 7.468 1.00 32.99 1213 TYR A O 1
ATOM 2980 N N . ASP A 1 357 ? 3.981 -5.368 7.957 1.00 36.73 1214 ASP A N 1
ATOM 2981 C CA . ASP A 1 357 ? 4.412 -5.849 9.261 1.00 34.90 1214 ASP A CA 1
ATOM 2982 C C . ASP A 1 357 ? 5.360 -7.021 9.053 1.00 40.64 1214 ASP A C 1
ATOM 2983 O O . ASP A 1 357 ? 5.127 -7.850 8.187 1.00 39.93 1214 ASP A O 1
ATOM 2988 N N . GLU A 1 358 ? 6.421 -7.099 9.849 1.00 41.07 1215 GLU A N 1
ATOM 2989 C CA . GLU A 1 358 ? 7.359 -8.209 9.729 1.00 41.11 1215 GLU A CA 1
ATOM 2990 C C . GLU A 1 358 ? 7.026 -9.299 10.747 1.00 43.35 1215 GLU A C 1
ATOM 2991 O O . GLU A 1 358 ? 7.484 -10.433 10.630 1.00 42.13 1215 GLU A O 1
ATOM 2997 N N . GLN A 1 359 ? 6.224 -8.946 11.746 1.00 39.20 1216 GLN A N 1
ATOM 2998 C CA . GLN A 1 359 ? 5.782 -9.901 12.761 1.00 41.97 1216 GLN A CA 1
ATOM 2999 C C . GLN A 1 359 ? 4.442 -10.507 12.314 1.00 38.85 1216 GLN A C 1
ATOM 3000 O O . GLN A 1 359 ? 3.694 -9.889 11.540 1.00 31.52 1216 GLN A O 1
ATOM 3006 N N . PRO A 1 360 ? 4.118 -11.719 12.802 1.00 38.44 1217 PRO A N 1
ATOM 3007 C CA . PRO A 1 360 ? 2.851 -12.375 12.434 1.00 34.25 1217 PRO A CA 1
ATOM 3008 C C . PRO A 1 360 ? 1.677 -11.409 12.654 1.00 32.54 1217 PRO A C 1
ATOM 3009 O O . PRO A 1 360 ? 1.597 -10.753 13.686 1.00 29.41 1217 PRO A O 1
ATOM 3013 N N . THR A 1 361 ? 0.771 -11.320 11.691 1.00 31.44 1218 THR A N 1
ATOM 3014 C CA . THR A 1 361 ? -0.368 -10.414 11.823 1.00 33.09 1218 THR A CA 1
ATOM 3015 C C . THR A 1 361 ? -1.459 -10.913 10.893 1.00 31.78 1218 THR A C 1
ATOM 3016 O O . THR A 1 361 ? -1.191 -11.724 10.009 1.00 33.26 1218 THR A O 1
ATOM 3020 N N . TYR A 1 362 ? -2.692 -10.467 11.107 1.00 30.70 1219 TYR A N 1
ATOM 3021 C CA . TYR A 1 362 ? -3.765 -10.837 10.197 1.00 30.40 1219 TYR A CA 1
ATOM 3022 C C . TYR A 1 362 ? -4.187 -9.548 9.485 1.00 33.69 1219 TYR A C 1
ATOM 3023 O O . TYR A 1 362 ? -5.168 -9.526 8.739 1.00 35.40 1219 TYR A O 1
ATOM 3032 N N . SER A 1 363 ? -3.444 -8.469 9.709 1.00 33.50 1220 SER A N 1
ATOM 3033 C CA . SER A 1 363 ? -3.768 -7.196 9.050 1.00 35.16 1220 SER A CA 1
ATOM 3034 C C . SER A 1 363 ? -3.017 -7.050 7.742 1.00 30.69 1220 SER A C 1
ATOM 3035 O O . SER A 1 363 ? -1.900 -7.538 7.610 1.00 33.70 1220 SER A O 1
ATOM 3038 N N . CYS A 1 364 ? -3.625 -6.360 6.781 1.00 29.95 1221 CYS A N 1
ATOM 3039 C CA . CYS A 1 364 ? -2.962 -6.082 5.518 1.00 30.05 1221 CYS A CA 1
ATOM 3040 C C . CYS A 1 364 ? -3.192 -4.594 5.214 1.00 31.32 1221 CYS A C 1
ATOM 3041 O O . CYS A 1 364 ? -3.961 -3.925 5.915 1.00 28.59 1221 CYS A O 1
ATOM 3044 N N . GLN A 1 365 ? -2.514 -4.075 4.191 1.00 27.51 1222 GLN A N 1
ATOM 3045 C CA . GLN A 1 365 ? -2.665 -2.680 3.790 1.00 30.17 1222 GLN A CA 1
ATOM 3046 C C . GLN A 1 365 ? -3.052 -2.615 2.308 1.00 32.02 1222 GLN A C 1
ATOM 3047 O O . GLN A 1 365 ? -2.719 -3.501 1.514 1.00 31.14 1222 GLN A O 1
ATOM 3053 N N . LEU A 1 366 ? -3.743 -1.538 1.945 1.00 35.73 1223 LEU A N 1
ATOM 3054 C CA . LEU A 1 366 ? -4.244 -1.330 0.594 1.00 34.08 1223 LEU A CA 1
ATOM 3055 C C . LEU A 1 366 ? -3.610 -0.082 -0.055 1.00 39.38 1223 LEU A C 1
ATOM 3056 O O . LEU A 1 366 ? -3.925 1.060 0.311 1.00 31.86 1223 LEU A O 1
ATOM 3061 N N . LEU A 1 367 ? -2.717 -0.323 -1.018 1.00 38.64 1224 LEU A N 1
ATOM 3062 C CA . LEU A 1 367 ? -1.993 0.748 -1.712 1.00 41.63 1224 LEU A CA 1
ATOM 3063 C C . LEU A 1 367 ? -2.550 1.050 -3.101 1.00 36.59 1224 LEU A C 1
ATOM 3064 O O . LEU A 1 367 ? -2.537 0.193 -3.980 1.00 34.56 1224 LEU A O 1
ATOM 3069 N N . PHE A 1 368 ? -3.047 2.265 -3.299 1.00 37.79 1225 PHE A N 1
ATOM 3070 C CA . PHE A 1 368 ? -3.572 2.632 -4.602 1.00 37.10 1225 PHE A CA 1
ATOM 3071 C C . PHE A 1 368 ? -2.412 2.893 -5.541 1.00 44.54 1225 PHE A C 1
ATOM 3072 O O . PHE A 1 368 ? -1.433 3.539 -5.177 1.00 41.27 1225 PHE A O 1
ATOM 3080 N N . LYS A 1 369 ? -2.538 2.368 -6.752 1.00 53.47 1226 LYS A N 1
ATOM 3081 C CA . LYS A 1 369 ? -1.513 2.505 -7.773 1.00 63.57 1226 LYS A CA 1
ATOM 3082 C C . LYS A 1 369 ? -2.063 3.225 -8.995 1.00 66.13 1226 LYS A C 1
ATOM 3083 O O . LYS A 1 369 ? -3.236 3.051 -9.366 1.00 58.12 1226 LYS A O 1
ATOM 3089 N N . LYS A 1 370 ? -1.201 4.034 -9.604 1.00 75.00 1227 LYS A N 1
ATOM 3090 C CA . LYS A 1 370 ? -1.545 4.787 -10.807 1.00 86.96 1227 LYS A CA 1
ATOM 3091 C C . LYS A 1 370 ? -1.727 3.704 -11.858 1.00 88.48 1227 LYS A C 1
ATOM 3092 O O . LYS A 1 370 ? -2.780 3.571 -12.485 1.00 87.77 1227 LYS A O 1
ATOM 3098 N N . ASP A 1 371 ? -0.671 2.917 -12.008 1.00 93.28 1228 ASP A N 1
ATOM 3099 C CA . ASP A 1 371 ? -0.630 1.816 -12.948 1.00 100.65 1228 ASP A CA 1
ATOM 3100 C C . ASP A 1 371 ? 0.142 0.691 -12.262 1.00 101.93 1228 ASP A C 1
ATOM 3101 O O . ASP A 1 371 ? 1.017 0.949 -11.428 1.00 102.18 1228 ASP A O 1
ATOM 3106 N N . GLU A 1 372 ? -0.190 -0.551 -12.595 1.00 100.59 1229 GLU A N 1
ATOM 3107 C CA . GLU A 1 372 ? 0.507 -1.689 -12.014 1.00 100.32 1229 GLU A CA 1
ATOM 3108 C C . GLU A 1 372 ? 1.999 -1.532 -12.286 1.00 101.28 1229 GLU A C 1
ATOM 3109 O O . GLU A 1 372 ? 2.833 -1.752 -11.406 1.00 103.90 1229 GLU A O 1
ATOM 3115 N N . GLU A 1 373 ? 2.319 -1.129 -13.511 1.00 101.05 1230 GLU A N 1
ATOM 3116 C CA . GLU A 1 373 ? 3.697 -0.937 -13.938 1.00 100.26 1230 GLU A CA 1
ATOM 3117 C C . GLU A 1 373 ? 4.400 0.194 -13.192 1.00 101.42 1230 GLU A C 1
ATOM 3118 O O . GLU A 1 373 ? 5.377 -0.043 -12.479 1.00 102.49 1230 GLU A O 1
ATOM 3124 N N . SER A 1 374 ? 3.909 1.420 -13.353 1.00 98.90 1231 SER A N 1
ATOM 3125 C CA . SER A 1 374 ? 4.518 2.565 -12.680 1.00 98.54 1231 SER A CA 1
ATOM 3126 C C . SER A 1 374 ? 4.756 2.291 -11.194 1.00 92.90 1231 SER A C 1
ATOM 3127 O O . SER A 1 374 ? 3.926 1.683 -10.516 1.00 94.59 1231 SER A O 1
ATOM 3130 N N . THR A 1 375 ? 5.902 2.741 -10.698 1.00 84.73 1232 THR A N 1
ATOM 3131 C CA . THR A 1 375 ? 6.271 2.548 -9.305 1.00 80.04 1232 THR A CA 1
ATOM 3132 C C . THR A 1 375 ? 5.705 3.667 -8.437 1.00 84.74 1232 THR A C 1
ATOM 3133 O O . THR A 1 375 ? 5.995 3.755 -7.241 1.00 82.19 1232 THR A O 1
ATOM 3137 N N . ASP A 1 376 ? 4.888 4.517 -9.048 1.00 87.01 1233 ASP A N 1
ATOM 3138 C CA . ASP A 1 376 ? 4.283 5.648 -8.353 1.00 87.00 1233 ASP A CA 1
ATOM 3139 C C . ASP A 1 376 ? 3.304 5.213 -7.262 1.00 79.24 1233 ASP A C 1
ATOM 3140 O O . ASP A 1 376 ? 2.507 4.295 -7.460 1.00 82.61 1233 ASP A O 1
ATOM 3145 N N . GLU A 1 377 ? 3.371 5.877 -6.111 1.00 68.87 1234 GLU A N 1
ATOM 3146 C CA . GLU A 1 377 ? 2.484 5.569 -4.992 1.00 63.98 1234 GLU A CA 1
ATOM 3147 C C . GLU A 1 377 ? 1.528 6.720 -4.686 1.00 57.93 1234 GLU A C 1
ATOM 3148 O O . GLU A 1 377 ? 1.942 7.807 -4.286 1.00 58.81 1234 GLU A O 1
ATOM 3154 N N . ILE A 1 378 ? 0.240 6.470 -4.879 1.00 49.37 1235 ILE A N 1
ATOM 3155 C CA . ILE A 1 378 ? -0.773 7.494 -4.653 1.00 48.56 1235 ILE A CA 1
ATOM 3156 C C . ILE A 1 378 ? -1.092 7.688 -3.174 1.00 48.75 1235 ILE A C 1
ATOM 3157 O O . ILE A 1 378 ? -1.217 8.815 -2.698 1.00 46.84 1235 ILE A O 1
ATOM 3162 N N . GLY A 1 379 ? -1.218 6.584 -2.444 1.00 45.85 1236 GLY A N 1
ATOM 3163 C CA . GLY A 1 379 ? -1.544 6.678 -1.036 1.00 40.94 1236 GLY A CA 1
ATOM 3164 C C . GLY A 1 379 ? -2.135 5.382 -0.526 1.00 38.72 1236 GLY A C 1
ATOM 3165 O O . GLY A 1 379 ? -2.369 4.462 -1.306 1.00 41.13 1236 GLY A O 1
ATOM 3166 N N . LEU A 1 380 ? -2.374 5.314 0.777 1.00 30.08 1237 LEU A N 1
ATOM 3167 C CA . LEU A 1 380 ? -2.924 4.124 1.395 1.00 32.81 1237 LEU A CA 1
ATOM 3168 C C . LEU A 1 380 ? -4.321 4.383 1.919 1.00 35.44 1237 LEU A C 1
ATOM 3169 O O . LEU A 1 380 ? -4.641 5.500 2.330 1.00 38.11 1237 LEU A O 1
ATOM 3174 N N . ILE A 1 381 ? -5.148 3.343 1.919 1.00 35.65 1238 ILE A N 1
ATOM 3175 C CA . ILE A 1 381 ? -6.514 3.458 2.409 1.00 29.33 1238 ILE A CA 1
ATOM 3176 C C . ILE A 1 381 ? -6.531 3.451 3.928 1.00 27.06 1238 ILE A C 1
ATOM 3177 O O . ILE A 1 381 ? -5.854 2.647 4.559 1.00 33.57 1238 ILE A O 1
ATOM 3182 N N . GLY A 1 382 ? -7.302 4.362 4.510 1.00 33.39 1239 GLY A N 1
ATOM 3183 C CA . GLY A 1 382 ? -7.388 4.469 5.959 1.00 25.81 1239 GLY A CA 1
ATOM 3184 C C . GLY A 1 382 ? -8.660 5.182 6.365 1.00 30.43 1239 GLY A C 1
ATOM 3185 O O . GLY A 1 382 ? -9.635 5.180 5.604 1.00 29.95 1239 GLY A O 1
ATOM 3186 N N . ILE A 1 383 ? -8.659 5.783 7.554 1.00 27.18 1240 ILE A N 1
ATOM 3187 C CA . ILE A 1 383 ? -9.816 6.521 8.070 1.00 35.28 1240 ILE A CA 1
ATOM 3188 C C . ILE A 1 383 ? -9.340 7.910 8.500 1.00 43.29 1240 ILE A C 1
ATOM 3189 O O . ILE A 1 383 ? -8.343 8.021 9.201 1.00 39.61 1240 ILE A O 1
ATOM 3194 N N . HIS A 1 384 ? -10.053 8.958 8.098 1.00 39.45 1241 HIS A N 1
ATOM 3195 C CA . HIS A 1 384 ? -9.643 10.313 8.441 1.00 38.53 1241 HIS A CA 1
ATOM 3196 C C . HIS A 1 384 ? -10.799 11.188 8.879 1.00 45.48 1241 HIS A C 1
ATOM 3197 O O . HIS A 1 384 ? -11.919 11.044 8.381 1.00 43.71 1241 HIS A O 1
ATOM 3204 N N . ARG A 1 385 ? -10.528 12.103 9.807 1.00 39.61 1242 ARG A N 1
ATOM 3205 C CA . ARG A 1 385 ? -11.570 12.996 10.285 1.00 37.44 1242 ARG A CA 1
ATOM 3206 C C . ARG A 1 385 ? -11.712 14.212 9.362 1.00 48.17 1242 ARG A C 1
ATOM 3207 O O . ARG A 1 385 ? -10.762 14.976 9.169 1.00 44.59 1242 ARG A O 1
ATOM 3215 N N . PHE A 1 386 ? -12.898 14.366 8.777 1.00 39.94 1243 PHE A N 1
ATOM 3216 C CA . PHE A 1 386 ? -13.163 15.480 7.881 1.00 48.95 1243 PHE A CA 1
ATOM 3217 C C . PHE A 1 386 ? -14.096 16.489 8.509 1.00 53.81 1243 PHE A C 1
ATOM 3218 O O . PHE A 1 386 ? -15.028 16.154 9.248 1.00 57.02 1243 PHE A O 1
ATOM 3226 N N . TYR A 1 387 ? -13.819 17.740 8.194 1.00 67.73 1244 TYR A N 1
ATOM 3227 C CA . TYR A 1 387 ? -14.572 18.870 8.696 1.00 77.18 1244 TYR A CA 1
ATOM 3228 C C . TYR A 1 387 ? -15.779 19.043 7.797 1.00 78.12 1244 TYR A C 1
ATOM 3229 O O . TYR A 1 387 ? -15.655 19.290 6.600 1.00 76.55 1244 TYR A O 1
ATOM 3238 N N . GLU A 1 388 ? -16.948 18.866 8.395 1.00 78.83 1245 GLU A N 1
ATOM 3239 C CA . GLU A 1 388 ? -18.213 18.953 7.688 1.00 89.91 1245 GLU A CA 1
ATOM 3240 C C . GLU A 1 388 ? -18.940 20.238 8.078 1.00 95.58 1245 GLU A C 1
ATOM 3241 O O . GLU A 1 388 ? -20.162 20.256 8.212 1.00 98.88 1245 GLU A O 1
ATOM 3247 N N . SER A 1 389 ? -18.173 21.309 8.259 1.00 101.76 1246 SER A N 1
ATOM 3248 C CA . SER A 1 389 ? -18.713 22.611 8.646 1.00 107.75 1246 SER A CA 1
ATOM 3249 C C . SER A 1 389 ? -20.087 22.898 8.041 1.00 112.01 1246 SER A C 1
ATOM 3250 O O . SER A 1 389 ? -20.235 23.001 6.820 1.00 113.33 1246 SER A O 1
ATOM 3253 N N . GLY A 1 390 ? -21.088 23.027 8.906 1.00 114.73 1247 GLY A N 1
ATOM 3254 C CA . GLY A 1 390 ? -22.435 23.302 8.440 1.00 119.19 1247 GLY A CA 1
ATOM 3255 C C . GLY A 1 390 ? -22.849 24.737 8.706 1.00 122.33 1247 GLY A C 1
ATOM 3256 O O . GLY A 1 390 ? -22.156 25.461 9.424 1.00 121.77 1247 GLY A O 1
ATOM 3257 N N . ILE A 1 391 ? -23.978 25.146 8.130 1.00 126.04 1248 ILE A N 1
ATOM 3258 C CA . ILE A 1 391 ? -24.490 26.507 8.305 1.00 127.24 1248 ILE A CA 1
ATOM 3259 C C . ILE A 1 391 ? -24.430 26.977 9.760 1.00 127.42 1248 ILE A C 1
ATOM 3260 O O . ILE A 1 391 ? -23.886 28.049 10.048 1.00 127.76 1248 ILE A O 1
ATOM 3265 N N . VAL A 1 392 ? -24.984 26.178 10.672 1.00 124.65 1249 VAL A N 1
ATOM 3266 C CA . VAL A 1 392 ? -24.973 26.517 12.092 1.00 121.96 1249 VAL A CA 1
ATOM 3267 C C . VAL A 1 392 ? -23.521 26.542 12.579 1.00 123.42 1249 VAL A C 1
ATOM 3268 O O . VAL A 1 392 ? -22.852 27.579 12.492 1.00 121.82 1249 VAL A O 1
ATOM 3272 N N . PHE A 1 393 ? -23.034 25.415 13.094 1.00 123.63 1250 PHE A N 1
ATOM 3273 C CA . PHE A 1 393 ? -21.652 25.343 13.544 1.00 119.40 1250 PHE A CA 1
ATOM 3274 C C . PHE A 1 393 ? -20.955 24.141 12.919 1.00 118.28 1250 PHE A C 1
ATOM 3275 O O . PHE A 1 393 ? -21.599 23.267 12.330 1.00 116.46 1250 PHE A O 1
ATOM 3283 N N . GLU A 1 394 ? -19.635 24.112 13.054 1.00 117.30 1251 GLU A N 1
ATOM 3284 C CA . GLU A 1 394 ? -18.810 23.056 12.482 1.00 114.09 1251 GLU A CA 1
ATOM 3285 C C . GLU A 1 394 ? -18.745 21.761 13.278 1.00 107.23 1251 GLU A C 1
ATOM 3286 O O . GLU A 1 394 ? -18.393 21.759 14.457 1.00 105.77 1251 GLU A O 1
ATOM 3292 N N . GLU A 1 395 ? -19.078 20.661 12.615 1.00 99.98 1252 GLU A N 1
ATOM 3293 C CA . GLU A 1 395 ? -19.019 19.347 13.232 1.00 95.47 1252 GLU A CA 1
ATOM 3294 C C . GLU A 1 395 ? -18.074 18.525 12.368 1.00 90.90 1252 GLU A C 1
ATOM 3295 O O . GLU A 1 395 ? -17.898 18.821 11.187 1.00 89.31 1252 GLU A O 1
ATOM 3301 N N . TYR A 1 396 ? -17.451 17.505 12.949 1.00 86.87 1253 TYR A N 1
ATOM 3302 C CA . TYR A 1 396 ? -16.529 16.671 12.189 1.00 77.92 1253 TYR A CA 1
ATOM 3303 C C . TYR A 1 396 ? -17.054 15.258 12.071 1.00 70.27 1253 TYR A C 1
ATOM 3304 O O . TYR A 1 396 ? -17.965 14.859 12.794 1.00 64.61 1253 TYR A O 1
ATOM 3313 N N . LYS A 1 397 ? -16.483 14.507 11.140 1.00 60.38 1254 LYS A N 1
ATOM 3314 C CA . LYS A 1 397 ? -16.893 13.132 10.930 1.00 52.53 1254 LYS A CA 1
ATOM 3315 C C . LYS A 1 397 ? -15.793 12.369 10.209 1.00 44.13 1254 LYS A C 1
ATOM 3316 O O . LYS A 1 397 ? -15.095 12.917 9.359 1.00 34.20 1254 LYS A O 1
ATOM 3322 N N . ASP A 1 398 ? -15.636 11.103 10.579 1.00 42.29 1255 ASP A N 1
ATOM 3323 C CA . ASP A 1 398 ? -14.640 10.239 9.964 1.00 39.94 1255 ASP A CA 1
ATOM 3324 C C . ASP A 1 398 ? -15.148 9.691 8.634 1.00 37.11 1255 ASP A C 1
ATOM 3325 O O . ASP A 1 398 ? -16.324 9.343 8.500 1.00 31.78 1255 ASP A O 1
ATOM 3330 N N . TYR A 1 399 ? -14.235 9.596 7.674 1.00 36.87 1256 TYR A N 1
ATOM 3331 C CA . TYR A 1 399 ? -14.539 9.060 6.364 1.00 40.74 1256 TYR A CA 1
ATOM 3332 C C . TYR A 1 399 ? -13.511 8.051 5.894 1.00 40.83 1256 TYR A C 1
ATOM 3333 O O . TYR A 1 399 ? -12.333 8.141 6.225 1.00 38.35 1256 TYR A O 1
ATOM 3342 N N . PHE A 1 400 ? -14.003 7.088 5.119 1.00 41.48 1257 PHE A N 1
ATOM 3343 C CA . PHE A 1 400 ? -13.215 6.033 4.484 1.00 41.13 1257 PHE A CA 1
ATOM 3344 C C . PHE A 1 400 ? -12.370 6.876 3.510 1.00 39.89 1257 PHE A C 1
ATOM 3345 O O . PHE A 1 400 ? -12.921 7.536 2.630 1.00 39.17 1257 PHE A O 1
ATOM 3353 N N . CYS A 1 401 ? -11.047 6.850 3.652 1.00 36.07 1258 CYS A N 1
ATOM 3354 C CA . CYS A 1 401 ? -10.193 7.711 2.830 1.00 33.24 1258 CYS A CA 1
ATOM 3355 C C . CYS A 1 401 ? -8.916 7.120 2.242 1.00 32.52 1258 CYS A C 1
ATOM 3356 O O . CYS A 1 401 ? -8.590 5.953 2.425 1.00 38.32 1258 CYS A O 1
ATOM 3359 N N . ILE A 1 402 ? -8.188 7.978 1.536 1.00 34.75 1259 ILE A N 1
ATOM 3360 C CA . ILE A 1 402 ? -6.881 7.636 1.004 1.00 35.77 1259 ILE A CA 1
ATOM 3361 C C . ILE A 1 402 ? -6.001 8.670 1.723 1.00 44.26 1259 ILE A C 1
ATOM 3362 O O . ILE A 1 402 ? -6.423 9.821 1.930 1.00 36.77 1259 ILE A O 1
ATOM 3367 N N . SER A 1 403 ? -4.808 8.263 2.136 1.00 37.70 1260 SER A N 1
ATOM 3368 C CA . SER A 1 403 ? -3.918 9.183 2.822 1.00 42.74 1260 SER A CA 1
ATOM 3369 C C . SER A 1 403 ? -2.470 8.994 2.394 1.00 44.74 1260 SER A C 1
ATOM 3370 O O . SER A 1 403 ? -1.984 7.866 2.270 1.00 44.05 1260 SER A O 1
ATOM 3373 N N . LYS A 1 404 ? -1.793 10.111 2.143 1.00 48.76 1261 LYS A N 1
ATOM 3374 C CA . LYS A 1 404 ? -0.388 10.091 1.740 1.00 46.84 1261 LYS A CA 1
ATOM 3375 C C . LYS A 1 404 ? 0.517 9.993 2.964 1.00 37.82 1261 LYS A C 1
ATOM 3376 O O . LYS A 1 404 ? 1.666 9.600 2.857 1.00 40.04 1261 LYS A O 1
ATOM 3382 N N . TRP A 1 405 ? -0.021 10.344 4.127 1.00 37.95 1262 TRP A N 1
ATOM 3383 C CA . TRP A 1 405 ? 0.736 10.311 5.374 1.00 39.14 1262 TRP A CA 1
ATOM 3384 C C . TRP A 1 405 ? 1.202 8.916 5.812 1.00 48.60 1262 TRP A C 1
ATOM 3385 O O . TRP A 1 405 ? 2.236 8.786 6.471 1.00 43.76 1262 TRP A O 1
ATOM 3396 N N . TYR A 1 406 ? 0.436 7.879 5.468 1.00 42.37 1263 TYR A N 1
ATOM 3397 C CA . TYR A 1 406 ? 0.799 6.516 5.858 1.00 39.24 1263 TYR A CA 1
ATOM 3398 C C . TYR A 1 406 ? 1.988 6.016 5.078 1.00 34.64 1263 TYR A C 1
ATOM 3399 O O . TYR A 1 406 ? 2.756 5.196 5.571 1.00 42.43 1263 TYR A O 1
ATOM 3408 N N . LEU A 1 407 ? 2.141 6.515 3.856 1.00 37.74 1264 LEU A N 1
ATOM 3409 C CA . LEU A 1 407 ? 3.243 6.104 3.000 1.00 41.92 1264 LEU A CA 1
ATOM 3410 C C . LEU A 1 407 ? 4.574 6.087 3.732 1.00 44.63 1264 LEU A C 1
ATOM 3411 O O . LEU A 1 407 ? 5.339 5.134 3.619 1.00 49.13 1264 LEU A O 1
ATOM 3416 N N . LYS A 1 408 ? 4.841 7.144 4.487 1.00 49.46 1265 LYS A N 1
ATOM 3417 C CA . LYS A 1 408 ? 6.079 7.249 5.237 1.00 49.80 1265 LYS A CA 1
ATOM 3418 C C . LYS A 1 408 ? 5.997 6.470 6.540 1.00 47.06 1265 LYS A C 1
ATOM 3419 O O . LYS A 1 408 ? 6.958 5.812 6.928 1.00 49.85 1265 LYS A O 1
ATOM 3425 N N . GLU A 1 409 ? 4.857 6.542 7.222 1.00 45.75 1266 GLU A N 1
ATOM 3426 C CA . GLU A 1 409 ? 4.735 5.848 8.496 1.00 44.19 1266 GLU A CA 1
ATOM 3427 C C . GLU A 1 409 ? 4.906 4.351 8.439 1.00 41.68 1266 GLU A C 1
ATOM 3428 O O . GLU A 1 409 ? 5.438 3.774 9.376 1.00 40.53 1266 GLU A O 1
ATOM 3434 N N . VAL A 1 410 ? 4.468 3.721 7.353 1.00 37.39 1267 VAL A N 1
ATOM 3435 C CA . VAL A 1 410 ? 4.578 2.273 7.247 1.00 38.88 1267 VAL A CA 1
ATOM 3436 C C . VAL A 1 410 ? 6.023 1.806 7.141 1.00 44.46 1267 VAL A C 1
ATOM 3437 O O . VAL A 1 410 ? 6.293 0.614 7.230 1.00 45.21 1267 VAL A O 1
ATOM 3441 N N . LYS A 1 411 ? 6.948 2.745 6.958 1.00 50.88 1268 LYS A N 1
ATOM 3442 C CA . LYS A 1 411 ? 8.368 2.410 6.850 1.00 44.18 1268 LYS A CA 1
ATOM 3443 C C . LYS A 1 411 ? 9.062 2.364 8.206 1.00 43.40 1268 LYS A C 1
ATOM 3444 O O . LYS A 1 411 ? 10.104 1.736 8.353 1.00 47.31 1268 LYS A O 1
ATOM 3450 N N . ARG A 1 412 ? 8.485 3.035 9.193 1.00 48.00 1269 ARG A N 1
ATOM 3451 C CA . ARG A 1 412 ? 9.043 3.046 10.543 1.00 53.43 1269 ARG A CA 1
ATOM 3452 C C . ARG A 1 412 ? 9.087 1.636 11.134 1.00 53.99 1269 ARG A C 1
ATOM 3453 O O . ARG A 1 412 ? 8.132 0.869 11.001 1.00 54.92 1269 ARG A O 1
ATOM 3461 N N . LYS A 1 413 ? 10.189 1.295 11.791 1.00 52.31 1270 LYS A N 1
ATOM 3462 C CA . LYS A 1 413 ? 10.303 -0.014 12.419 1.00 50.74 1270 LYS A CA 1
ATOM 3463 C C . LYS A 1 413 ? 10.585 0.128 13.904 1.00 50.47 1270 LYS A C 1
ATOM 3464 O O . LYS A 1 413 ? 11.281 1.053 14.327 1.00 49.36 1270 LYS A O 1
ATOM 3470 N N . PRO A 1 414 ? 9.985 -0.748 14.725 1.00 47.01 1271 PRO A N 1
ATOM 3471 C CA . PRO A 1 414 ? 9.080 -1.826 14.308 1.00 45.69 1271 PRO A CA 1
ATOM 3472 C C . PRO A 1 414 ? 7.744 -1.277 13.787 1.00 44.50 1271 PRO A C 1
ATOM 3473 O O . PRO A 1 414 ? 7.305 -0.189 14.168 1.00 40.35 1271 PRO A O 1
ATOM 3477 N N . TYR A 1 415 ? 7.111 -2.042 12.910 1.00 38.80 1272 TYR A N 1
ATOM 3478 C CA . TYR A 1 415 ? 5.850 -1.647 12.309 1.00 37.59 1272 TYR A CA 1
ATOM 3479 C C . TYR A 1 415 ? 4.820 -1.315 13.379 1.00 39.49 1272 TYR A C 1
ATOM 3480 O O . TYR A 1 415 ? 4.707 -2.041 14.362 1.00 41.34 1272 TYR A O 1
ATOM 3489 N N . ASN A 1 416 ? 4.072 -0.226 13.186 1.00 31.90 1273 ASN A N 1
ATOM 3490 C CA . ASN A 1 416 ? 3.049 0.188 14.145 1.00 34.92 1273 ASN A CA 1
ATOM 3491 C C . ASN A 1 416 ? 1.733 -0.557 13.861 1.00 40.26 1273 ASN A C 1
ATOM 3492 O O . ASN A 1 416 ? 1.036 -0.262 12.889 1.00 36.24 1273 ASN A O 1
ATOM 3497 N N . LEU A 1 417 ? 1.408 -1.515 14.724 1.00 37.53 1274 LEU A N 1
ATOM 3498 C CA . LEU A 1 417 ? 0.208 -2.333 14.582 1.00 38.89 1274 LEU A CA 1
ATOM 3499 C C . LEU A 1 417 ? -1.088 -1.549 14.662 1.00 39.47 1274 LEU A C 1
ATOM 3500 O O . LEU A 1 417 ? -2.119 -2.024 14.198 1.00 34.56 1274 LEU A O 1
ATOM 3505 N N . LYS A 1 418 ? -1.038 -0.360 15.259 1.00 40.36 1275 LYS A N 1
ATOM 3506 C CA . LYS A 1 418 ? -2.238 0.456 15.416 1.00 31.22 1275 LYS A CA 1
ATOM 3507 C C . LYS A 1 418 ? -2.478 1.478 14.292 1.00 30.34 1275 LYS A C 1
ATOM 3508 O O . LYS A 1 418 ? -3.436 2.251 14.363 1.00 31.73 1275 LYS A O 1
ATOM 3514 N N . LEU A 1 419 ? -1.629 1.494 13.268 1.00 30.18 1276 LEU A N 1
ATOM 3515 C CA . LEU A 1 419 ? -1.829 2.432 12.162 1.00 31.80 1276 LEU A CA 1
ATOM 3516 C C . LEU A 1 419 ? -3.212 2.244 11.547 1.00 35.32 1276 LEU A C 1
ATOM 3517 O O . LEU A 1 419 ? -3.681 1.114 11.369 1.00 33.28 1276 LEU A O 1
ATOM 3522 N N . GLY A 1 420 ? -3.855 3.364 11.236 1.00 35.39 1277 GLY A N 1
ATOM 3523 C CA . GLY A 1 420 ? -5.182 3.351 10.651 1.00 28.75 1277 GLY A CA 1
ATOM 3524 C C . GLY A 1 420 ? -5.237 2.793 9.236 1.00 33.37 1277 GLY A C 1
ATOM 3525 O O . GLY A 1 420 ? -6.313 2.686 8.649 1.00 39.38 1277 GLY A O 1
ATOM 3526 N N . CYS A 1 421 ? -4.094 2.453 8.663 1.00 28.79 1278 CYS A N 1
ATOM 3527 C CA . CYS A 1 421 ? -4.109 1.849 7.336 1.00 33.97 1278 CYS A CA 1
ATOM 3528 C C . CYS A 1 421 ? -4.058 0.303 7.437 1.00 31.44 1278 CYS A C 1
ATOM 3529 O O . CYS A 1 421 ? -3.892 -0.378 6.433 1.00 27.77 1278 CYS A O 1
ATOM 3532 N N . ASN A 1 422 ? -4.195 -0.234 8.648 1.00 25.80 1279 ASN A N 1
ATOM 3533 C CA . ASN A 1 422 ? -4.176 -1.679 8.864 1.00 30.66 1279 ASN A CA 1
ATOM 3534 C C . ASN A 1 422 ? -5.621 -2.186 8.809 1.00 38.02 1279 ASN A C 1
ATOM 3535 O O . ASN A 1 422 ? -6.455 -1.791 9.634 1.00 35.64 1279 ASN A O 1
ATOM 3540 N N . TRP A 1 423 ? -5.910 -3.050 7.832 1.00 33.69 1280 TRP A N 1
ATOM 3541 C CA . TRP A 1 423 ? -7.243 -3.621 7.662 1.00 29.39 1280 TRP A CA 1
ATOM 3542 C C . TRP A 1 423 ? -7.260 -5.145 7.763 1.00 30.75 1280 TRP A C 1
ATOM 3543 O O . TRP A 1 423 ? -6.256 -5.824 7.491 1.00 27.46 1280 TRP A O 1
ATOM 3554 N N . GLN A 1 424 ? -8.413 -5.665 8.163 1.00 20.15 1281 GLN A N 1
ATOM 3555 C CA . GLN A 1 424 ? -8.636 -7.092 8.254 1.00 23.99 1281 GLN A CA 1
ATOM 3556 C C . GLN A 1 424 ? -9.981 -7.404 7.593 1.00 28.20 1281 GLN A C 1
ATOM 3557 O O . GLN A 1 424 ? -10.891 -6.570 7.587 1.00 32.76 1281 GLN A O 1
ATOM 3563 N N . PHE A 1 425 ? -10.104 -8.588 7.006 1.00 28.34 1282 PHE A N 1
ATOM 3564 C CA . PHE A 1 425 ? -11.346 -8.950 6.345 1.00 22.68 1282 PHE A CA 1
ATOM 3565 C C . PHE A 1 425 ? -12.078 -9.999 7.153 1.00 23.72 1282 PHE A C 1
ATOM 3566 O O . PHE A 1 425 ? -11.500 -11.005 7.565 1.00 21.52 1282 PHE A O 1
ATOM 3574 N N . ILE A 1 426 ? -13.355 -9.756 7.396 1.00 19.64 1283 ILE A N 1
ATOM 3575 C CA . ILE A 1 426 ? -14.115 -10.687 8.207 1.00 24.46 1283 ILE A CA 1
ATOM 3576 C C . ILE A 1 426 ? -15.226 -11.358 7.443 1.00 26.59 1283 ILE A C 1
ATOM 3577 O O . ILE A 1 426 ? -16.185 -10.690 7.050 1.00 24.39 1283 ILE A O 1
ATOM 3582 N N . PRO A 1 427 ? -15.095 -12.670 7.180 1.00 25.36 1284 PRO A N 1
ATOM 3583 C CA . PRO A 1 427 ? -16.162 -13.389 6.463 1.00 25.84 1284 PRO A CA 1
ATOM 3584 C C . PRO A 1 427 ? -17.048 -14.020 7.536 1.00 25.47 1284 PRO A C 1
ATOM 3585 O O . PRO A 1 427 ? -16.606 -14.217 8.675 1.00 23.13 1284 PRO A O 1
ATOM 3589 N N . LYS A 1 428 ? -18.289 -14.325 7.178 1.00 25.77 1285 LYS A N 1
ATOM 3590 C CA . LYS A 1 428 ? -19.208 -15.002 8.090 1.00 29.27 1285 LYS A CA 1
ATOM 3591 C C . LYS A 1 428 ? -18.556 -16.336 8.447 1.00 34.47 1285 LYS A C 1
ATOM 3592 O O . LYS A 1 428 ? -18.024 -17.027 7.571 1.00 29.65 1285 LYS A O 1
ATOM 3598 N N . ASP A 1 429 ? -18.607 -16.710 9.722 1.00 30.68 1286 ASP A N 1
ATOM 3599 C CA . ASP A 1 429 ? -17.988 -17.956 10.144 1.00 28.53 1286 ASP A CA 1
ATOM 3600 C C . ASP A 1 429 ? -18.883 -18.644 11.171 1.00 29.08 1286 ASP A C 1
ATOM 3601 O O . ASP A 1 429 ? -19.376 -18.000 12.097 1.00 27.55 1286 ASP A O 1
ATOM 3606 N N . GLU A 1 430 ? -19.066 -19.952 11.015 1.00 27.91 1287 GLU A N 1
ATOM 3607 C CA . GLU A 1 430 ? -19.934 -20.706 11.916 1.00 31.51 1287 GLU A CA 1
ATOM 3608 C C . GLU A 1 430 ? -19.506 -20.638 13.386 1.00 30.56 1287 GLU A C 1
ATOM 3609 O O . GLU A 1 430 ? -20.323 -20.838 14.277 1.00 28.89 1287 GLU A O 1
ATOM 3615 N N . GLY A 1 431 ? -18.237 -20.331 13.634 1.00 28.26 1288 GLY A N 1
ATOM 3616 C CA . GLY A 1 431 ? -17.744 -20.228 14.996 1.00 19.48 1288 GLY A CA 1
ATOM 3617 C C . GLY A 1 431 ? -17.978 -18.871 15.642 1.00 24.60 1288 GLY A C 1
ATOM 3618 O O . GLY A 1 431 ? -17.530 -18.626 16.743 1.00 28.04 1288 GLY A O 1
ATOM 3619 N N . TRP A 1 432 ? -18.653 -17.964 14.950 1.00 30.46 1289 TRP A N 1
ATOM 3620 C CA . TRP A 1 432 ? -18.962 -16.659 15.527 1.00 31.52 1289 TRP A CA 1
ATOM 3621 C C . TRP A 1 432 ? -20.384 -16.296 15.144 1.00 36.77 1289 TRP A C 1
ATOM 3622 O O . TRP A 1 432 ? -20.651 -15.956 13.987 1.00 33.54 1289 TRP A O 1
ATOM 3633 N N . THR A 1 433 ? -21.298 -16.381 16.106 1.00 32.38 1290 THR A N 1
ATOM 3634 C CA . THR A 1 433 ? -22.708 -16.049 15.841 1.00 33.73 1290 THR A CA 1
ATOM 3635 C C . THR A 1 433 ? -23.116 -14.859 16.710 1.00 31.67 1290 THR A C 1
ATOM 3636 O O . THR A 1 433 ? -22.820 -14.826 17.899 1.00 35.02 1290 THR A O 1
ATOM 3640 N N . GLU A 1 434 ? -23.776 -13.869 16.127 1.00 35.12 1291 GLU A N 1
ATOM 3641 C CA . GLU A 1 434 ? -24.175 -12.703 16.913 1.00 44.29 1291 GLU A CA 1
ATOM 3642 C C . GLU A 1 434 ? -25.647 -12.333 16.718 1.00 49.96 1291 GLU A C 1
ATOM 3643 O O . GLU A 1 434 ? -25.968 -11.282 16.165 1.00 55.87 1291 GLU A O 1
ATOM 3649 N N . PRO A 1 435 ? -26.559 -13.205 17.176 1.00 54.10 1292 PRO A N 1
ATOM 3650 C CA . PRO A 1 435 ? -28.013 -13.011 17.072 1.00 57.39 1292 PRO A CA 1
ATOM 3651 C C . PRO A 1 435 ? -28.457 -11.734 17.787 1.00 63.52 1292 PRO A C 1
ATOM 3652 O O . PRO A 1 435 ? -28.018 -11.448 18.904 1.00 61.21 1292 PRO A O 1
ATOM 3656 N N . PRO A 1 436 ? -29.338 -10.955 17.150 1.00 70.47 1293 PRO A N 1
ATOM 3657 C CA . PRO A 1 436 ? -29.869 -9.699 17.696 1.00 77.49 1293 PRO A CA 1
ATOM 3658 C C . PRO A 1 436 ? -30.663 -9.884 18.998 1.00 80.11 1293 PRO A C 1
ATOM 3659 O O . PRO A 1 436 ? -30.410 -9.113 19.962 1.00 79.74 1293 PRO A O 1
ATOM 3664 N N . GLU B 2 1 ? -25.916 6.622 -21.082 1.00 103.33 44 GLU B N 1
ATOM 3665 C CA . GLU B 2 1 ? -26.396 5.873 -19.884 1.00 103.54 44 GLU B CA 1
ATOM 3666 C C . GLU B 2 1 ? -25.633 6.291 -18.633 1.00 103.98 44 GLU B C 1
ATOM 3667 O O . GLU B 2 1 ? -25.884 7.353 -18.061 1.00 103.97 44 GLU B O 1
ATOM 3673 N N . ASP B 2 2 ? -24.692 5.444 -18.232 1.00 103.24 45 ASP B N 1
ATOM 3674 C CA . ASP B 2 2 ? -23.874 5.644 -17.048 1.00 98.72 45 ASP B CA 1
ATOM 3675 C C . ASP B 2 2 ? -24.144 6.849 -16.169 1.00 96.83 45 ASP B C 1
ATOM 3676 O O . ASP B 2 2 ? -23.695 7.961 -16.449 1.00 97.75 45 ASP B O 1
ATOM 3681 N N . MET B 2 3 ? -24.894 6.612 -15.098 1.00 94.86 46 MET B N 1
ATOM 3682 C CA . MET B 2 3 ? -25.188 7.658 -14.137 1.00 92.20 46 MET B CA 1
ATOM 3683 C C . MET B 2 3 ? -23.949 7.751 -13.247 1.00 89.15 46 MET B C 1
ATOM 3684 O O . MET B 2 3 ? -23.908 8.519 -12.289 1.00 90.45 46 MET B O 1
ATOM 3689 N N . PHE B 2 4 ? -22.946 6.939 -13.580 1.00 83.64 47 PHE B N 1
ATOM 3690 C CA . PHE B 2 4 ? -21.664 6.916 -12.874 1.00 73.00 47 PHE B CA 1
ATOM 3691 C C . PHE B 2 4 ? -21.161 8.350 -12.912 1.00 69.39 47 PHE B C 1
ATOM 3692 O O . PHE B 2 4 ? -20.464 8.811 -12.010 1.00 68.19 47 PHE B O 1
ATOM 3700 N N . ALA B 2 5 ? -21.543 9.047 -13.977 1.00 65.04 48 ALA B N 1
ATOM 3701 C CA . ALA B 2 5 ? -21.159 10.431 -14.189 1.00 58.05 48 ALA B CA 1
ATOM 3702 C C . ALA B 2 5 ? -21.888 11.362 -13.232 1.00 58.06 48 ALA B C 1
ATOM 3703 O O . ALA B 2 5 ? -21.292 12.294 -12.694 1.00 60.07 48 ALA B O 1
ATOM 3705 N N . LYS B 2 6 ? -23.180 11.126 -13.029 1.00 52.59 49 LYS B N 1
ATOM 3706 C CA . LYS B 2 6 ? -23.937 11.974 -12.114 1.00 57.47 49 LYS B CA 1
ATOM 3707 C C . LYS B 2 6 ? -23.275 11.855 -10.743 1.00 59.14 49 LYS B C 1
ATOM 3708 O O . LYS B 2 6 ? -22.956 12.864 -10.114 1.00 60.81 49 LYS B O 1
ATOM 3714 N N . LEU B 2 7 ? -23.044 10.615 -10.310 1.00 52.99 50 LEU B N 1
ATOM 3715 C CA . LEU B 2 7 ? -22.404 10.339 -9.029 1.00 53.55 50 LEU B CA 1
ATOM 3716 C C . LEU B 2 7 ? -21.066 11.055 -8.906 1.00 48.80 50 LEU B C 1
ATOM 3717 O O . LEU B 2 7 ? -20.764 11.652 -7.872 1.00 42.99 50 LEU B O 1
ATOM 3722 N N . LYS B 2 8 ? -20.267 10.975 -9.964 1.00 46.28 51 LYS B N 1
ATOM 3723 C CA . LYS B 2 8 ? -18.962 11.614 -9.989 1.00 52.78 51 LYS B CA 1
ATOM 3724 C C . LYS B 2 8 ? -19.147 13.073 -9.583 1.00 62.64 51 LYS B C 1
ATOM 3725 O O . LYS B 2 8 ? -18.314 13.646 -8.875 1.00 67.24 51 LYS B O 1
ATOM 3731 N N . ASP B 2 9 ? -20.255 13.666 -10.018 1.00 58.52 52 ASP B N 1
ATOM 3732 C CA . ASP B 2 9 ? -20.530 15.054 -9.687 1.00 60.63 52 ASP B CA 1
ATOM 3733 C C . ASP B 2 9 ? -20.921 15.256 -8.231 1.00 52.63 52 ASP B C 1
ATOM 3734 O O . ASP B 2 9 ? -20.531 16.246 -7.616 1.00 47.89 52 ASP B O 1
ATOM 3739 N N . LYS B 2 10 ? -21.684 14.326 -7.670 1.00 46.33 53 LYS B N 1
ATOM 3740 C CA . LYS B 2 10 ? -22.054 14.450 -6.267 1.00 44.42 53 LYS B CA 1
ATOM 3741 C C . LYS B 2 10 ? -20.786 14.272 -5.432 1.00 43.84 53 LYS B C 1
ATOM 3742 O O . LYS B 2 10 ? -20.672 14.820 -4.334 1.00 44.61 53 LYS B O 1
ATOM 3748 N N . PHE B 2 11 ? -19.828 13.521 -5.971 1.00 41.23 54 PHE B N 1
ATOM 3749 C CA . PHE B 2 11 ? -18.564 13.298 -5.282 1.00 45.54 54 PHE B CA 1
ATOM 3750 C C . PHE B 2 11 ? -17.797 14.607 -5.217 1.00 47.92 54 PHE B C 1
ATOM 3751 O O . PHE B 2 11 ? -17.430 15.069 -4.140 1.00 49.02 54 PHE B O 1
ATOM 3759 N N . PHE B 2 12 ? -17.549 15.197 -6.381 1.00 49.67 55 PHE B N 1
ATOM 3760 C CA . PHE B 2 12 ? -16.799 16.442 -6.433 1.00 57.92 55 PHE B CA 1
ATOM 3761 C C . PHE B 2 12 ? -17.380 17.531 -5.545 1.00 57.33 55 PHE B C 1
ATOM 3762 O O . PHE B 2 12 ? -16.649 18.327 -4.967 1.00 57.28 55 PHE B O 1
ATOM 3770 N N . ASN B 2 13 ? -18.692 17.564 -5.407 1.00 55.19 56 ASN B N 1
ATOM 3771 C CA . ASN B 2 13 ? -19.251 18.572 -4.545 1.00 60.53 56 ASN B CA 1
ATOM 3772 C C . ASN B 2 13 ? -18.985 18.185 -3.090 1.00 61.51 56 ASN B C 1
ATOM 3773 O O . ASN B 2 13 ? -18.705 19.040 -2.257 1.00 59.61 56 ASN B O 1
ATOM 3778 N N . GLU B 2 14 ? -19.056 16.890 -2.792 1.00 61.39 57 GLU B N 1
ATOM 3779 C CA . GLU B 2 14 ? -18.826 16.402 -1.432 1.00 59.32 57 GLU B CA 1
ATOM 3780 C C . GLU B 2 14 ? -17.423 16.731 -0.925 1.00 59.71 57 GLU B C 1
ATOM 3781 O O . GLU B 2 14 ? -17.241 17.000 0.258 1.00 60.19 57 GLU B O 1
ATOM 3787 N N . ILE B 2 15 ? -16.432 16.710 -1.811 1.00 58.82 58 ILE B N 1
ATOM 3788 C CA . ILE B 2 15 ? -15.069 17.023 -1.392 1.00 61.94 58 ILE B CA 1
ATOM 3789 C C . ILE B 2 15 ? -14.746 18.510 -1.536 1.00 66.71 58 ILE B C 1
ATOM 3790 O O . ILE B 2 15 ? -14.087 19.087 -0.671 1.00 70.48 58 ILE B O 1
ATOM 3795 N N . ASN B 2 16 ? -15.212 19.119 -2.626 1.00 73.15 59 ASN B N 1
ATOM 3796 C CA . ASN B 2 16 ? -14.987 20.539 -2.908 1.00 74.12 59 ASN B CA 1
ATOM 3797 C C . ASN B 2 16 ? -15.421 21.415 -1.745 1.00 80.96 59 ASN B C 1
ATOM 3798 O O . ASN B 2 16 ? -14.616 22.149 -1.173 1.00 86.68 59 ASN B O 1
ATOM 3803 N N . LYS B 2 17 ? -16.699 21.344 -1.399 1.00 84.16 60 LYS B N 1
ATOM 3804 C CA . LYS B 2 17 ? -17.213 22.134 -0.295 1.00 87.98 60 LYS B CA 1
ATOM 3805 C C . LYS B 2 17 ? -17.202 21.313 0.986 1.00 93.52 60 LYS B C 1
ATOM 3806 O O . LYS B 2 17 ? -18.268 21.188 1.625 1.00 95.77 60 LYS B O 1
#

Sequence (447 aa):
SEILNNIILNLRYKDNNLIDLSGYGAKVEVYDGVELNDKNQFKLTSSANSKIRVTQNQNIIFNSVFLDFSVSFWIRIPKYKNDGIQNYIHNEYTIINCMKNNSGWKISIRGNRIIWTLIDINGKTKSVFFEYNIREDISEYINRWFFVTITNNLNNAKIYINGKLESNTDIKDIREVIANGEIIFKLDGDIDRTQFIWMKYFSIFNTELSQSNIEERYKIQSYSEYLKDFWGNPLMYNKEYYMFNAGNKNSYIKLKKDSPVGEILTRSKYNQNSKYINYRDLYIGEKFIIRRKSDDIVRKEDYIYLDFFNLNQEWRVYTYKYFKKEEEKLFLAPISDSDEFYNTIQIKEYDEQPTYSCQLLFKKDEESTDEIGLIGIHRFYESGIVFEEYKDYFCISKWYLKEVKRKPYNLKLGCNWQFIPKDEGWTEPPEDMFAKLKDKFFNEINK